Protein AF-A0AAD9G8T4-F1 (afdb_monomer)

Mean predicted aligned error: 12.1 Å

Sequence (407 aa):
MSTRDVRIGDIPWVPPTGPGIVNVSKMRSFRVLNLVAFITVTISLIVVFIPFEGLRVKRDIDRISINLNDGLIPYLVKLAPKKIDENHTALYLSTTFANQSIGDVTFGDKTVELPSYCKIRFVAVYIDTNAMKTPRFVNIYDFFVGAIKVAKYVRSDSNPEKYDNFDSSTYLIPLPVTSTIKLKAKVYELLYGDIEHVFRASFVGSNGKTLHEVFTSTNVEVEEIQIGQEKVVIPTSAKSIVLRAIESSAQNIIQIALFSSEGQEKLDGKDFYVHKDDWSKAYVNEAGLKDMLKEYNIAVKSENDLFTLNRIIISDGLTLPAQNIHEPSLLTSSHDEVVDGWTYKIFFGDLHHILGHLNINGASFNSSPAAVDRVVILYNKNDSKDPPQGFVCTKHDGNYLYEKIKP

Radius of gyration: 33.57 Å; Cα contacts (8 Å, |Δi|>4): 794; chains: 1; bounding box: 68×69×131 Å

Structure (mmCIF, N/CA/C/O backbone):
data_AF-A0AAD9G8T4-F1
#
_entry.id   AF-A0AAD9G8T4-F1
#
loop_
_atom_site.group_PDB
_atom_site.id
_atom_site.type_symbol
_atom_site.label_atom_id
_atom_site.label_alt_id
_atom_site.label_comp_id
_atom_site.label_asym_id
_atom_site.label_entity_id
_atom_site.label_seq_id
_atom_site.pdbx_PDB_ins_code
_atom_site.Cartn_x
_atom_site.Cartn_y
_atom_site.Cartn_z
_atom_site.occupancy
_atom_site.B_iso_or_equiv
_atom_site.auth_seq_id
_atom_site.auth_comp_id
_atom_site.auth_asym_id
_atom_site.auth_atom_id
_atom_site.pdbx_PDB_model_num
ATOM 1 N N . MET A 1 1 ? -40.623 45.054 -96.119 1.00 35.31 1 MET A N 1
ATOM 2 C CA . MET A 1 1 ? -40.526 43.945 -97.096 1.00 35.31 1 MET A CA 1
ATOM 3 C C . MET A 1 1 ? -39.053 43.609 -97.247 1.00 35.31 1 MET A C 1
ATOM 5 O O . MET A 1 1 ? -38.296 44.454 -97.686 1.00 35.31 1 MET A O 1
ATOM 9 N N . SER A 1 2 ? -38.589 42.604 -96.513 1.00 32.94 2 SER A N 1
ATOM 10 C CA . SER A 1 2 ? -38.452 41.207 -96.962 1.00 32.94 2 SER A CA 1
ATOM 11 C C . SER A 1 2 ? -37.230 41.001 -97.861 1.00 32.94 2 SER A C 1
ATOM 13 O O . SER A 1 2 ? -37.283 41.238 -99.060 1.00 32.94 2 SER A O 1
ATOM 15 N N . THR A 1 3 ? -36.165 40.541 -97.196 1.00 44.94 3 THR A N 1
ATOM 16 C CA . THR A 1 3 ? -35.275 39.422 -97.559 1.00 44.94 3 THR A CA 1
ATOM 17 C C . THR A 1 3 ? -34.710 39.336 -98.973 1.00 44.94 3 THR A C 1
ATOM 19 O O . THR A 1 3 ? -35.444 39.092 -99.929 1.00 44.94 3 THR A O 1
ATOM 22 N N . ARG A 1 4 ? -33.376 39.259 -99.049 1.00 39.03 4 ARG A N 1
ATOM 23 C CA . ARG A 1 4 ? -32.707 38.206 -99.822 1.00 39.03 4 ARG A CA 1
ATOM 24 C C . ARG A 1 4 ? -31.305 37.930 -99.284 1.00 39.03 4 ARG A C 1
ATOM 26 O O . ARG A 1 4 ? -30.466 38.822 -99.235 1.00 39.03 4 ARG A O 1
ATOM 33 N N . ASP A 1 5 ? -31.109 36.675 -98.900 1.00 43.72 5 ASP A N 1
ATOM 34 C CA . ASP A 1 5 ? -29.830 36.048 -98.602 1.00 43.72 5 ASP A CA 1
ATOM 35 C C . ASP A 1 5 ? -28.860 36.154 -99.786 1.00 43.72 5 ASP A C 1
ATOM 37 O O . ASP A 1 5 ? -29.204 35.814 -100.922 1.00 43.72 5 ASP A O 1
ATOM 41 N N . VAL A 1 6 ? -27.621 36.551 -99.493 1.00 42.03 6 VAL A N 1
ATOM 42 C CA . VAL A 1 6 ? -26.449 36.250 -100.320 1.00 42.03 6 VAL A CA 1
ATOM 43 C C . VAL A 1 6 ? -25.494 35.400 -99.489 1.00 42.03 6 VAL A C 1
ATOM 45 O O . VAL A 1 6 ? -25.289 35.614 -98.298 1.00 42.03 6 VAL A O 1
ATOM 48 N N . ARG A 1 7 ? -24.995 34.377 -100.177 1.00 40.28 7 ARG A N 1
ATOM 49 C CA . ARG A 1 7 ? -24.285 33.191 -99.714 1.00 40.28 7 ARG A CA 1
ATOM 50 C C . ARG A 1 7 ? -23.001 33.527 -98.957 1.00 40.28 7 ARG A C 1
ATOM 52 O O . ARG A 1 7 ? -22.214 34.361 -99.387 1.00 40.28 7 ARG A O 1
ATOM 59 N N . ILE A 1 8 ? -22.777 32.782 -97.877 1.00 49.56 8 ILE A N 1
ATOM 60 C CA . ILE A 1 8 ? -21.485 32.649 -97.204 1.00 49.56 8 ILE A CA 1
ATOM 61 C C . ILE A 1 8 ? -20.568 31.858 -98.143 1.00 49.56 8 ILE A C 1
ATOM 63 O O . ILE A 1 8 ? -20.765 30.661 -98.345 1.00 49.56 8 ILE A O 1
ATOM 67 N N . GLY A 1 9 ? -19.601 32.539 -98.742 1.00 47.22 9 GLY A N 1
ATOM 68 C CA . GLY A 1 9 ? -18.561 31.951 -99.578 1.00 47.22 9 GLY A CA 1
ATOM 69 C C . GLY A 1 9 ? -17.652 33.056 -100.100 1.00 47.22 9 GLY A C 1
ATOM 70 O O . GLY A 1 9 ? -18.148 34.031 -100.648 1.00 47.22 9 GLY A O 1
ATOM 71 N N . ASP A 1 10 ? -16.348 32.886 -99.900 1.00 50.62 10 ASP A N 1
ATOM 72 C CA . ASP A 1 10 ? -15.247 33.702 -100.435 1.00 50.62 10 ASP A CA 1
ATOM 73 C C . ASP A 1 10 ? -14.777 34.911 -99.610 1.00 50.62 10 ASP A C 1
ATOM 75 O O . ASP A 1 10 ? -14.375 35.942 -100.143 1.00 50.62 10 ASP A O 1
ATOM 79 N N . ILE A 1 11 ? -14.673 34.733 -98.288 1.00 55.56 11 ILE A N 1
ATOM 80 C CA . ILE A 1 11 ? -13.540 35.323 -97.557 1.00 55.56 11 ILE A CA 1
ATOM 81 C C . ILE A 1 11 ? -12.658 34.156 -97.101 1.00 55.56 11 ILE A C 1
ATOM 83 O O . ILE A 1 11 ? -13.130 33.335 -96.309 1.00 55.56 11 ILE A O 1
ATOM 87 N N . PRO A 1 12 ? -11.412 34.025 -97.590 1.00 48.38 12 PRO A N 1
ATOM 88 C CA . PRO A 1 12 ? -10.528 32.966 -97.132 1.00 48.38 12 PRO A CA 1
ATOM 89 C C . PRO A 1 12 ? -10.261 33.162 -95.638 1.00 48.38 12 PRO A C 1
ATOM 91 O O . PRO A 1 12 ? -9.711 34.179 -95.214 1.00 48.38 12 PRO A O 1
ATOM 94 N N . TRP A 1 13 ? -10.683 32.186 -94.831 1.00 51.38 13 TRP A N 1
ATOM 95 C CA . TRP A 1 13 ? -10.299 32.106 -93.429 1.00 51.38 13 TRP A CA 1
ATOM 96 C C . TRP A 1 13 ? -8.786 31.922 -93.374 1.00 51.38 13 TRP A C 1
ATOM 98 O O . TRP A 1 13 ? -8.262 30.878 -93.761 1.00 51.38 13 TRP A O 1
ATOM 108 N N . VAL A 1 14 ? -8.084 32.959 -92.927 1.00 51.12 14 VAL A N 1
ATOM 109 C CA . VAL A 1 14 ? -6.667 32.867 -92.592 1.00 51.12 14 VAL A CA 1
ATOM 110 C C . VAL A 1 14 ? -6.602 32.322 -91.160 1.00 51.12 14 VAL A C 1
ATOM 112 O O . VAL A 1 14 ? -7.076 33.003 -90.244 1.00 51.12 14 VAL A O 1
ATOM 115 N N . PRO A 1 15 ? -6.063 31.108 -90.931 1.00 51.47 15 PRO A N 1
ATOM 116 C CA . PRO A 1 15 ? -5.799 30.632 -89.581 1.00 51.47 15 PRO A CA 1
ATOM 117 C C . PRO A 1 15 ? -4.868 31.628 -88.882 1.00 51.47 15 PRO A C 1
ATOM 119 O O . PRO A 1 15 ? -3.958 32.140 -89.539 1.00 51.47 15 PRO A O 1
ATOM 122 N N . PRO A 1 16 ? -5.013 31.888 -87.572 1.00 58.69 16 PRO A N 1
ATOM 123 C CA . PRO A 1 16 ? -4.035 32.689 -86.850 1.00 58.69 16 PRO A CA 1
ATOM 124 C C . PRO A 1 16 ? -2.657 32.030 -87.001 1.00 58.69 16 PRO A C 1
ATOM 126 O O . PRO A 1 16 ? -2.408 30.948 -86.471 1.00 58.69 16 PRO A O 1
ATOM 129 N N . THR A 1 17 ? -1.764 32.653 -87.766 1.00 47.84 17 THR A N 1
ATOM 130 C CA . THR A 1 17 ? -0.381 32.205 -87.920 1.00 47.84 17 THR A CA 1
ATOM 131 C C . THR A 1 17 ? 0.391 32.586 -86.667 1.00 47.84 17 THR A C 1
ATOM 133 O O . THR A 1 17 ? 0.901 33.698 -86.543 1.00 47.84 17 THR A O 1
ATOM 136 N N . GLY A 1 18 ? 0.446 31.653 -85.723 1.00 52.66 18 GLY A N 1
ATOM 137 C CA . GLY A 1 18 ? 1.327 31.694 -84.564 1.00 52.66 18 GLY A CA 1
ATOM 138 C C . GLY A 1 18 ? 0.756 30.867 -83.413 1.00 52.66 18 GLY A C 1
ATOM 139 O O . GLY A 1 18 ? -0.462 30.854 -83.230 1.00 52.66 18 GLY A O 1
ATOM 140 N N . PRO A 1 19 ? 1.587 30.180 -82.609 1.00 46.03 19 PRO A N 1
ATOM 141 C CA . PRO A 1 19 ? 1.122 29.631 -81.347 1.00 46.03 19 PRO A CA 1
ATOM 142 C C . PRO A 1 19 ? 0.704 30.818 -80.478 1.00 46.03 19 PRO A C 1
ATOM 144 O O . PRO A 1 19 ? 1.542 31.517 -79.911 1.00 46.03 19 PRO A O 1
ATOM 147 N N . GLY A 1 20 ? -0.596 31.102 -80.420 1.00 51.62 20 GLY A N 1
ATOM 148 C CA . GLY A 1 20 ? -1.137 32.058 -79.471 1.00 51.62 20 GLY A CA 1
ATOM 149 C C . GLY A 1 20 ? -0.831 31.523 -78.082 1.00 51.62 20 GLY A C 1
ATOM 150 O O . GLY A 1 20 ? -1.515 30.621 -77.607 1.00 51.62 20 GLY A O 1
ATOM 151 N N . ILE A 1 21 ? 0.230 32.029 -77.453 1.00 51.75 21 ILE A N 1
ATOM 152 C CA . ILE A 1 21 ? 0.562 31.713 -76.068 1.00 51.75 21 ILE A CA 1
ATOM 153 C C . ILE A 1 21 ? -0.575 32.299 -75.232 1.00 51.75 21 ILE A C 1
ATOM 155 O O . ILE A 1 21 ? -0.568 33.478 -74.869 1.00 51.75 21 ILE A O 1
ATOM 159 N N . VAL A 1 22 ? -1.608 31.494 -74.977 1.00 56.81 22 VAL A N 1
ATOM 160 C CA . VAL A 1 22 ? -2.686 31.866 -74.068 1.00 56.81 22 VAL A CA 1
ATOM 161 C C . VAL A 1 22 ? -2.043 31.969 -72.698 1.00 56.81 22 VAL A C 1
ATOM 163 O O . VAL A 1 22 ? -1.662 30.969 -72.095 1.00 56.81 22 VAL A O 1
ATOM 166 N N . ASN A 1 23 ? -1.869 33.198 -72.216 1.00 52.06 23 ASN A N 1
ATOM 167 C CA . ASN A 1 23 ? -1.323 33.421 -70.891 1.00 52.06 23 ASN A CA 1
ATOM 168 C C . ASN A 1 23 ? -2.374 32.992 -69.859 1.00 52.06 23 ASN A C 1
ATOM 170 O O . ASN A 1 23 ? -3.241 33.773 -69.460 1.00 52.06 23 ASN A O 1
ATOM 174 N N . VAL A 1 24 ? -2.299 31.721 -69.462 1.00 58.72 24 VAL A N 1
ATOM 175 C CA . VAL A 1 24 ? -3.269 31.034 -68.600 1.00 58.72 24 VAL A CA 1
ATOM 176 C C . VAL A 1 24 ? -3.470 31.786 -67.276 1.00 58.72 24 VAL A C 1
ATOM 178 O O . VAL A 1 24 ? -4.574 31.819 -66.743 1.00 58.72 24 VAL A O 1
ATOM 181 N N . SER A 1 25 ? -2.455 32.529 -66.809 1.00 57.94 25 SER A N 1
ATOM 182 C CA . SER A 1 25 ? -2.513 33.384 -65.608 1.00 57.94 25 SER A CA 1
ATOM 183 C C . SER A 1 25 ? -3.525 34.546 -65.676 1.00 57.94 25 SER A C 1
ATOM 185 O O . SER A 1 25 ? -3.921 35.095 -64.640 1.00 57.94 25 SER A O 1
ATOM 187 N N . LYS A 1 26 ? -3.967 34.942 -66.879 1.00 58.31 26 LYS A N 1
ATOM 188 C CA . LYS A 1 26 ? -4.988 35.984 -67.095 1.00 58.31 26 LYS A CA 1
ATOM 189 C C . LYS A 1 26 ? -6.402 35.418 -67.242 1.00 58.31 26 LYS A C 1
ATOM 191 O O . LYS A 1 26 ? -7.360 36.187 -67.205 1.00 58.31 26 LYS A O 1
ATOM 196 N N . MET A 1 27 ? -6.558 34.098 -67.361 1.00 71.56 27 MET A N 1
ATOM 197 C CA . MET A 1 27 ? -7.873 33.464 -67.422 1.00 71.56 27 MET A CA 1
ATOM 198 C C . MET A 1 27 ? -8.495 33.409 -66.023 1.00 71.56 27 MET A C 1
ATOM 200 O O . MET A 1 27 ? -7.918 32.856 -65.086 1.00 71.56 27 MET A O 1
ATOM 204 N N . ARG A 1 28 ? -9.704 33.968 -65.876 1.00 71.62 28 ARG A N 1
ATOM 205 C CA . ARG A 1 28 ? -10.436 34.006 -64.597 1.00 71.62 28 ARG A CA 1
ATOM 206 C C . ARG A 1 28 ? -10.619 32.604 -64.007 1.00 71.62 28 ARG A C 1
ATOM 208 O O . ARG A 1 28 ? -10.410 32.426 -62.813 1.00 71.62 28 ARG A O 1
ATOM 215 N N . SER A 1 29 ? -10.904 31.611 -64.850 1.00 73.19 29 SER A N 1
ATOM 216 C CA . SER A 1 29 ? -11.055 30.210 -64.443 1.00 73.19 29 SER A CA 1
ATOM 217 C C . SER A 1 29 ? -9.771 29.625 -63.853 1.00 73.19 29 SER A C 1
ATOM 219 O O . SER A 1 29 ? -9.839 28.955 -62.833 1.00 73.19 29 SER A O 1
ATOM 221 N N . PHE A 1 30 ? -8.597 29.939 -64.414 1.00 74.12 30 PHE A N 1
ATOM 222 C CA . PHE A 1 30 ? -7.306 29.477 -63.889 1.00 74.12 30 PHE A CA 1
ATOM 223 C C . PHE A 1 30 ? -6.961 30.128 -62.542 1.00 74.12 30 PHE A C 1
ATOM 225 O O . PHE A 1 30 ? -6.415 29.477 -61.657 1.00 74.12 30 PHE A O 1
ATOM 232 N N . ARG A 1 31 ? -7.334 31.401 -62.341 1.00 72.81 31 ARG A N 1
ATOM 233 C CA . ARG A 1 31 ? -7.191 32.074 -61.036 1.00 72.81 31 ARG A CA 1
ATOM 234 C C . ARG A 1 31 ? -8.097 31.463 -59.971 1.00 72.81 31 ARG A C 1
ATOM 236 O O . ARG A 1 31 ? -7.643 31.262 -58.852 1.00 72.81 31 ARG A O 1
ATOM 243 N N . VAL A 1 32 ? -9.344 31.142 -60.321 1.00 80.94 32 VAL A N 1
ATOM 244 C CA . VAL A 1 32 ? -10.280 30.468 -59.407 1.00 80.94 32 VAL A CA 1
ATOM 245 C C . VAL A 1 32 ? -9.776 29.065 -59.064 1.00 80.94 32 VAL A C 1
ATOM 247 O O . VAL A 1 32 ? -9.757 28.708 -57.893 1.00 80.94 32 VAL A O 1
ATOM 250 N N . LEU A 1 33 ? -9.290 28.302 -60.047 1.00 81.19 33 LEU A N 1
ATOM 251 C CA . LEU A 1 33 ? -8.759 26.953 -59.826 1.00 81.19 33 LEU A CA 1
ATOM 252 C C . LEU A 1 33 ? -7.513 26.960 -58.932 1.00 81.19 33 LEU A C 1
ATOM 254 O O . LEU A 1 33 ? -7.436 26.169 -57.999 1.00 81.19 33 LEU A O 1
ATOM 258 N N . ASN A 1 34 ? -6.583 27.894 -59.154 1.00 81.12 34 ASN A N 1
ATOM 259 C CA . ASN A 1 34 ? -5.412 28.049 -58.288 1.00 81.12 34 ASN A CA 1
ATOM 260 C C . ASN A 1 34 ? -5.782 28.513 -56.879 1.00 81.12 34 ASN A C 1
ATOM 262 O O . ASN A 1 34 ? -5.180 28.047 -55.919 1.00 81.12 34 ASN A O 1
ATOM 266 N N . LEU A 1 35 ? -6.774 29.397 -56.734 1.00 83.75 35 LEU A N 1
ATOM 267 C CA . LEU A 1 35 ? -7.256 29.820 -55.420 1.00 83.75 35 LEU A CA 1
ATOM 268 C C . LEU A 1 35 ? -7.885 28.645 -54.661 1.00 83.75 35 LEU A C 1
ATOM 270 O O . LEU A 1 35 ? -7.574 28.442 -53.493 1.00 83.75 35 LEU A O 1
ATOM 274 N N . VAL A 1 36 ? -8.724 27.845 -55.326 1.00 86.25 36 VAL A N 1
ATOM 275 C CA . VAL A 1 36 ? -9.332 26.644 -54.732 1.00 86.25 36 VAL A CA 1
ATOM 276 C C . VAL A 1 36 ? -8.261 25.618 -54.372 1.00 86.25 36 VAL A C 1
ATOM 278 O O . VAL A 1 36 ? -8.287 25.082 -53.267 1.00 86.25 36 VAL A O 1
ATOM 281 N N . ALA A 1 37 ? -7.288 25.379 -55.254 1.00 86.06 37 ALA A N 1
ATOM 282 C CA . ALA A 1 37 ? -6.176 24.475 -54.983 1.00 86.06 37 ALA A CA 1
ATOM 283 C C . ALA A 1 37 ? -5.346 24.953 -53.784 1.00 86.06 37 ALA A C 1
ATOM 285 O O . ALA A 1 37 ? -5.074 24.167 -52.880 1.00 86.06 37 ALA A O 1
ATOM 286 N N . PHE A 1 38 ? -5.018 26.246 -53.728 1.00 88.44 38 PHE A N 1
ATOM 287 C CA . PHE A 1 38 ? -4.298 26.842 -52.608 1.00 88.44 38 PHE A CA 1
ATOM 288 C C . PHE A 1 38 ? -5.076 26.690 -51.300 1.00 88.44 38 PHE A C 1
ATOM 290 O O . PHE A 1 38 ? -4.535 26.150 -50.345 1.00 88.44 38 PHE A O 1
ATOM 297 N N . ILE A 1 39 ? -6.362 27.059 -51.271 1.00 88.69 39 ILE A N 1
ATOM 298 C CA . ILE A 1 39 ? -7.220 26.900 -50.086 1.00 88.69 39 ILE A CA 1
ATOM 299 C C . ILE A 1 39 ? -7.288 25.432 -49.653 1.00 88.69 39 ILE A C 1
ATOM 301 O O . ILE A 1 39 ? -7.170 25.143 -48.467 1.00 88.69 39 ILE A O 1
ATOM 305 N N . THR A 1 40 ? -7.425 24.494 -50.592 1.00 89.06 40 THR A N 1
ATOM 306 C CA . THR A 1 40 ? -7.502 23.056 -50.284 1.00 89.06 40 THR A CA 1
ATOM 307 C C . THR A 1 40 ? -6.197 22.547 -49.676 1.00 89.06 40 THR A C 1
ATOM 309 O O . THR A 1 40 ? -6.221 21.830 -48.676 1.00 89.06 40 THR A O 1
ATOM 312 N N . VAL A 1 41 ? -5.052 22.951 -50.233 1.00 87.69 41 VAL A N 1
ATOM 313 C CA . VAL A 1 41 ? -3.727 22.611 -49.698 1.00 87.69 41 VAL A CA 1
ATOM 314 C C . VAL A 1 41 ? -3.517 23.255 -48.330 1.00 87.69 41 VAL A C 1
ATOM 316 O O . VAL A 1 41 ? -3.063 22.578 -47.415 1.00 87.69 41 VAL A O 1
ATOM 319 N N . THR A 1 42 ? -3.899 24.521 -48.143 1.00 86.75 42 THR A N 1
ATOM 320 C CA . THR A 1 42 ? -3.798 25.214 -46.853 1.00 86.75 42 THR A CA 1
ATOM 321 C C . THR A 1 42 ? -4.689 24.573 -45.793 1.00 86.75 42 THR A C 1
ATOM 323 O O . THR A 1 42 ? -4.216 24.351 -44.687 1.00 86.75 42 THR A O 1
ATOM 326 N N . ILE A 1 43 ? -5.937 24.216 -46.112 1.00 84.25 43 ILE A N 1
ATOM 327 C CA . ILE A 1 43 ? -6.829 23.500 -45.187 1.00 84.25 43 ILE A CA 1
ATOM 328 C C . ILE A 1 43 ? -6.255 22.120 -44.860 1.00 84.25 43 ILE A C 1
ATOM 330 O O . ILE A 1 43 ? -6.230 21.740 -43.696 1.00 84.25 43 ILE A O 1
ATOM 334 N N . SER A 1 44 ? -5.742 21.390 -45.853 1.00 79.25 44 SER A N 1
ATOM 335 C CA . SER A 1 44 ? -5.124 20.076 -45.629 1.00 79.25 44 SER A CA 1
ATOM 336 C C . SER A 1 44 ? -3.887 20.185 -44.733 1.00 79.25 44 SER A C 1
ATOM 338 O O . SER A 1 44 ? -3.744 19.414 -43.791 1.00 79.25 44 SER A O 1
ATOM 340 N N . LEU A 1 45 ? -3.030 21.185 -44.965 1.00 81.00 45 LEU A N 1
ATOM 341 C CA . LEU A 1 45 ? -1.892 21.499 -44.099 1.00 81.00 45 LEU A CA 1
ATOM 342 C C . LEU A 1 45 ? -2.365 21.864 -42.691 1.00 81.00 45 LEU A C 1
ATOM 344 O O . LEU A 1 45 ? -1.843 21.330 -41.726 1.00 81.00 45 LEU A O 1
ATOM 348 N N . ILE A 1 46 ? -3.383 22.710 -42.554 1.00 78.25 46 ILE A N 1
ATOM 349 C CA . ILE A 1 46 ? -3.969 23.072 -41.262 1.00 78.25 46 ILE A CA 1
ATOM 350 C C . ILE A 1 46 ? -4.502 21.836 -40.528 1.00 78.25 46 ILE A C 1
ATOM 352 O O . ILE A 1 46 ? -4.240 21.691 -39.347 1.00 78.25 46 ILE A O 1
ATOM 356 N N . VAL A 1 47 ? -5.187 20.909 -41.197 1.00 72.62 47 VAL A N 1
ATOM 357 C CA . VAL A 1 47 ? -5.692 19.676 -40.566 1.00 72.62 47 VAL A CA 1
ATOM 358 C C . VAL A 1 47 ? -4.554 18.739 -40.145 1.00 72.62 47 VAL A C 1
ATOM 360 O O . VAL A 1 47 ? -4.671 18.056 -39.132 1.00 72.62 47 VAL A O 1
ATOM 363 N N . VAL A 1 48 ? -3.447 18.718 -40.891 1.00 70.44 48 VAL A N 1
ATOM 364 C CA . VAL A 1 48 ? -2.259 17.910 -40.564 1.00 70.44 48 VAL A CA 1
ATOM 365 C C . VAL A 1 48 ? -1.414 18.548 -39.454 1.00 70.44 48 VAL A C 1
ATOM 367 O O . VAL A 1 48 ? -0.849 17.833 -38.630 1.00 70.44 48 VAL A O 1
ATOM 370 N N . PHE A 1 49 ? -1.318 19.880 -39.418 1.00 66.12 49 PHE A N 1
ATOM 371 C CA . PHE A 1 49 ? -0.428 20.621 -38.519 1.00 66.12 49 PHE A CA 1
ATOM 372 C C . PHE A 1 49 ? -1.117 21.213 -37.287 1.00 66.12 49 PHE A C 1
ATOM 374 O O . PHE A 1 49 ? -0.430 21.477 -36.302 1.00 66.12 49 PHE A O 1
ATOM 381 N N . ILE A 1 50 ? -2.437 21.422 -37.301 1.00 62.25 50 ILE A N 1
ATOM 382 C CA . ILE A 1 50 ? -3.200 21.771 -36.102 1.00 62.25 50 ILE A CA 1
ATOM 383 C C . ILE A 1 50 ? -3.577 20.463 -35.407 1.00 62.25 50 ILE A C 1
ATOM 385 O O . ILE A 1 50 ? -4.413 19.714 -35.919 1.00 62.25 50 ILE A O 1
ATOM 389 N N . PRO A 1 51 ? -2.991 20.165 -34.237 1.00 50.47 51 PRO A N 1
ATOM 390 C CA . PRO A 1 51 ? -3.381 18.998 -33.472 1.00 50.47 51 PRO A CA 1
ATOM 391 C C . PRO A 1 51 ? -4.809 19.214 -32.961 1.00 50.47 51 PRO A C 1
ATOM 393 O O . PRO A 1 51 ? -5.028 19.916 -31.979 1.00 50.47 51 PRO A O 1
ATOM 396 N N . PHE A 1 52 ? -5.797 18.613 -33.623 1.00 55.34 52 PHE A N 1
ATOM 397 C CA . PHE A 1 52 ? -7.138 18.498 -33.061 1.00 55.34 52 PHE A CA 1
ATOM 398 C C . PHE A 1 52 ? -7.048 17.616 -31.815 1.00 55.34 52 PHE A C 1
ATOM 400 O O . PHE A 1 52 ? -6.880 16.400 -31.917 1.00 55.34 52 PHE A O 1
ATOM 407 N N . GLU A 1 53 ? -7.163 18.217 -30.631 1.00 49.47 53 GLU A N 1
ATOM 408 C CA . GLU A 1 53 ? -7.137 17.489 -29.355 1.00 49.47 53 GLU A CA 1
ATOM 409 C C . GLU A 1 53 ? -8.185 16.364 -29.307 1.00 49.47 53 GLU A C 1
ATOM 411 O O . GLU A 1 53 ? -7.921 15.319 -28.723 1.00 49.47 53 GLU A O 1
ATOM 416 N N . GLY A 1 54 ? -9.318 16.520 -30.005 1.00 45.88 54 GLY A N 1
ATOM 417 C CA . GLY A 1 54 ? -10.368 15.498 -30.113 1.00 45.88 54 GLY A CA 1
ATOM 418 C C . GLY A 1 54 ? -10.058 14.303 -31.030 1.00 45.88 54 GLY A C 1
ATOM 419 O O . GLY A 1 54 ? -10.752 13.296 -30.944 1.00 45.88 54 GLY A O 1
ATOM 420 N N . LEU A 1 55 ? -9.034 14.384 -31.894 1.00 45.72 55 LEU A N 1
ATOM 421 C CA . LEU A 1 55 ? -8.578 13.278 -32.759 1.00 45.72 55 LEU A CA 1
ATOM 422 C C . LEU A 1 55 ? -7.335 12.566 -32.211 1.00 45.72 55 LEU A C 1
ATOM 424 O O . LEU A 1 55 ? -6.937 11.529 -32.749 1.00 45.72 55 LEU A O 1
ATOM 428 N N . ARG A 1 56 ? -6.720 13.075 -31.131 1.00 49.66 56 ARG A N 1
ATOM 429 C CA . ARG A 1 56 ? -5.759 12.282 -30.363 1.00 49.66 56 ARG A CA 1
ATOM 430 C C . ARG A 1 56 ? -6.539 11.145 -29.724 1.00 49.66 56 ARG A C 1
ATOM 432 O O . ARG A 1 56 ? -7.189 11.330 -28.701 1.00 49.66 56 ARG A O 1
ATOM 439 N N . VAL A 1 57 ? -6.463 9.968 -30.337 1.00 41.59 57 VAL A N 1
ATOM 440 C CA . VAL A 1 57 ? -6.826 8.721 -29.674 1.00 41.59 57 VAL A CA 1
ATOM 441 C C . VAL A 1 57 ? -6.024 8.705 -28.374 1.00 41.59 57 VAL A C 1
ATOM 443 O O . VAL A 1 57 ? -4.804 8.525 -28.404 1.00 41.59 57 VAL A O 1
ATOM 446 N N . LYS A 1 58 ? -6.686 8.961 -27.239 1.00 44.09 58 LYS A N 1
ATOM 447 C CA . LYS A 1 58 ? -6.176 8.536 -25.939 1.00 44.09 58 LYS A CA 1
ATOM 448 C C . LYS A 1 58 ? -6.114 7.024 -26.057 1.00 44.09 58 LYS A C 1
ATOM 450 O O . LYS A 1 58 ? -7.130 6.350 -25.954 1.00 44.09 58 LYS A O 1
ATOM 455 N N . ARG A 1 59 ? -4.951 6.506 -26.450 1.00 51.09 59 ARG A N 1
ATOM 456 C CA . ARG A 1 59 ? -4.683 5.084 -26.312 1.00 51.09 59 ARG A CA 1
ATOM 457 C C . ARG A 1 59 ? -4.643 4.872 -24.815 1.00 51.09 59 ARG A C 1
ATOM 459 O O . ARG A 1 59 ? -3.690 5.306 -24.168 1.00 51.09 59 ARG A O 1
ATOM 466 N N . ASP A 1 60 ? -5.733 4.340 -24.286 1.00 65.12 60 ASP A N 1
ATOM 467 C CA . ASP A 1 60 ? -5.757 3.860 -22.919 1.00 65.12 60 ASP A CA 1
ATOM 468 C C . ASP A 1 60 ? -4.580 2.896 -22.735 1.00 65.12 60 ASP A C 1
ATOM 470 O O . ASP A 1 60 ? -4.121 2.255 -23.685 1.00 65.12 60 ASP A O 1
ATOM 474 N N . ILE A 1 61 ? -4.023 2.872 -21.527 1.00 76.25 61 ILE A N 1
ATOM 475 C CA . ILE A 1 61 ? -2.901 1.991 -21.213 1.00 76.25 61 ILE A CA 1
ATOM 476 C C . ILE A 1 61 ? -3.386 0.552 -21.381 1.00 76.25 61 ILE A C 1
ATOM 478 O O . ILE A 1 61 ? -4.307 0.127 -20.682 1.00 76.25 61 ILE A O 1
ATOM 482 N N . ASP A 1 62 ? -2.746 -0.196 -22.279 1.00 85.75 62 ASP A N 1
ATOM 483 C CA . ASP A 1 62 ? -3.061 -1.603 -22.504 1.00 85.75 62 ASP A CA 1
ATOM 484 C C . ASP A 1 62 ? -2.687 -2.395 -21.240 1.00 85.75 62 ASP A C 1
ATOM 486 O O . ASP A 1 62 ? -1.530 -2.392 -20.805 1.00 85.75 62 ASP A O 1
ATOM 490 N N . ARG A 1 63 ? -3.667 -3.064 -20.621 1.00 90.62 63 ARG A N 1
ATOM 491 C CA . ARG A 1 63 ? -3.465 -3.836 -19.385 1.00 90.62 63 ARG A CA 1
ATOM 492 C C . ARG A 1 63 ? -3.286 -5.314 -19.693 1.00 90.62 63 ARG A C 1
ATOM 494 O O . ARG A 1 63 ? -4.105 -5.915 -20.381 1.00 90.62 63 ARG A O 1
ATOM 501 N N . ILE A 1 64 ? -2.218 -5.899 -19.159 1.00 92.06 64 ILE A N 1
ATOM 502 C CA . ILE A 1 64 ? -1.869 -7.306 -19.361 1.00 92.06 64 ILE A CA 1
ATOM 503 C C . ILE A 1 64 ? -1.928 -8.005 -18.009 1.00 92.06 64 ILE A C 1
ATOM 505 O O . ILE A 1 64 ? -1.010 -7.866 -17.197 1.00 92.06 64 ILE A O 1
ATOM 509 N N . SER A 1 65 ? -3.010 -8.734 -17.750 1.00 93.50 65 SER A N 1
ATOM 510 C CA . SER A 1 65 ? -3.113 -9.550 -16.540 1.00 93.50 65 SER A CA 1
ATOM 511 C C . SER A 1 65 ? -2.153 -10.738 -16.621 1.00 93.50 65 SER A C 1
ATOM 513 O O . SER A 1 65 ? -1.958 -11.329 -17.686 1.00 93.50 65 SER A O 1
ATOM 515 N N . ILE A 1 66 ? -1.535 -11.073 -15.491 1.00 92.38 66 ILE A N 1
ATOM 516 C CA . ILE A 1 66 ? -0.565 -12.163 -15.381 1.00 92.38 66 ILE A CA 1
ATOM 517 C C . ILE A 1 66 ? -1.044 -13.196 -14.368 1.00 92.38 66 ILE A C 1
ATOM 519 O O . ILE A 1 66 ? -1.571 -12.855 -13.308 1.00 92.38 66 ILE A O 1
ATOM 523 N N . ASN A 1 67 ? -0.813 -14.467 -14.679 1.00 91.38 67 ASN A N 1
ATOM 524 C CA . ASN A 1 67 ? -1.049 -15.572 -13.765 1.00 91.38 67 ASN A CA 1
ATOM 525 C C . ASN A 1 67 ? 0.272 -16.290 -13.485 1.00 91.38 67 ASN A C 1
ATOM 527 O O . ASN A 1 67 ? 0.806 -17.000 -14.334 1.00 91.38 67 ASN A O 1
ATOM 531 N N . LEU A 1 68 ? 0.807 -16.092 -12.283 1.00 89.25 68 LEU A N 1
ATOM 532 C CA . LEU A 1 68 ? 2.068 -16.689 -11.854 1.00 89.25 68 LEU A CA 1
ATOM 533 C C . LEU A 1 68 ? 1.935 -18.195 -11.577 1.00 89.25 68 LEU A C 1
ATOM 535 O O . LEU A 1 68 ? 2.954 -18.880 -11.525 1.00 89.25 68 LEU A O 1
ATOM 539 N N . ASN A 1 69 ? 0.710 -18.723 -11.445 1.00 86.44 69 ASN A N 1
ATOM 540 C CA . ASN A 1 69 ? 0.466 -20.154 -11.225 1.00 86.44 69 ASN A CA 1
ATOM 541 C C . ASN A 1 69 ? 0.773 -21.009 -12.455 1.00 86.44 69 ASN A C 1
ATOM 543 O O . ASN A 1 69 ? 1.162 -22.168 -12.323 1.00 86.44 69 ASN A O 1
ATOM 547 N N . ASP A 1 70 ? 0.617 -20.441 -13.651 1.00 80.19 70 ASP A N 1
ATOM 548 C CA . ASP A 1 70 ? 0.752 -21.186 -14.905 1.00 80.19 70 ASP A CA 1
ATOM 549 C C . ASP A 1 70 ? 2.223 -21.452 -15.263 1.00 80.19 70 ASP A C 1
ATOM 551 O O . ASP A 1 70 ? 2.519 -22.190 -16.203 1.00 80.19 70 ASP A O 1
ATOM 555 N N . GLY A 1 71 ? 3.166 -20.833 -14.540 1.00 72.19 71 GLY A N 1
ATOM 556 C CA . GLY A 1 71 ? 4.599 -20.900 -14.837 1.00 72.19 71 GLY A CA 1
ATOM 557 C C . GLY A 1 71 ? 4.981 -20.253 -16.176 1.00 72.19 71 GLY A C 1
ATOM 558 O O . GLY A 1 71 ? 6.122 -20.386 -16.619 1.00 72.19 71 GLY A O 1
ATOM 559 N N . LEU A 1 72 ? 4.043 -19.556 -16.823 1.00 75.69 72 LEU A N 1
ATOM 560 C CA . LEU A 1 72 ? 4.213 -18.880 -18.102 1.00 75.69 72 LEU A CA 1
ATOM 561 C C . LEU A 1 72 ? 3.936 -17.389 -17.930 1.00 75.69 72 LEU A C 1
ATOM 563 O O . LEU A 1 72 ? 2.882 -16.983 -17.450 1.00 75.69 72 LEU A O 1
ATOM 567 N N . ILE A 1 73 ? 4.889 -16.569 -18.361 1.00 82.75 73 ILE A N 1
ATOM 568 C CA . ILE A 1 73 ? 4.768 -15.113 -18.353 1.00 82.75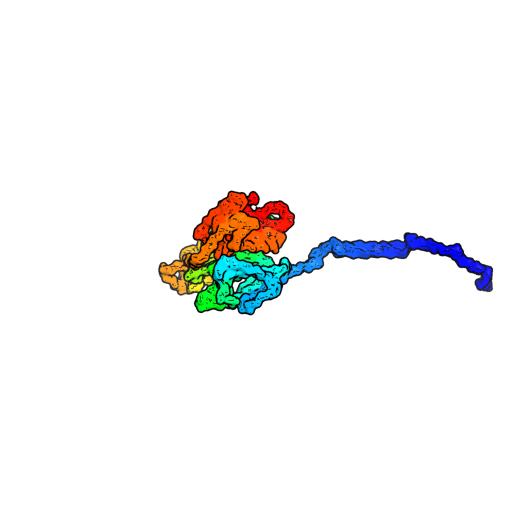 73 ILE A CA 1
ATOM 569 C C . ILE A 1 73 ? 4.481 -14.648 -19.788 1.00 82.75 73 ILE A C 1
ATOM 571 O O . ILE A 1 73 ? 5.199 -15.068 -20.703 1.00 82.75 73 ILE A O 1
ATOM 575 N N . PRO A 1 74 ? 3.451 -13.809 -20.027 1.00 84.69 74 PRO A N 1
ATOM 576 C CA . PRO A 1 74 ? 3.154 -13.299 -21.364 1.00 84.69 74 PRO A CA 1
ATOM 577 C C . PRO A 1 74 ? 4.364 -12.598 -21.991 1.00 84.69 74 PRO A C 1
ATOM 579 O O . PRO A 1 74 ? 5.080 -11.876 -21.307 1.00 84.69 74 PRO A O 1
ATOM 582 N N . TYR A 1 75 ? 4.554 -12.732 -23.308 1.00 85.19 75 TYR A N 1
ATOM 583 C CA . TYR A 1 75 ? 5.737 -12.189 -24.004 1.00 85.19 75 TYR A CA 1
ATOM 584 C C . TYR A 1 75 ? 5.905 -10.665 -23.870 1.00 85.19 75 TYR A C 1
ATOM 586 O O . TYR A 1 75 ? 7.005 -10.143 -24.025 1.00 85.19 75 TYR A O 1
ATOM 594 N N . LEU A 1 76 ? 4.805 -9.947 -23.625 1.00 87.44 76 LEU A N 1
ATOM 595 C CA . LEU A 1 76 ? 4.791 -8.496 -23.435 1.00 87.44 76 LEU A CA 1
ATOM 596 C C . LEU A 1 76 ? 5.326 -8.074 -22.064 1.00 87.44 76 LEU A C 1
ATOM 598 O O . LEU A 1 76 ? 5.690 -6.910 -21.878 1.00 87.44 76 LEU A O 1
ATOM 602 N N . VAL A 1 77 ? 5.403 -9.010 -21.119 1.00 89.06 77 VAL A N 1
ATOM 603 C CA . VAL A 1 77 ? 5.929 -8.789 -19.778 1.00 89.06 77 VAL A CA 1
ATOM 604 C C . VAL A 1 77 ? 7.425 -9.083 -19.794 1.00 89.06 77 VAL A C 1
ATOM 606 O O . VAL A 1 77 ? 7.876 -10.209 -20.000 1.00 89.06 77 VAL A O 1
ATOM 609 N N . LYS A 1 78 ? 8.207 -8.033 -19.574 1.00 89.50 78 LYS A N 1
ATOM 610 C CA . LYS A 1 78 ? 9.650 -8.094 -19.408 1.00 89.50 78 LYS A CA 1
ATOM 611 C C . LYS A 1 78 ? 9.974 -8.666 -18.033 1.00 89.50 78 LYS A C 1
ATOM 613 O O . LYS A 1 78 ? 9.509 -8.158 -17.014 1.00 89.50 78 LYS A O 1
ATOM 618 N N . LEU A 1 79 ? 10.840 -9.671 -18.022 1.00 86.94 79 LEU A N 1
ATOM 619 C CA . LEU A 1 79 ? 11.348 -10.319 -16.821 1.00 86.94 79 LEU A CA 1
ATOM 620 C C . LEU A 1 79 ? 12.830 -9.978 -16.641 1.00 86.94 79 LEU A C 1
ATOM 622 O O . LEU A 1 79 ? 13.641 -10.199 -17.540 1.00 86.94 79 LEU A O 1
ATOM 626 N N . ALA A 1 80 ? 13.183 -9.440 -15.477 1.00 88.00 80 ALA A N 1
ATOM 627 C CA . ALA A 1 80 ? 14.554 -9.130 -15.088 1.00 88.00 80 ALA A CA 1
ATOM 628 C C . ALA A 1 80 ? 14.926 -9.927 -13.824 1.00 88.00 80 ALA A C 1
ATOM 630 O O . ALA A 1 80 ? 14.451 -9.593 -12.736 1.00 88.00 80 ALA A O 1
ATOM 631 N N . PRO A 1 81 ? 15.742 -10.991 -13.939 1.00 86.56 81 PRO A N 1
ATOM 632 C CA . PRO A 1 81 ? 16.151 -11.785 -12.792 1.00 86.56 81 PRO A CA 1
ATOM 633 C C . PRO A 1 81 ? 17.322 -11.126 -12.053 1.00 86.56 81 PRO A C 1
ATOM 635 O O . PRO A 1 81 ? 18.226 -10.561 -12.669 1.00 86.56 81 PRO A O 1
ATOM 638 N N . LYS A 1 82 ? 17.341 -11.253 -10.727 1.00 85.06 82 LYS A N 1
ATOM 639 C CA . LYS A 1 82 ? 18.434 -10.811 -9.859 1.00 85.06 82 LYS A CA 1
ATOM 640 C C . LYS A 1 82 ? 18.665 -11.839 -8.756 1.00 85.06 82 LYS A C 1
ATOM 642 O O . LYS A 1 82 ? 17.755 -12.153 -7.992 1.00 85.06 82 LYS A O 1
ATOM 647 N N . LYS A 1 83 ? 19.889 -12.357 -8.662 1.00 82.06 83 LYS A N 1
ATOM 648 C CA . LYS A 1 83 ? 20.286 -13.253 -7.570 1.00 82.06 83 LYS A CA 1
ATOM 649 C C . LYS A 1 83 ? 20.402 -12.446 -6.272 1.00 82.06 83 LYS A C 1
ATOM 651 O O . LYS A 1 83 ? 21.081 -11.422 -6.276 1.00 82.06 83 LYS A O 1
ATOM 656 N N . ILE A 1 84 ? 19.739 -12.900 -5.207 1.00 77.06 84 ILE A N 1
ATOM 657 C CA . ILE A 1 84 ? 19.796 -12.267 -3.879 1.00 77.06 84 ILE A CA 1
ATOM 658 C C . ILE A 1 84 ? 20.896 -12.930 -3.055 1.00 77.06 84 ILE A C 1
ATOM 660 O O . ILE A 1 84 ? 21.841 -12.276 -2.627 1.00 77.06 84 ILE A O 1
ATOM 664 N N . ASP A 1 85 ? 20.812 -14.252 -2.914 1.00 77.25 85 ASP A N 1
ATOM 665 C CA . ASP A 1 85 ? 21.809 -15.078 -2.239 1.00 77.25 85 ASP A CA 1
ATOM 666 C C . ASP A 1 85 ? 21.933 -16.448 -2.934 1.00 77.25 85 ASP A C 1
ATOM 668 O O . ASP A 1 85 ? 21.511 -16.622 -4.081 1.00 77.25 85 ASP A O 1
ATOM 672 N N . GLU A 1 86 ? 22.588 -17.416 -2.293 1.00 77.25 86 GLU A N 1
ATOM 673 C CA . GLU A 1 86 ? 22.778 -18.760 -2.852 1.00 77.25 86 GLU A CA 1
ATOM 674 C C . GLU A 1 86 ? 21.469 -19.526 -3.074 1.00 77.25 86 GLU A C 1
ATOM 676 O O . GLU A 1 86 ? 21.405 -20.340 -3.994 1.00 77.25 86 GLU A O 1
ATOM 681 N N . ASN A 1 87 ? 20.432 -19.227 -2.291 1.00 78.31 87 ASN A N 1
ATOM 682 C CA . ASN A 1 87 ? 19.171 -19.956 -2.257 1.00 78.31 87 ASN A CA 1
ATOM 683 C C . ASN A 1 87 ? 17.997 -19.175 -2.861 1.00 78.31 87 ASN A C 1
ATOM 685 O O . ASN A 1 87 ? 17.013 -19.804 -3.252 1.00 78.31 87 ASN A O 1
ATOM 689 N N . HIS A 1 88 ? 18.095 -17.852 -3.001 1.00 79.25 88 HIS A N 1
ATOM 690 C CA . HIS A 1 88 ? 16.979 -16.991 -3.394 1.00 79.25 88 HIS A CA 1
ATOM 691 C C . HIS A 1 88 ? 17.273 -16.150 -4.645 1.00 79.25 88 HIS A C 1
ATOM 693 O O . HIS A 1 88 ? 18.355 -15.583 -4.831 1.00 79.25 88 HIS A O 1
ATOM 699 N N . THR A 1 89 ? 16.268 -16.030 -5.514 1.00 85.38 89 THR A N 1
ATOM 700 C CA . THR A 1 89 ? 16.297 -15.183 -6.717 1.00 85.38 89 THR A CA 1
ATOM 701 C C . THR A 1 89 ? 15.050 -14.304 -6.770 1.00 85.38 89 THR A C 1
ATOM 703 O O . THR A 1 89 ? 13.939 -14.789 -6.573 1.00 85.38 89 THR A O 1
ATOM 706 N N . ALA A 1 90 ? 15.225 -13.017 -7.067 1.00 87.19 90 ALA A N 1
ATOM 707 C CA . ALA A 1 90 ? 14.133 -12.116 -7.417 1.00 87.19 90 ALA A CA 1
ATOM 708 C C . ALA A 1 90 ? 13.914 -12.087 -8.932 1.00 87.19 90 ALA A C 1
ATOM 710 O O . ALA A 1 90 ? 14.868 -12.060 -9.709 1.00 87.19 90 ALA A O 1
ATOM 711 N N . LEU A 1 91 ? 12.655 -12.039 -9.346 1.00 89.19 91 LEU A N 1
ATOM 712 C CA . LEU A 1 91 ? 12.207 -11.802 -10.709 1.00 89.19 91 LEU A CA 1
ATOM 713 C C . LEU A 1 91 ? 11.384 -10.516 -10.713 1.00 89.19 91 LEU A C 1
ATOM 715 O O . LEU A 1 91 ? 10.322 -10.441 -10.095 1.00 89.19 91 LEU A O 1
ATOM 719 N N . TYR A 1 92 ? 11.878 -9.506 -11.413 1.00 90.69 92 TYR A N 1
ATOM 720 C CA . TYR A 1 92 ? 11.200 -8.227 -11.568 1.00 90.69 92 TYR A CA 1
ATOM 721 C C . TYR A 1 92 ? 10.425 -8.218 -12.881 1.00 90.69 92 TYR A C 1
ATOM 723 O O . TYR A 1 92 ? 11.005 -8.388 -13.956 1.00 90.69 92 TYR A O 1
ATOM 731 N N . LEU A 1 93 ? 9.112 -8.051 -12.781 1.00 91.75 93 LEU A N 1
ATOM 732 C CA . LEU A 1 93 ? 8.169 -8.089 -13.886 1.00 91.75 93 LEU A CA 1
ATOM 733 C C . LEU A 1 93 ? 7.684 -6.670 -14.180 1.00 91.75 93 LEU A C 1
ATOM 735 O O . LEU A 1 93 ? 7.127 -5.984 -13.322 1.00 91.75 93 LEU A O 1
ATOM 739 N N . SER A 1 94 ? 7.894 -6.251 -15.420 1.00 90.50 94 SER A N 1
ATOM 740 C CA . SER A 1 94 ? 7.480 -4.958 -15.974 1.00 90.50 94 SER A CA 1
ATOM 741 C C . SER A 1 94 ? 6.943 -5.171 -17.389 1.00 90.50 94 SER A C 1
ATOM 743 O O . SER A 1 94 ? 6.968 -6.289 -17.896 1.00 90.50 94 SER A O 1
ATOM 745 N N . THR A 1 95 ? 6.441 -4.138 -18.054 1.00 89.25 95 THR A N 1
ATOM 746 C CA . THR A 1 95 ? 6.018 -4.240 -19.457 1.00 89.25 95 THR A CA 1
ATOM 747 C C . THR A 1 95 ? 7.140 -3.847 -20.412 1.00 89.25 95 THR A C 1
ATOM 749 O O . THR A 1 95 ? 8.073 -3.124 -20.070 1.00 89.25 95 THR A O 1
ATOM 752 N N . THR A 1 96 ? 7.076 -4.370 -21.636 1.00 84.12 96 THR A N 1
ATOM 753 C CA . THR A 1 96 ? 8.079 -4.086 -22.675 1.00 84.12 96 THR A CA 1
ATOM 754 C C . THR A 1 96 ? 7.903 -2.688 -23.270 1.00 84.12 96 THR A C 1
ATOM 756 O O . THR A 1 96 ? 8.880 -2.059 -23.676 1.00 84.12 96 THR A O 1
ATOM 759 N N . PHE A 1 97 ? 6.663 -2.196 -23.321 1.00 82.38 97 PHE A N 1
ATOM 760 C CA . PHE A 1 97 ? 6.312 -0.921 -23.936 1.00 82.38 97 PHE A CA 1
ATOM 761 C C . PHE A 1 97 ? 5.725 0.052 -22.912 1.00 82.38 97 PHE A C 1
ATOM 763 O O . PHE A 1 97 ? 4.927 -0.333 -22.064 1.00 82.38 97 PHE A O 1
ATOM 770 N N . ALA A 1 98 ? 6.064 1.335 -23.049 1.00 77.81 98 ALA A N 1
ATOM 771 C CA . ALA A 1 98 ? 5.645 2.393 -22.124 1.00 77.81 98 ALA A CA 1
ATOM 772 C C . ALA A 1 98 ? 4.126 2.665 -22.108 1.00 77.81 98 ALA A C 1
ATOM 774 O O . ALA A 1 98 ? 3.623 3.296 -21.187 1.00 77.81 98 ALA A O 1
ATOM 775 N N . ASN A 1 99 ? 3.380 2.215 -23.123 1.00 82.00 99 ASN A N 1
ATOM 776 C CA . ASN A 1 99 ? 1.918 2.328 -23.173 1.00 82.00 99 ASN A CA 1
ATOM 777 C C . ASN A 1 99 ? 1.197 1.096 -22.601 1.00 82.00 99 ASN A C 1
ATOM 779 O O . ASN A 1 99 ? -0.011 0.963 -22.786 1.00 82.00 99 ASN A O 1
ATOM 783 N N . GLN A 1 100 ? 1.932 0.182 -21.970 1.00 88.44 100 GLN A N 1
ATOM 784 C CA . GLN A 1 100 ? 1.402 -1.039 -21.383 1.00 88.44 100 GLN A CA 1
ATOM 785 C C . GLN A 1 100 ? 1.636 -1.047 -19.884 1.00 88.44 100 GLN A C 1
ATOM 787 O O . GLN A 1 100 ? 2.626 -0.511 -19.391 1.00 88.44 100 GLN A O 1
ATOM 792 N N . SER A 1 101 ? 0.775 -1.750 -19.164 1.00 90.88 101 SER A N 1
ATOM 793 C CA . SER A 1 101 ? 0.972 -1.995 -17.746 1.00 90.88 101 SER A CA 1
ATOM 794 C C . SER A 1 101 ? 0.488 -3.382 -17.347 1.00 90.88 101 SER A C 1
ATOM 796 O O . SER A 1 101 ? -0.378 -3.964 -18.002 1.00 90.88 101 SER A O 1
ATOM 798 N N . ILE A 1 102 ? 1.044 -3.914 -16.262 1.00 94.62 102 ILE A N 1
ATOM 799 C CA . ILE A 1 102 ? 0.543 -5.149 -15.667 1.00 94.62 102 ILE A CA 1
ATOM 800 C C . ILE A 1 102 ? -0.868 -4.879 -15.121 1.00 94.62 102 ILE A C 1
ATOM 802 O O . ILE A 1 102 ? -1.109 -3.880 -14.446 1.00 94.62 102 ILE A O 1
ATOM 806 N N . GLY A 1 103 ? -1.811 -5.743 -15.483 1.00 94.50 103 GLY A N 1
ATOM 807 C CA . GLY A 1 103 ? -3.192 -5.718 -15.011 1.00 94.50 103 GLY A CA 1
ATOM 808 C C . GLY A 1 103 ? -3.337 -6.476 -13.697 1.00 94.50 103 GLY A C 1
ATOM 809 O O . GLY A 1 103 ? -2.549 -6.300 -12.763 1.00 94.50 103 GLY A O 1
ATOM 810 N N . ASP A 1 104 ? -4.331 -7.352 -13.639 1.00 95.75 104 ASP A N 1
ATOM 811 C CA . ASP A 1 104 ? -4.551 -8.213 -12.481 1.00 95.75 104 ASP A CA 1
ATOM 812 C C . ASP A 1 104 ? -3.426 -9.242 -12.354 1.00 95.75 104 ASP A C 1
ATOM 814 O O . ASP A 1 104 ? -2.885 -9.733 -13.348 1.00 95.75 104 ASP A O 1
ATOM 818 N N . VAL A 1 105 ? -3.065 -9.568 -11.117 1.00 95.06 105 VAL A N 1
ATOM 819 C CA . VAL A 1 105 ? -1.958 -10.481 -10.818 1.00 95.06 105 VAL A CA 1
ATOM 820 C C . VAL A 1 105 ? -2.497 -11.647 -10.006 1.00 95.06 105 VAL A C 1
ATOM 822 O O . VAL A 1 105 ? -2.974 -11.452 -8.890 1.00 95.06 105 VAL A O 1
ATOM 825 N N . THR A 1 106 ? -2.415 -12.855 -10.559 1.00 94.00 106 THR A N 1
ATOM 826 C CA . THR A 1 106 ? -2.882 -14.087 -9.904 1.00 94.00 106 THR A CA 1
ATOM 827 C C . THR A 1 106 ? -1.700 -14.928 -9.426 1.00 94.00 106 THR A C 1
ATOM 829 O O . THR A 1 106 ? -0.736 -15.108 -10.170 1.00 94.00 106 THR A O 1
ATOM 832 N N . PHE A 1 107 ? -1.750 -15.420 -8.187 1.00 92.19 107 PHE A N 1
ATOM 833 C CA . PHE A 1 107 ? -0.758 -16.319 -7.582 1.00 92.19 107 PHE A CA 1
ATOM 834 C C . PHE A 1 107 ? -1.373 -17.073 -6.395 1.00 92.19 107 PHE A C 1
ATOM 836 O O . PHE A 1 107 ? -2.060 -16.485 -5.563 1.00 92.19 107 PHE A O 1
ATOM 843 N N . GLY A 1 108 ? -1.130 -18.380 -6.316 1.00 90.69 108 GLY A N 1
ATOM 844 C CA . GLY A 1 108 ? -1.823 -19.280 -5.401 1.00 90.69 108 GLY A CA 1
ATOM 845 C C . GLY A 1 108 ? -3.341 -19.117 -5.491 1.00 90.69 108 GLY A C 1
ATOM 846 O O . GLY A 1 108 ? -3.913 -19.184 -6.579 1.00 90.69 108 GLY A O 1
ATOM 847 N N . ASP A 1 109 ? -3.961 -18.848 -4.345 1.00 92.38 109 ASP A N 1
ATOM 848 C CA . ASP A 1 109 ? -5.382 -18.565 -4.146 1.00 92.38 109 ASP A CA 1
ATOM 849 C C . ASP A 1 109 ? -5.760 -17.077 -4.284 1.00 92.38 109 ASP A C 1
ATOM 851 O O . ASP A 1 109 ? -6.926 -16.717 -4.097 1.00 92.38 109 ASP A O 1
ATOM 855 N N . LYS A 1 110 ? -4.802 -16.193 -4.588 1.00 92.88 110 LYS A N 1
ATOM 856 C CA . LYS A 1 110 ? -5.023 -14.744 -4.666 1.00 92.88 110 LYS A CA 1
ATOM 857 C C . LYS A 1 110 ? -5.079 -14.247 -6.099 1.00 92.88 110 LYS A C 1
ATOM 859 O O . LYS A 1 110 ? -4.256 -14.596 -6.937 1.00 92.88 110 LYS A O 1
ATOM 864 N N . THR A 1 111 ? -6.025 -13.343 -6.334 1.00 94.88 111 THR A N 1
ATOM 865 C CA . THR A 1 111 ? -6.035 -12.430 -7.478 1.00 94.88 111 THR A CA 1
ATOM 866 C C . THR A 1 111 ? -6.005 -11.014 -6.928 1.00 94.88 111 THR A C 1
ATOM 868 O O . THR A 1 111 ? -6.874 -10.632 -6.147 1.00 94.88 111 THR A O 1
ATOM 871 N N . VAL A 1 112 ? -4.974 -10.255 -7.285 1.00 94.69 112 VAL A N 1
ATOM 872 C CA . VAL A 1 112 ? -4.834 -8.852 -6.896 1.00 94.69 112 VAL A CA 1
ATOM 873 C C . VAL A 1 112 ? -5.274 -7.996 -8.068 1.00 94.69 112 VAL A C 1
ATOM 875 O O . VAL A 1 112 ? -4.534 -7.814 -9.039 1.00 94.69 112 VAL A O 1
ATOM 878 N N . GLU A 1 113 ? -6.491 -7.480 -7.960 1.00 94.19 113 GLU A N 1
ATOM 879 C CA . GLU A 1 113 ? -7.092 -6.608 -8.963 1.00 94.19 113 GLU A CA 1
ATOM 880 C C . GLU A 1 113 ? -6.303 -5.298 -9.103 1.00 94.19 113 GLU A C 1
ATOM 882 O O . GLU A 1 113 ? -5.657 -4.823 -8.158 1.00 94.19 113 GLU A O 1
ATOM 887 N N . LEU A 1 114 ? -6.292 -4.731 -10.307 1.00 91.94 114 LEU A N 1
ATOM 888 C CA . LEU A 1 114 ? -5.713 -3.415 -10.563 1.00 91.94 114 LEU A CA 1
ATOM 889 C C . LEU A 1 114 ? -6.676 -2.302 -10.104 1.00 91.94 114 LEU A C 1
ATOM 891 O O . LEU A 1 114 ? -7.776 -2.211 -10.645 1.00 91.94 114 LEU A O 1
ATOM 895 N N . PRO A 1 115 ? -6.278 -1.413 -9.169 1.00 90.62 115 PRO A N 1
ATOM 896 C CA . PRO A 1 115 ? -7.095 -0.257 -8.804 1.00 90.62 115 PRO A CA 1
ATOM 897 C C . PRO A 1 115 ? -7.373 0.641 -10.013 1.00 90.62 115 PRO A C 1
ATOM 899 O O . PRO A 1 115 ? -6.476 0.875 -10.828 1.00 90.62 115 PRO A O 1
ATOM 902 N N . SER A 1 116 ? -8.571 1.221 -10.094 1.00 88.94 116 SER A N 1
ATOM 903 C CA . SER A 1 116 ? -9.029 1.984 -11.269 1.00 88.94 116 SER A CA 1
ATOM 904 C C . SER A 1 116 ? -8.134 3.188 -11.569 1.00 88.94 116 SER A C 1
ATOM 906 O O . SER A 1 116 ? -7.908 3.546 -12.724 1.00 88.94 116 SER A O 1
ATOM 908 N N . TYR A 1 117 ? -7.596 3.805 -10.516 1.00 88.62 117 TYR A N 1
ATOM 909 C CA . TYR A 1 117 ? -6.740 4.989 -10.603 1.00 88.62 117 TYR A CA 1
ATOM 910 C C . TYR A 1 117 ? -5.246 4.659 -10.722 1.00 88.62 117 TYR A C 1
ATOM 912 O O . TYR A 1 117 ? -4.420 5.572 -10.822 1.00 88.62 117 TYR A O 1
ATOM 920 N N . CYS A 1 118 ? -4.876 3.374 -10.712 1.00 90.81 118 CYS A N 1
ATOM 921 C CA . CYS A 1 118 ? -3.490 2.961 -10.875 1.00 90.81 118 CYS A CA 1
ATOM 922 C C . CYS A 1 118 ? -3.015 3.274 -12.296 1.00 90.81 118 CYS A C 1
ATOM 924 O O . CYS A 1 118 ? -3.617 2.879 -13.300 1.00 90.81 118 CYS A O 1
ATOM 926 N N . LYS A 1 119 ? -1.896 3.987 -12.399 1.00 90.12 119 LYS A N 1
ATOM 927 C CA . LYS A 1 119 ? -1.319 4.367 -13.687 1.00 90.12 119 LYS A CA 1
ATOM 928 C C . LYS A 1 119 ? -0.456 3.242 -14.208 1.00 90.12 119 LYS A C 1
ATOM 930 O O . LYS A 1 119 ? -0.686 2.777 -15.322 1.00 90.12 119 LYS A O 1
ATOM 935 N N . ILE A 1 120 ? 0.461 2.746 -13.385 1.00 91.81 120 ILE A N 1
ATOM 936 C CA . ILE A 1 120 ? 1.360 1.657 -13.755 1.00 91.81 120 ILE A CA 1
ATOM 937 C C . ILE A 1 120 ? 1.534 0.694 -12.584 1.00 91.81 120 ILE A C 1
ATOM 939 O O . ILE A 1 120 ? 1.670 1.122 -11.444 1.00 91.81 120 ILE A O 1
ATOM 943 N N . ARG A 1 121 ? 1.558 -0.606 -12.879 1.00 94.12 121 ARG A N 1
ATOM 944 C CA . ARG A 1 121 ? 1.902 -1.670 -11.944 1.00 94.12 121 ARG A CA 1
ATOM 945 C C . ARG A 1 121 ? 3.222 -2.339 -12.308 1.00 94.12 121 ARG A C 1
ATOM 947 O O . ARG A 1 121 ? 3.448 -2.704 -13.463 1.00 94.12 121 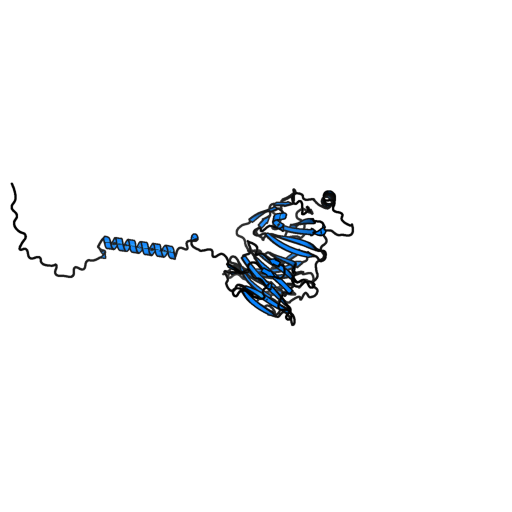ARG A O 1
ATOM 954 N N . PHE A 1 122 ? 4.034 -2.561 -11.284 1.00 92.75 122 PHE A N 1
ATOM 955 C CA . PHE A 1 122 ? 5.264 -3.345 -11.300 1.00 92.75 122 PHE A CA 1
ATOM 956 C C . PHE A 1 122 ? 5.144 -4.489 -10.288 1.00 92.75 122 PHE A C 1
ATOM 958 O O . PHE A 1 122 ? 4.531 -4.323 -9.233 1.00 92.75 122 PHE A O 1
ATOM 965 N N . VAL A 1 123 ? 5.707 -5.660 -10.592 1.00 93.88 123 VAL A N 1
ATOM 966 C CA . VAL A 1 123 ? 5.622 -6.835 -9.710 1.00 93.88 123 VAL A CA 1
ATOM 967 C C . VAL A 1 123 ? 7.016 -7.393 -9.462 1.00 93.88 123 VAL A C 1
ATOM 969 O O . VAL A 1 123 ? 7.744 -7.691 -10.403 1.00 93.88 123 VAL A O 1
ATOM 972 N N . ALA A 1 124 ? 7.383 -7.576 -8.197 1.00 92.12 124 ALA A N 1
ATOM 973 C CA . ALA A 1 124 ? 8.593 -8.282 -7.798 1.00 92.12 124 ALA A CA 1
ATOM 974 C C . ALA A 1 124 ? 8.220 -9.628 -7.175 1.00 92.12 124 ALA A C 1
ATOM 976 O O . ALA A 1 124 ? 7.406 -9.706 -6.257 1.00 92.12 124 ALA A O 1
ATOM 977 N N . VAL A 1 125 ? 8.821 -10.693 -7.682 1.00 91.12 125 VAL A N 1
ATOM 978 C CA . VAL A 1 125 ? 8.538 -12.070 -7.287 1.00 91.12 125 VAL A CA 1
ATOM 979 C C . VAL A 1 125 ? 9.813 -12.678 -6.725 1.00 91.12 125 VAL A C 1
ATOM 981 O O . VAL A 1 125 ? 10.856 -12.595 -7.360 1.00 91.12 125 VAL A O 1
ATOM 984 N N . TYR A 1 126 ? 9.747 -13.311 -5.561 1.00 89.00 126 TYR A N 1
ATOM 985 C CA . TYR A 1 126 ? 10.905 -13.924 -4.913 1.00 89.00 126 TYR A CA 1
ATOM 986 C C . TYR A 1 126 ? 10.716 -15.433 -4.896 1.00 89.00 126 TYR A C 1
ATOM 988 O O . TYR A 1 126 ? 9.717 -15.923 -4.368 1.00 89.00 126 TYR A O 1
ATOM 996 N N . ILE A 1 127 ? 11.650 -16.165 -5.495 1.00 86.94 127 ILE A N 1
ATOM 997 C CA . ILE A 1 127 ? 11.597 -17.621 -5.631 1.00 86.94 127 ILE A CA 1
ATOM 998 C C . ILE A 1 127 ? 12.761 -18.283 -4.902 1.00 86.94 127 ILE A C 1
ATOM 1000 O O . ILE A 1 127 ? 13.895 -17.791 -4.916 1.00 86.94 127 ILE A O 1
ATOM 1004 N N . ASP A 1 128 ? 12.468 -19.445 -4.331 1.00 80.81 128 ASP A N 1
ATOM 1005 C CA . ASP A 1 128 ? 13.483 -20.367 -3.846 1.00 80.81 128 ASP A CA 1
ATOM 1006 C C . ASP A 1 128 ? 14.079 -21.078 -5.069 1.00 80.81 128 ASP A C 1
ATOM 1008 O O . ASP A 1 128 ? 13.355 -21.658 -5.884 1.00 80.81 128 ASP A O 1
ATOM 1012 N N . THR A 1 129 ? 15.402 -21.057 -5.208 1.00 65.06 129 THR A N 1
ATOM 1013 C CA . THR A 1 129 ? 16.138 -21.666 -6.337 1.00 65.06 129 THR A CA 1
ATOM 1014 C C . THR A 1 129 ? 15.838 -23.160 -6.535 1.00 65.06 129 THR A C 1
ATOM 1016 O O . THR A 1 129 ? 16.010 -23.676 -7.638 1.00 65.06 129 THR A O 1
ATOM 1019 N N . ASN A 1 130 ? 15.308 -23.834 -5.506 1.00 56.28 130 ASN A N 1
ATOM 1020 C CA . ASN A 1 130 ? 14.967 -25.257 -5.509 1.00 56.28 130 ASN A CA 1
ATOM 1021 C C . ASN A 1 130 ? 13.475 -25.576 -5.778 1.00 56.28 130 ASN A C 1
ATOM 1023 O O . ASN A 1 130 ? 13.129 -26.753 -5.866 1.00 56.28 130 ASN A O 1
ATOM 1027 N N . ALA A 1 131 ? 12.579 -24.586 -5.932 1.00 54.69 131 ALA A N 1
ATOM 1028 C CA . ALA A 1 131 ? 11.136 -24.824 -6.111 1.00 54.69 131 ALA A CA 1
ATOM 1029 C C . ALA A 1 131 ? 10.495 -23.878 -7.150 1.00 54.69 131 ALA A C 1
ATOM 1031 O O . ALA A 1 131 ? 9.907 -22.854 -6.817 1.00 54.69 131 ALA A O 1
ATOM 1032 N N . MET A 1 132 ? 10.553 -24.248 -8.434 1.00 52.28 132 MET A N 1
ATOM 1033 C CA . MET A 1 132 ? 10.123 -23.406 -9.569 1.00 52.28 132 MET A CA 1
ATOM 1034 C C . MET A 1 132 ? 8.603 -23.180 -9.747 1.00 52.28 132 MET A C 1
ATOM 1036 O O . MET A 1 132 ? 8.207 -22.656 -10.782 1.00 52.28 132 MET A O 1
ATOM 1040 N N . LYS A 1 133 ? 7.722 -23.576 -8.818 1.00 62.88 133 LYS A N 1
ATOM 1041 C CA . LYS A 1 133 ? 6.266 -23.547 -9.096 1.00 62.88 133 LYS A CA 1
ATOM 1042 C C . LYS A 1 133 ? 5.469 -22.461 -8.388 1.00 62.88 133 LYS A C 1
ATOM 1044 O O . LYS A 1 133 ? 4.470 -22.026 -8.944 1.00 62.88 133 LYS A O 1
ATOM 1049 N N . THR A 1 134 ? 5.882 -22.004 -7.209 1.00 76.56 134 THR A N 1
ATOM 1050 C CA . THR A 1 134 ? 5.156 -20.946 -6.494 1.00 76.56 134 THR A CA 1
ATOM 1051 C C . THR A 1 134 ? 6.132 -19.970 -5.844 1.00 76.56 134 THR A C 1
ATOM 1053 O O . THR A 1 134 ? 7.045 -20.406 -5.139 1.00 76.56 134 THR A O 1
ATOM 1056 N N . PRO A 1 135 ? 5.974 -18.654 -6.062 1.00 87.75 135 PRO A N 1
ATOM 1057 C CA . PRO A 1 135 ? 6.797 -17.650 -5.399 1.00 87.75 135 PRO A CA 1
ATOM 1058 C C . PRO A 1 135 ? 6.739 -17.750 -3.882 1.00 87.75 135 PRO A C 1
ATOM 1060 O O . PRO A 1 135 ? 5.668 -17.924 -3.311 1.00 87.75 135 PRO A O 1
ATOM 1063 N N . ARG A 1 136 ? 7.862 -17.572 -3.196 1.00 86.81 136 ARG A N 1
ATOM 1064 C CA . ARG A 1 136 ? 7.853 -17.446 -1.740 1.00 86.81 136 ARG A CA 1
ATOM 1065 C C . ARG A 1 136 ? 7.237 -16.114 -1.305 1.00 86.81 136 ARG A C 1
ATOM 1067 O O . ARG A 1 136 ? 6.396 -16.100 -0.407 1.00 86.81 136 ARG A O 1
ATOM 1074 N N . PHE A 1 137 ? 7.613 -15.029 -1.983 1.00 88.94 137 PHE A N 1
ATOM 1075 C CA . PHE A 1 137 ? 7.048 -13.696 -1.776 1.00 88.94 137 PHE A CA 1
ATOM 1076 C C . PHE A 1 137 ? 6.633 -13.058 -3.100 1.00 88.94 137 PHE A C 1
ATOM 1078 O O . PHE A 1 137 ? 7.268 -13.280 -4.134 1.00 88.94 137 PHE A O 1
ATOM 1085 N N . VAL A 1 138 ? 5.592 -12.232 -3.050 1.00 92.06 138 VAL A N 1
ATOM 1086 C CA . VAL A 1 138 ? 5.139 -11.405 -4.173 1.00 92.06 138 VAL A CA 1
ATOM 1087 C C . VAL A 1 138 ? 4.903 -9.991 -3.659 1.00 92.06 138 VAL A C 1
ATOM 1089 O O . VAL A 1 138 ? 4.080 -9.785 -2.773 1.00 92.06 138 VAL A O 1
ATOM 1092 N N . ASN A 1 139 ? 5.606 -9.016 -4.229 1.00 93.12 139 ASN A N 1
ATOM 1093 C CA . ASN A 1 139 ? 5.417 -7.597 -3.956 1.00 93.12 139 ASN A CA 1
ATOM 1094 C C . ASN A 1 139 ? 4.815 -6.934 -5.197 1.00 93.12 139 ASN A C 1
ATOM 1096 O O . ASN A 1 139 ? 5.371 -7.026 -6.290 1.00 93.12 139 ASN A O 1
ATOM 1100 N N . ILE A 1 140 ? 3.682 -6.260 -5.030 1.00 94.56 140 ILE A N 1
ATOM 1101 C CA . ILE A 1 140 ? 2.986 -5.538 -6.099 1.00 94.56 140 ILE A CA 1
ATOM 1102 C C . ILE A 1 140 ? 3.091 -4.050 -5.813 1.00 94.56 140 ILE A C 1
ATOM 1104 O O . ILE A 1 140 ? 2.688 -3.603 -4.740 1.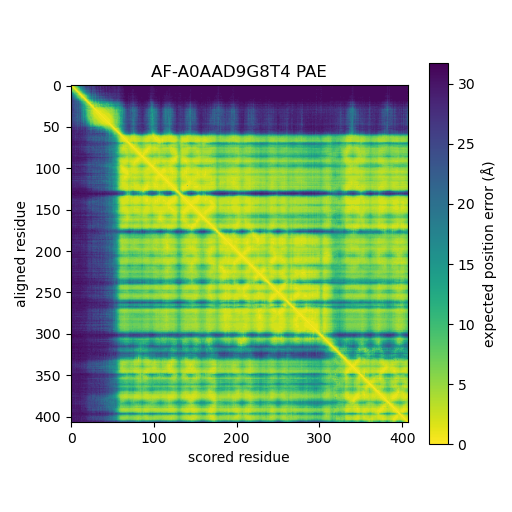00 94.56 140 ILE A O 1
ATOM 1108 N N . TYR A 1 141 ? 3.623 -3.305 -6.774 1.00 94.50 141 TYR A N 1
ATOM 1109 C CA . TYR A 1 141 ? 3.842 -1.870 -6.702 1.00 94.50 141 TYR A CA 1
ATOM 1110 C C . TYR A 1 141 ? 2.876 -1.193 -7.658 1.00 94.50 141 TYR A C 1
ATOM 1112 O O . TYR A 1 141 ? 3.015 -1.311 -8.874 1.00 94.50 141 TYR A O 1
ATOM 1120 N N . ASP A 1 142 ? 1.923 -0.469 -7.094 1.00 94.38 142 ASP A N 1
ATOM 1121 C CA . ASP A 1 142 ? 0.964 0.333 -7.832 1.00 94.38 142 ASP A CA 1
ATOM 1122 C C . ASP A 1 142 ? 1.412 1.794 -7.778 1.00 94.38 142 ASP A C 1
ATOM 1124 O O . ASP A 1 142 ? 1.477 2.413 -6.711 1.00 94.38 142 ASP A O 1
ATOM 1128 N N . PHE A 1 143 ? 1.733 2.344 -8.945 1.00 92.56 143 PHE A N 1
ATOM 1129 C CA . PHE A 1 143 ? 2.124 3.732 -9.123 1.00 92.56 143 PHE A CA 1
ATOM 1130 C C . PHE A 1 143 ? 0.889 4.574 -9.431 1.00 92.56 143 PHE A C 1
ATOM 1132 O O . PHE A 1 143 ? 0.148 4.325 -10.389 1.00 92.56 143 PHE A O 1
ATOM 1139 N N . PHE A 1 144 ? 0.697 5.601 -8.615 1.00 90.12 144 PHE A N 1
ATOM 1140 C CA . PHE A 1 144 ? -0.343 6.606 -8.752 1.00 90.12 144 PHE A CA 1
ATOM 1141 C C . PHE A 1 144 ? 0.299 7.976 -8.943 1.00 90.12 144 PHE A C 1
ATOM 1143 O O . PHE A 1 144 ? 1.490 8.183 -8.702 1.00 90.12 144 PHE A O 1
ATOM 1150 N N . VAL A 1 145 ? -0.518 8.956 -9.315 1.00 83.81 145 VAL A N 1
ATOM 1151 C CA . VAL A 1 145 ? -0.090 10.354 -9.279 1.00 83.81 145 VAL A CA 1
ATOM 1152 C C . VAL A 1 145 ? 0.151 10.751 -7.827 1.00 83.81 145 VAL A C 1
ATOM 1154 O O . VAL A 1 145 ? -0.791 10.873 -7.046 1.00 83.81 145 VAL A O 1
ATOM 1157 N N . GLY A 1 146 ? 1.419 10.941 -7.467 1.00 84.19 146 GLY A N 1
ATOM 1158 C CA . GLY A 1 146 ? 1.809 11.407 -6.136 1.00 84.19 146 GLY A CA 1
ATOM 1159 C C . GLY A 1 146 ? 1.868 10.325 -5.060 1.00 84.19 146 GLY A C 1
ATOM 1160 O O . GLY A 1 146 ? 2.011 10.662 -3.889 1.00 84.19 146 GLY A O 1
ATOM 1161 N N . ALA A 1 147 ? 1.793 9.040 -5.413 1.00 90.44 147 ALA A N 1
ATOM 1162 C CA . ALA A 1 147 ? 1.995 7.966 -4.445 1.00 90.44 147 ALA A CA 1
ATOM 1163 C C . ALA A 1 147 ? 2.477 6.667 -5.095 1.00 90.44 147 ALA A C 1
ATOM 1165 O O . ALA A 1 147 ? 2.174 6.378 -6.252 1.00 90.44 147 ALA A O 1
ATOM 1166 N N . ILE A 1 148 ? 3.182 5.857 -4.309 1.00 92.75 148 ILE A N 1
ATOM 1167 C CA . ILE A 1 148 ? 3.509 4.469 -4.640 1.00 92.75 148 ILE A CA 1
ATOM 1168 C C . ILE A 1 148 ? 2.934 3.595 -3.530 1.00 92.75 148 ILE A C 1
ATOM 1170 O O . ILE A 1 148 ? 3.294 3.757 -2.362 1.00 92.75 148 ILE A O 1
ATOM 1174 N N . LYS A 1 149 ? 2.042 2.672 -3.885 1.00 93.31 149 LYS A N 1
ATOM 1175 C CA . LYS A 1 149 ? 1.503 1.671 -2.961 1.00 93.31 149 LYS A CA 1
ATOM 1176 C C . LYS A 1 149 ? 2.207 0.348 -3.201 1.00 93.31 149 LYS A C 1
ATOM 1178 O O . LYS A 1 149 ? 2.357 -0.071 -4.341 1.00 93.31 149 LYS A O 1
ATOM 1183 N N . VAL A 1 150 ? 2.587 -0.325 -2.126 1.00 93.50 150 VAL A N 1
ATOM 1184 C CA . VAL A 1 150 ? 3.227 -1.635 -2.176 1.00 93.50 150 VAL A CA 1
ATOM 1185 C C . VAL A 1 150 ? 2.423 -2.611 -1.344 1.00 93.50 150 VAL A C 1
ATOM 1187 O O . VAL A 1 150 ? 2.264 -2.399 -0.147 1.00 93.50 150 VAL A O 1
ATOM 1190 N N . ALA A 1 151 ? 1.925 -3.677 -1.959 1.00 92.62 151 ALA A N 1
ATOM 1191 C CA . ALA A 1 151 ? 1.302 -4.797 -1.261 1.00 92.62 151 ALA A CA 1
ATOM 1192 C C . ALA A 1 151 ? 2.252 -5.995 -1.263 1.00 92.62 151 ALA A C 1
ATOM 1194 O O . ALA A 1 151 ? 2.745 -6.372 -2.327 1.00 92.62 151 ALA A O 1
ATOM 1195 N N . LYS A 1 152 ? 2.516 -6.574 -0.088 1.00 90.62 152 LYS A N 1
ATOM 1196 C CA . LYS A 1 152 ? 3.462 -7.676 0.095 1.00 90.62 152 LYS A CA 1
ATOM 1197 C C . LYS A 1 152 ? 2.713 -8.927 0.530 1.00 90.62 152 LYS A C 1
ATOM 1199 O O . LYS A 1 152 ? 1.973 -8.932 1.515 1.00 90.62 152 LYS A O 1
ATOM 1204 N N . TYR A 1 153 ? 2.937 -10.000 -0.208 1.00 90.62 153 TYR A N 1
ATOM 1205 C CA . TYR A 1 153 ? 2.299 -11.286 0.003 1.00 90.62 153 TYR A CA 1
ATOM 1206 C C . TYR A 1 153 ? 3.352 -12.342 0.298 1.00 90.62 153 TYR A C 1
ATOM 1208 O O . TYR A 1 153 ? 4.420 -12.355 -0.318 1.00 90.62 153 TYR A O 1
ATOM 1216 N N . VAL A 1 154 ? 3.036 -13.238 1.226 1.00 88.06 154 VAL A N 1
ATOM 1217 C CA . VAL A 1 154 ? 3.889 -14.368 1.598 1.00 88.06 154 VAL A CA 1
ATOM 1218 C C . VAL A 1 154 ? 3.120 -15.667 1.430 1.00 88.06 154 VAL A C 1
ATOM 1220 O O . VAL A 1 154 ? 1.943 -15.755 1.779 1.00 88.06 154 VAL A O 1
ATOM 1223 N N . ARG A 1 155 ? 3.796 -16.674 0.881 1.00 88.50 155 ARG A N 1
ATOM 1224 C CA . ARG A 1 155 ? 3.271 -18.033 0.756 1.00 88.50 155 ARG A CA 1
ATOM 1225 C C . ARG A 1 155 ? 3.245 -18.718 2.120 1.00 88.50 155 ARG A C 1
ATOM 1227 O O . ARG A 1 155 ? 4.270 -18.729 2.805 1.00 88.50 155 ARG A O 1
ATOM 1234 N N . SER A 1 156 ? 2.139 -19.367 2.468 1.00 84.38 156 SER A N 1
ATOM 1235 C CA . SER A 1 156 ? 2.039 -20.188 3.678 1.00 84.38 156 SER A CA 1
ATOM 1236 C C . SER A 1 156 ? 2.986 -21.391 3.630 1.00 84.38 156 SER A C 1
ATOM 1238 O O . SER A 1 156 ? 3.081 -22.093 2.622 1.00 84.38 156 SER A O 1
ATOM 1240 N N . ASP A 1 157 ? 3.666 -21.659 4.748 1.00 82.38 157 ASP A N 1
ATOM 1241 C CA . ASP A 1 157 ? 4.548 -22.826 4.901 1.00 82.38 157 ASP A CA 1
ATOM 1242 C C . ASP A 1 157 ? 3.782 -24.149 4.934 1.00 82.38 157 ASP A C 1
ATOM 1244 O O . ASP A 1 157 ? 4.274 -25.174 4.469 1.00 82.38 157 ASP A O 1
ATOM 1248 N N . SER A 1 158 ? 2.564 -24.129 5.479 1.00 85.50 158 SER A N 1
ATOM 1249 C CA . SER A 1 158 ? 1.726 -25.327 5.613 1.00 85.50 158 SER A CA 1
ATOM 1250 C C . SER A 1 158 ? 0.899 -25.621 4.364 1.00 85.50 158 SER A C 1
ATOM 1252 O O . SER A 1 158 ? 0.486 -26.761 4.158 1.00 85.50 158 SER A O 1
ATOM 1254 N N . ASN A 1 159 ? 0.651 -24.609 3.528 1.00 87.12 159 ASN A N 1
ATOM 1255 C CA . ASN A 1 159 ? -0.064 -24.761 2.269 1.00 87.12 159 ASN A CA 1
ATOM 1256 C C . ASN A 1 159 ? 0.520 -23.819 1.195 1.00 87.12 159 ASN A C 1
ATOM 1258 O O . ASN A 1 159 ? 0.135 -22.651 1.149 1.00 87.12 159 ASN A O 1
ATOM 1262 N N . PRO A 1 160 ? 1.398 -24.323 0.305 1.00 83.44 160 PRO A N 1
ATOM 1263 C CA . PRO A 1 160 ? 2.067 -23.528 -0.727 1.00 83.44 160 PRO A CA 1
ATOM 1264 C C . PRO A 1 160 ? 1.157 -22.845 -1.760 1.00 83.44 160 PRO A C 1
ATOM 1266 O O . PRO A 1 160 ? 1.651 -22.038 -2.545 1.00 83.44 160 PRO A O 1
ATOM 1269 N N . GLU A 1 161 ? -0.136 -23.169 -1.796 1.00 86.94 161 GLU A N 1
ATOM 1270 C CA . GLU A 1 161 ? -1.118 -22.510 -2.665 1.00 86.94 161 GLU A CA 1
ATOM 1271 C C . GLU A 1 161 ? -1.784 -21.308 -1.986 1.00 86.94 161 GLU A C 1
ATOM 1273 O O . GLU A 1 161 ? -2.435 -20.520 -2.660 1.00 86.94 161 GLU A O 1
ATOM 1278 N N . LYS A 1 162 ? -1.630 -21.142 -0.667 1.00 89.56 162 LYS A N 1
ATOM 1279 C CA . LYS A 1 162 ? -2.245 -20.042 0.081 1.00 89.56 162 LYS A CA 1
ATOM 1280 C C . LYS A 1 162 ? -1.275 -18.898 0.310 1.00 89.56 162 LYS A C 1
ATOM 1282 O O . LYS A 1 162 ? -0.162 -19.117 0.795 1.00 89.56 162 LYS A O 1
ATOM 1287 N N . TYR A 1 163 ? -1.733 -17.683 0.027 1.00 90.06 163 TYR A N 1
ATOM 1288 C CA . TYR A 1 163 ? -0.983 -16.457 0.282 1.00 90.06 163 TYR A CA 1
ATOM 1289 C C . TYR A 1 163 ? -1.725 -15.530 1.228 1.00 90.06 163 TYR A C 1
ATOM 1291 O O . TYR A 1 163 ? -2.917 -15.278 1.074 1.00 90.06 163 TYR A O 1
ATOM 1299 N N . ASP A 1 164 ? -0.977 -14.924 2.140 1.00 86.38 164 ASP A N 1
ATOM 1300 C CA . ASP A 1 164 ? -1.490 -13.888 3.026 1.00 86.38 164 ASP A CA 1
ATOM 1301 C C . ASP A 1 164 ? -0.838 -12.546 2.685 1.00 86.38 164 ASP A C 1
ATOM 1303 O O . ASP A 1 164 ? 0.369 -12.468 2.436 1.00 86.38 164 ASP A O 1
ATOM 1307 N N . ASN A 1 165 ? -1.640 -11.476 2.664 1.00 86.31 165 ASN A N 1
ATOM 1308 C CA . ASN A 1 165 ? -1.111 -10.113 2.668 1.00 86.31 165 ASN A CA 1
ATOM 1309 C C . ASN A 1 165 ? -0.604 -9.831 4.084 1.00 86.31 165 ASN A C 1
ATOM 1311 O O . ASN A 1 165 ? -1.400 -9.618 4.999 1.00 86.31 165 ASN A O 1
ATOM 1315 N N . PHE A 1 166 ? 0.711 -9.888 4.268 1.00 81.62 166 PHE A N 1
ATOM 1316 C CA . PHE A 1 166 ? 1.311 -9.741 5.590 1.00 81.62 166 PHE A CA 1
ATOM 1317 C C . PHE A 1 166 ? 1.660 -8.287 5.909 1.00 81.62 166 PHE A C 1
ATOM 1319 O O . PHE A 1 166 ? 1.708 -7.923 7.081 1.00 81.62 166 PHE A O 1
ATOM 1326 N N . ASP A 1 167 ? 1.895 -7.455 4.894 1.00 86.69 167 ASP A N 1
ATOM 1327 C CA . ASP A 1 167 ? 2.203 -6.037 5.045 1.00 86.69 167 ASP A CA 1
ATOM 1328 C C . ASP A 1 167 ? 1.951 -5.300 3.730 1.00 86.69 167 ASP A C 1
ATOM 1330 O O . ASP A 1 167 ? 2.187 -5.800 2.631 1.00 86.69 167 ASP A O 1
ATOM 1334 N N . SER A 1 168 ? 1.529 -4.054 3.836 1.00 89.75 168 SER A N 1
ATOM 1335 C CA . SER A 1 168 ? 1.492 -3.133 2.714 1.00 89.75 168 SER A CA 1
ATOM 1336 C C . SER A 1 168 ? 1.855 -1.738 3.178 1.00 89.75 168 SER A C 1
ATOM 1338 O O . SER A 1 168 ? 1.662 -1.380 4.339 1.00 89.75 168 SER A O 1
ATOM 1340 N N . SER A 1 169 ? 2.434 -0.961 2.276 1.00 90.75 169 SER A N 1
ATOM 1341 C CA . SER A 1 169 ? 2.980 0.363 2.542 1.00 90.75 169 SER A CA 1
ATOM 1342 C C . SER A 1 169 ? 2.467 1.337 1.492 1.00 90.75 169 SER A C 1
ATOM 1344 O O . SER A 1 169 ? 2.261 0.969 0.338 1.00 90.75 169 SER A O 1
ATOM 1346 N N . THR A 1 170 ? 2.253 2.586 1.886 1.00 91.88 170 THR A N 1
ATOM 1347 C CA . THR A 1 170 ? 1.957 3.678 0.955 1.00 91.88 170 THR A CA 1
ATOM 1348 C C . THR A 1 170 ? 2.989 4.769 1.162 1.00 91.88 170 THR A C 1
ATOM 1350 O O . THR A 1 170 ? 3.108 5.305 2.259 1.00 91.88 170 THR A O 1
ATOM 1353 N N . TYR A 1 171 ? 3.716 5.116 0.107 1.00 90.50 171 TYR A N 1
ATOM 1354 C CA . TYR A 1 171 ? 4.674 6.211 0.128 1.00 90.50 171 TYR A CA 1
ATOM 1355 C C . TYR A 1 171 ? 4.078 7.404 -0.614 1.00 90.50 171 TYR A C 1
ATOM 1357 O O . TYR A 1 171 ? 3.904 7.359 -1.834 1.00 90.50 171 TYR A O 1
ATOM 1365 N N . LEU A 1 172 ? 3.749 8.462 0.128 1.00 89.38 172 LEU A N 1
ATOM 1366 C CA . LEU A 1 172 ? 3.244 9.707 -0.446 1.00 89.38 172 LEU A CA 1
ATOM 1367 C C . LEU A 1 172 ? 4.398 10.528 -1.024 1.00 89.38 172 LEU A C 1
ATOM 1369 O O . LEU A 1 172 ? 5.444 10.680 -0.395 1.00 89.38 172 LEU A O 1
ATOM 1373 N N . ILE A 1 173 ? 4.192 11.082 -2.214 1.00 87.06 173 ILE A N 1
ATOM 1374 C CA . ILE A 1 173 ? 5.164 11.906 -2.928 1.00 87.06 173 ILE A CA 1
ATOM 1375 C C . ILE A 1 173 ? 4.613 13.333 -2.996 1.00 87.06 173 ILE A C 1
ATOM 1377 O O . ILE A 1 173 ? 3.558 13.543 -3.598 1.00 87.06 173 ILE A O 1
ATOM 1381 N N . PRO A 1 174 ? 5.310 14.328 -2.418 1.00 78.50 174 PRO A N 1
ATOM 1382 C CA . PRO A 1 174 ? 4.833 15.704 -2.379 1.00 78.50 174 PRO A CA 1
ATOM 1383 C C . PRO A 1 174 ? 5.035 16.374 -3.744 1.00 78.50 174 PRO A C 1
ATOM 1385 O O . PRO A 1 174 ? 6.009 17.093 -3.971 1.00 78.50 174 PRO A O 1
ATOM 1388 N N . LEU A 1 175 ? 4.124 16.110 -4.679 1.00 74.56 175 LEU A N 1
ATOM 1389 C CA . LEU A 1 175 ? 4.144 16.740 -5.995 1.00 74.56 175 LEU A CA 1
ATOM 1390 C C . LEU A 1 175 ? 3.668 18.201 -5.902 1.00 74.56 175 LEU A C 1
ATOM 1392 O O . LEU A 1 175 ? 2.708 18.489 -5.185 1.00 74.56 175 LEU A O 1
ATOM 1396 N N . PRO A 1 176 ? 4.296 19.138 -6.636 1.00 62.22 176 PRO A N 1
ATOM 1397 C CA . PRO A 1 176 ? 3.808 20.506 -6.738 1.00 62.22 176 PRO A CA 1
ATOM 1398 C C . PRO A 1 176 ? 2.476 20.510 -7.490 1.00 62.22 176 PRO A C 1
ATOM 1400 O O . PRO A 1 176 ? 2.388 20.051 -8.629 1.00 62.22 176 PRO A O 1
ATOM 1403 N N . VAL A 1 177 ? 1.436 21.022 -6.844 1.00 55.06 177 VAL A N 1
ATOM 1404 C CA . VAL A 1 177 ? 0.059 20.951 -7.339 1.00 55.06 177 VAL A CA 1
ATOM 1405 C C . VAL A 1 177 ? -0.419 22.311 -7.815 1.00 55.06 177 VAL A C 1
ATOM 1407 O O . VAL A 1 177 ? -0.155 23.332 -7.185 1.00 55.06 177 VAL A O 1
ATOM 1410 N N . THR A 1 178 ? -1.187 22.301 -8.898 1.00 60.12 178 THR A N 1
ATOM 1411 C CA . THR A 1 178 ? -1.899 23.459 -9.450 1.00 60.12 178 THR A CA 1
ATOM 1412 C C . THR A 1 178 ? -3.296 23.666 -8.849 1.00 60.12 178 THR A C 1
ATOM 1414 O O . THR A 1 178 ? -3.825 24.769 -8.964 1.00 60.12 178 THR A O 1
ATOM 1417 N N . SER A 1 179 ? -3.899 22.658 -8.198 1.00 63.88 179 SER A N 1
ATOM 1418 C CA . SER A 1 179 ? -5.235 22.760 -7.583 1.00 63.88 179 SER A CA 1
ATOM 1419 C C . SER A 1 179 ? -5.439 21.797 -6.406 1.00 63.88 179 SER A C 1
ATOM 1421 O O . SER A 1 179 ? -5.088 20.619 -6.496 1.00 63.88 179 SER A O 1
ATOM 1423 N N . THR A 1 180 ? -6.061 22.290 -5.334 1.00 74.88 180 THR A N 1
ATOM 1424 C CA . THR A 1 180 ? -6.464 21.509 -4.152 1.00 74.88 180 THR A CA 1
ATOM 1425 C C . THR A 1 180 ? -7.772 20.763 -4.413 1.00 74.88 180 THR A C 1
ATOM 1427 O O . THR A 1 180 ? -8.728 21.353 -4.919 1.00 74.88 180 THR A O 1
ATOM 1430 N N . ILE A 1 181 ? -7.829 19.481 -4.049 1.00 82.19 181 ILE A N 1
ATOM 1431 C CA . ILE A 1 181 ? -9.043 18.655 -4.113 1.00 82.19 181 ILE A CA 1
ATOM 1432 C C . ILE A 1 181 ? -9.686 18.649 -2.729 1.00 82.19 181 ILE A C 1
ATOM 1434 O O . ILE A 1 181 ? -9.004 18.379 -1.750 1.00 82.19 181 ILE A O 1
ATOM 1438 N N . LYS A 1 182 ? -10.989 18.917 -2.643 1.00 85.69 182 LYS A N 1
ATOM 1439 C CA . LYS A 1 182 ? -11.742 18.865 -1.382 1.00 85.69 182 LYS A CA 1
ATOM 1440 C C . LYS A 1 182 ? -12.462 17.529 -1.262 1.00 85.69 182 LYS A C 1
ATOM 1442 O O . LYS A 1 182 ? -13.246 17.185 -2.145 1.00 85.69 182 LYS A O 1
ATOM 1447 N N . LEU A 1 183 ? -12.209 16.790 -0.184 1.00 87.62 183 LEU A N 1
ATOM 1448 C CA . LEU A 1 183 ? -12.781 15.464 0.047 1.00 87.62 183 LEU A CA 1
ATOM 1449 C C . LEU A 1 183 ? -13.762 15.475 1.225 1.00 87.62 183 LEU A C 1
ATOM 1451 O O . LEU A 1 183 ? -13.415 15.871 2.337 1.00 87.62 183 LEU A O 1
ATOM 1455 N N . LYS A 1 184 ? -14.972 14.965 0.977 1.00 91.12 184 LYS A N 1
ATOM 1456 C CA . LYS A 1 184 ? -15.944 14.568 2.003 1.00 91.12 184 LYS A CA 1
ATOM 1457 C C . LYS A 1 184 ? -16.262 13.099 1.795 1.00 91.12 184 LYS A C 1
ATOM 1459 O O . LYS A 1 184 ? -16.719 12.739 0.712 1.00 91.12 184 LYS A O 1
ATOM 1464 N N . ALA A 1 185 ? -16.003 12.265 2.793 1.00 90.94 185 ALA A N 1
ATOM 1465 C CA . ALA A 1 185 ? -16.109 10.818 2.631 1.00 90.94 185 ALA A CA 1
ATOM 1466 C C . ALA A 1 185 ? -16.612 10.125 3.898 1.00 90.94 185 ALA A C 1
ATOM 1468 O O . ALA A 1 185 ? -16.458 10.619 5.018 1.00 90.94 185 ALA A O 1
ATOM 1469 N N . LYS A 1 186 ? -17.196 8.941 3.717 1.00 93.44 186 LYS A N 1
ATOM 1470 C CA . LYS A 1 186 ? -17.517 8.035 4.826 1.00 93.44 186 LYS A CA 1
ATOM 1471 C C . LYS A 1 186 ? -16.325 7.135 5.125 1.00 93.44 186 LYS A C 1
ATOM 1473 O O . LYS A 1 186 ? -15.627 6.713 4.207 1.00 93.44 186 LYS A O 1
ATOM 1478 N N . VAL A 1 187 ? -16.135 6.750 6.388 1.00 93.44 187 VAL A N 1
ATOM 1479 C CA . VAL A 1 187 ? -15.031 5.843 6.762 1.00 93.44 187 VAL A CA 1
ATOM 1480 C C . VAL A 1 187 ? -15.097 4.509 6.026 1.00 93.44 187 VAL A C 1
ATOM 1482 O O . VAL A 1 187 ? -14.062 4.012 5.596 1.00 93.44 187 VAL A O 1
ATOM 1485 N N . TYR A 1 188 ? -16.291 3.954 5.816 1.00 93.56 188 TYR A N 1
ATOM 1486 C CA . TYR A 1 188 ? -16.445 2.727 5.032 1.00 93.56 188 TYR A CA 1
ATOM 1487 C C . TYR A 1 188 ? -15.855 2.868 3.618 1.00 93.56 188 TYR A C 1
ATOM 1489 O O . TYR A 1 188 ? -15.092 2.019 3.168 1.00 93.56 188 TYR A O 1
ATOM 1497 N N . GLU A 1 189 ? -16.150 3.975 2.935 1.00 92.75 189 GLU A N 1
ATOM 1498 C CA . GLU A 1 189 ? -15.635 4.257 1.590 1.00 92.75 189 GLU A CA 1
ATOM 1499 C C . GLU A 1 189 ? -14.117 4.494 1.626 1.00 92.75 189 GLU A C 1
ATOM 1501 O O . GLU A 1 189 ? -13.389 4.000 0.764 1.00 92.75 189 GLU A O 1
ATOM 1506 N N . LEU A 1 190 ? -13.618 5.178 2.661 1.00 92.38 190 LEU A N 1
ATOM 1507 C CA . LEU A 1 190 ? -12.185 5.376 2.876 1.00 92.38 190 LEU A CA 1
ATOM 1508 C C . LEU A 1 190 ? -11.435 4.063 3.120 1.00 92.38 190 LEU A C 1
ATOM 1510 O O . LEU A 1 190 ? -10.294 3.968 2.681 1.00 92.38 190 LEU A O 1
ATOM 1514 N N . LEU A 1 191 ? -12.043 3.067 3.772 1.00 92.56 191 LEU A N 1
ATOM 1515 C CA . LEU A 1 191 ? -11.427 1.764 4.061 1.00 92.56 191 LEU A CA 1
ATOM 1516 C C . LEU A 1 191 ? -11.568 0.758 2.909 1.00 92.56 191 LEU A C 1
ATOM 1518 O O . LEU A 1 191 ? -10.640 -0.011 2.662 1.00 92.56 191 LEU A O 1
ATOM 1522 N N . TYR A 1 192 ? -12.689 0.771 2.183 1.00 90.19 192 TYR A N 1
ATOM 1523 C CA . TYR A 1 192 ? -13.033 -0.310 1.249 1.00 90.19 192 TYR A CA 1
ATOM 1524 C C . TYR A 1 192 ? -13.389 0.134 -0.180 1.00 90.19 192 TYR A C 1
ATOM 1526 O O . TYR A 1 192 ? -13.373 -0.706 -1.072 1.00 90.19 192 TYR A O 1
ATOM 1534 N N . GLY A 1 193 ? -13.681 1.415 -0.440 1.00 87.94 193 GLY A N 1
ATOM 1535 C CA . GLY A 1 193 ? -14.059 1.909 -1.782 1.00 87.94 193 GLY A CA 1
ATOM 1536 C C . GLY A 1 193 ? -12.901 1.946 -2.792 1.00 87.94 193 GLY A C 1
ATOM 1537 O O . GLY A 1 193 ? -11.809 1.499 -2.497 1.00 87.94 193 GLY A O 1
ATOM 1538 N N . ASP A 1 194 ? -13.043 2.549 -3.960 1.00 87.19 194 ASP A N 1
ATOM 1539 C CA . ASP A 1 194 ? -11.887 2.946 -4.784 1.00 87.19 194 ASP A CA 1
ATOM 1540 C C . ASP A 1 194 ? -12.053 4.440 -5.045 1.00 87.19 194 ASP A C 1
ATOM 1542 O O . ASP A 1 194 ? -13.006 4.844 -5.707 1.00 87.19 194 ASP A O 1
ATOM 1546 N N . ILE A 1 195 ? -11.227 5.269 -4.401 1.00 88.88 195 ILE A N 1
ATOM 1547 C CA . ILE A 1 195 ? -11.380 6.729 -4.405 1.00 88.88 195 ILE A CA 1
ATOM 1548 C C . ILE A 1 195 ? -10.079 7.337 -4.908 1.00 88.88 195 ILE A C 1
ATOM 1550 O O . ILE A 1 195 ? -8.997 7.033 -4.402 1.00 88.88 195 ILE A O 1
ATOM 1554 N N . GLU A 1 196 ? -10.192 8.230 -5.886 1.00 86.81 196 GLU A N 1
ATOM 1555 C CA . GLU A 1 196 ? -9.050 8.944 -6.440 1.00 86.81 196 GLU A CA 1
ATOM 1556 C C . GLU A 1 196 ? -8.275 9.683 -5.335 1.00 86.81 196 GLU A C 1
ATOM 1558 O O . GLU A 1 196 ? -8.862 10.338 -4.473 1.00 86.81 196 GLU A O 1
ATOM 1563 N N . HIS A 1 197 ? -6.945 9.571 -5.357 1.00 86.75 197 HIS A N 1
ATOM 1564 C CA . HIS A 1 197 ? -6.034 10.175 -4.374 1.00 86.75 197 HIS A CA 1
ATOM 1565 C C . HIS A 1 197 ? -6.205 9.719 -2.912 1.00 86.75 197 HIS A C 1
ATOM 1567 O O . HIS A 1 197 ? -5.618 10.333 -2.014 1.00 86.75 197 HIS A O 1
ATOM 1573 N N . VAL A 1 198 ? -6.953 8.640 -2.665 1.00 89.75 198 VAL A N 1
ATOM 1574 C CA . VAL A 1 198 ? -7.026 7.962 -1.368 1.00 89.75 198 VAL A CA 1
ATOM 1575 C C . VAL A 1 198 ? -6.293 6.632 -1.475 1.00 89.75 198 VAL A C 1
ATOM 1577 O O . VAL A 1 198 ? -6.600 5.787 -2.312 1.00 89.75 198 VAL A O 1
ATOM 1580 N N . PHE A 1 199 ? -5.315 6.429 -0.606 1.00 90.88 199 PHE A N 1
ATOM 1581 C CA . PHE A 1 199 ? -4.409 5.292 -0.651 1.00 90.88 199 PHE A CA 1
ATOM 1582 C C . PHE A 1 199 ? -4.482 4.512 0.649 1.00 90.88 199 PHE A C 1
ATOM 1584 O O . PHE A 1 199 ? -4.670 5.086 1.719 1.00 90.88 199 PHE A O 1
ATOM 1591 N N . ARG A 1 200 ? -4.321 3.192 0.565 1.00 91.38 200 ARG A N 1
ATOM 1592 C CA . ARG A 1 200 ? -4.473 2.305 1.718 1.00 91.38 200 ARG A CA 1
ATOM 1593 C C . ARG A 1 200 ? -3.261 1.434 1.913 1.00 91.38 200 ARG A C 1
ATOM 1595 O O . ARG A 1 200 ? -2.747 0.859 0.952 1.00 91.38 200 ARG A O 1
ATOM 1602 N N . ALA A 1 201 ? -2.892 1.285 3.168 1.00 90.12 201 ALA A N 1
ATOM 1603 C CA . ALA A 1 201 ? -1.979 0.274 3.649 1.00 90.12 201 ALA A CA 1
ATOM 1604 C C . ALA A 1 201 ? -2.680 -0.556 4.725 1.00 90.12 201 ALA A C 1
ATOM 1606 O O . ALA A 1 201 ? -3.641 -0.124 5.352 1.00 90.12 201 ALA A O 1
ATOM 1607 N N . SER A 1 202 ? -2.199 -1.763 4.931 1.00 89.94 202 SER A N 1
ATOM 1608 C CA . SER A 1 202 ? -2.697 -2.693 5.925 1.00 89.94 202 SER A CA 1
ATOM 1609 C C . SER A 1 202 ? -1.636 -3.725 6.268 1.00 89.94 202 SER A C 1
ATOM 1611 O O . SER A 1 202 ? -0.802 -4.064 5.427 1.00 89.94 202 SER A O 1
ATOM 1613 N N . PHE A 1 203 ? -1.692 -4.270 7.476 1.00 86.88 203 PHE A N 1
ATOM 1614 C CA . PHE A 1 203 ? -0.936 -5.467 7.830 1.00 86.88 203 PHE A CA 1
ATOM 1615 C C . PHE A 1 203 ? -1.745 -6.341 8.782 1.00 86.88 203 PHE A C 1
ATOM 1617 O O . PHE A 1 203 ? -2.539 -5.837 9.582 1.00 86.88 203 PHE A O 1
ATOM 1624 N N . V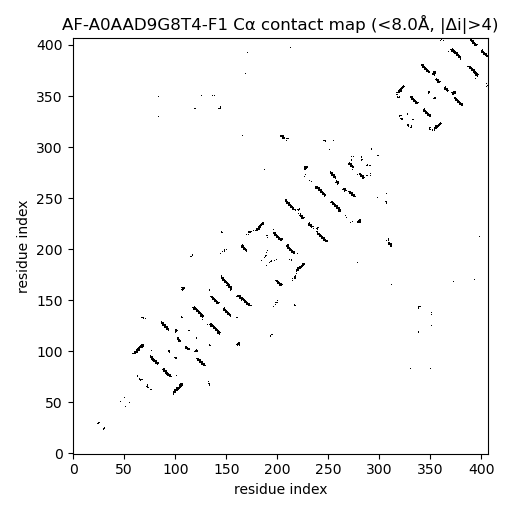AL A 1 204 ? -1.523 -7.651 8.703 1.00 85.19 204 VAL A N 1
ATOM 1625 C CA . VAL A 1 204 ? -2.145 -8.627 9.602 1.00 85.19 204 VAL A CA 1
ATOM 1626 C C . VAL A 1 204 ? -1.166 -8.945 10.730 1.00 85.19 204 VAL A C 1
ATOM 1628 O O . VAL A 1 204 ? -0.020 -9.327 10.497 1.00 85.19 204 VAL A O 1
ATOM 1631 N N . GLY A 1 205 ? -1.604 -8.748 11.970 1.00 81.69 205 GLY A N 1
ATOM 1632 C CA . GLY A 1 205 ? -0.848 -9.116 13.160 1.00 81.69 205 GLY A CA 1
ATOM 1633 C C . GLY A 1 205 ? -0.868 -10.626 13.417 1.00 81.69 205 GLY A C 1
ATOM 1634 O O . GLY A 1 205 ? -1.781 -11.337 13.006 1.00 81.69 205 GLY A O 1
ATOM 1635 N N . SER A 1 206 ? 0.101 -11.122 14.186 1.00 80.88 206 SER A N 1
ATOM 1636 C CA . SER A 1 206 ? 0.206 -12.520 14.627 1.00 80.88 206 SER A CA 1
ATOM 1637 C C . SER A 1 206 ? -0.972 -12.986 15.489 1.00 80.88 206 SER A C 1
ATOM 1639 O O . SER A 1 206 ? -1.193 -14.183 15.639 1.00 80.88 206 SER A O 1
ATOM 1641 N N . ASN A 1 207 ? -1.760 -12.053 16.028 1.00 82.44 207 ASN A N 1
ATOM 1642 C CA . ASN A 1 207 ? -3.007 -12.324 16.740 1.00 82.44 207 ASN A CA 1
ATOM 1643 C C . ASN A 1 207 ? -4.258 -12.290 15.837 1.00 82.44 207 ASN A C 1
ATOM 1645 O O . ASN A 1 207 ? -5.375 -12.301 16.351 1.00 82.44 207 ASN A O 1
ATOM 1649 N N . GLY A 1 208 ? -4.089 -12.224 14.511 1.00 81.06 208 GLY A N 1
ATOM 1650 C CA . GLY A 1 208 ? -5.173 -12.251 13.523 1.00 81.06 208 GLY A CA 1
ATOM 1651 C C . GLY A 1 208 ? -5.939 -10.934 13.357 1.00 81.06 208 GLY A C 1
ATOM 1652 O O . GLY A 1 208 ? -6.895 -10.880 12.584 1.00 81.06 208 GLY A O 1
ATOM 1653 N N . LYS A 1 209 ? -5.544 -9.868 14.062 1.00 87.94 209 LYS A N 1
ATOM 1654 C CA . LYS A 1 209 ? -6.110 -8.525 13.874 1.00 87.94 209 LYS A CA 1
ATOM 1655 C C . LYS A 1 209 ? -5.456 -7.836 12.690 1.00 87.94 209 LYS A C 1
ATOM 1657 O O . LYS A 1 209 ? -4.283 -8.067 12.410 1.00 87.94 209 LYS A O 1
ATOM 1662 N N . THR A 1 210 ? -6.195 -6.951 12.036 1.00 89.31 210 THR A N 1
ATOM 1663 C CA . THR A 1 210 ? -5.685 -6.208 10.877 1.00 89.31 210 THR A CA 1
ATOM 1664 C C . THR A 1 210 ? -5.599 -4.728 11.213 1.00 89.31 210 THR A C 1
ATOM 1666 O O . THR A 1 210 ? -6.584 -4.147 11.666 1.00 89.31 210 THR A O 1
ATOM 1669 N N . LEU A 1 211 ? -4.434 -4.113 11.002 1.00 90.94 211 LEU A N 1
ATOM 1670 C CA . LEU A 1 211 ? -4.342 -2.658 10.914 1.00 90.94 211 LEU A CA 1
ATOM 1671 C C . LEU A 1 211 ? -4.693 -2.252 9.491 1.00 90.94 211 LEU A C 1
ATOM 1673 O O . LEU A 1 211 ? -4.127 -2.805 8.554 1.00 90.94 211 LEU A O 1
ATOM 1677 N N . HIS A 1 212 ? -5.541 -1.246 9.348 1.00 92.31 212 HIS A N 1
ATOM 1678 C CA . HIS A 1 212 ? -5.745 -0.495 8.121 1.00 92.31 212 HIS A CA 1
ATOM 1679 C C . HIS A 1 212 ? -5.297 0.938 8.340 1.00 92.31 212 HIS A C 1
ATOM 1681 O O . HIS A 1 212 ? -5.562 1.541 9.380 1.00 92.31 212 HIS A O 1
ATOM 1687 N N . GLU A 1 213 ? -4.644 1.493 7.339 1.00 91.12 213 GLU A N 1
ATOM 1688 C CA . GLU A 1 213 ? -4.188 2.868 7.311 1.00 91.12 213 GLU A CA 1
ATOM 1689 C C . GLU A 1 213 ? -4.645 3.495 6.006 1.00 91.12 213 GLU A C 1
ATOM 1691 O O . GLU A 1 213 ? -4.438 2.928 4.931 1.00 91.12 213 GLU A O 1
ATOM 1696 N N . VAL A 1 214 ? -5.257 4.668 6.098 1.00 92.06 214 VAL A N 1
ATOM 1697 C CA . VAL A 1 214 ? -5.696 5.429 4.934 1.00 92.06 214 VAL A CA 1
ATOM 1698 C C . VAL A 1 214 ? -4.940 6.742 4.895 1.00 92.06 214 VAL A C 1
ATOM 1700 O O . VAL A 1 214 ? -4.917 7.500 5.866 1.00 92.06 214 VAL A O 1
ATOM 1703 N N . PHE A 1 215 ? -4.353 6.993 3.735 1.00 88.75 215 PHE A N 1
ATOM 1704 C CA . PHE A 1 215 ? -3.602 8.182 3.392 1.00 88.75 215 PHE A CA 1
ATOM 1705 C C . PHE A 1 215 ? -4.326 8.924 2.285 1.00 88.75 215 PHE A C 1
ATOM 1707 O O . PHE A 1 215 ? -4.971 8.329 1.423 1.00 88.75 215 PHE A O 1
ATOM 1714 N N . THR A 1 216 ? -4.173 10.235 2.279 1.00 87.00 216 THR A N 1
ATOM 1715 C CA . THR A 1 216 ? -4.621 11.083 1.179 1.00 87.00 216 THR A CA 1
ATOM 1716 C C . THR A 1 216 ? -3.401 11.709 0.523 1.00 87.00 216 THR A C 1
ATOM 1718 O O . THR A 1 216 ? -2.386 11.938 1.184 1.00 87.00 216 THR A O 1
ATOM 1721 N N . SER A 1 217 ? -3.457 11.928 -0.792 1.00 83.31 217 SER A N 1
ATOM 1722 C CA . SER A 1 217 ? -2.402 12.664 -1.496 1.00 83.31 217 SER A CA 1
ATOM 1723 C C . SER A 1 217 ? -2.198 14.046 -0.864 1.00 83.31 217 SER A C 1
ATOM 1725 O O . SER A 1 217 ? -3.141 14.639 -0.343 1.00 83.31 217 SER A O 1
ATOM 1727 N N . THR A 1 218 ? -0.992 14.611 -0.967 1.00 76.94 218 THR A N 1
ATOM 1728 C CA . THR A 1 218 ? -0.622 15.894 -0.331 1.00 76.94 218 THR A CA 1
ATOM 1729 C C . THR A 1 218 ? -1.447 17.100 -0.794 1.00 76.94 218 THR A C 1
ATOM 1731 O O . THR A 1 218 ? -1.320 18.187 -0.239 1.00 76.94 218 THR A O 1
ATOM 1734 N N . ASN A 1 219 ? -2.251 16.938 -1.844 1.00 75.94 219 ASN A N 1
ATOM 1735 C CA . ASN A 1 219 ? -3.104 17.962 -2.438 1.00 75.94 219 ASN A CA 1
ATOM 1736 C C . ASN A 1 219 ? -4.597 17.795 -2.135 1.00 75.94 219 ASN A C 1
ATOM 1738 O O . ASN A 1 219 ? -5.411 18.560 -2.657 1.00 75.94 219 ASN A O 1
ATOM 1742 N N . VAL A 1 220 ? -4.952 16.779 -1.354 1.00 81.94 220 VAL A N 1
ATOM 1743 C CA . VAL A 1 220 ? -6.324 16.518 -0.937 1.00 81.94 220 VAL A CA 1
ATOM 1744 C C . VAL A 1 220 ? -6.539 17.147 0.435 1.00 81.94 220 VAL A C 1
ATOM 1746 O O . VAL A 1 220 ? -5.968 16.715 1.430 1.00 81.94 220 VAL A O 1
ATOM 1749 N N . GLU A 1 221 ? -7.390 18.163 0.481 1.00 84.31 221 GLU A N 1
ATOM 1750 C CA . GLU A 1 221 ? -7.925 18.738 1.708 1.00 84.31 221 GLU A CA 1
ATOM 1751 C C . GLU A 1 221 ? -9.159 17.926 2.110 1.00 84.31 221 GLU A C 1
ATOM 1753 O O . GLU A 1 221 ? -10.203 17.982 1.455 1.00 84.31 221 GLU A O 1
ATOM 1758 N N . VAL A 1 222 ? -9.047 17.132 3.173 1.00 84.50 222 VAL A N 1
ATOM 1759 C CA . VAL A 1 222 ? -10.216 16.437 3.720 1.00 84.50 222 VAL A CA 1
ATOM 1760 C C . VAL A 1 222 ? -10.993 17.421 4.575 1.00 84.50 222 VAL A C 1
ATOM 1762 O O . VAL A 1 222 ? -10.449 1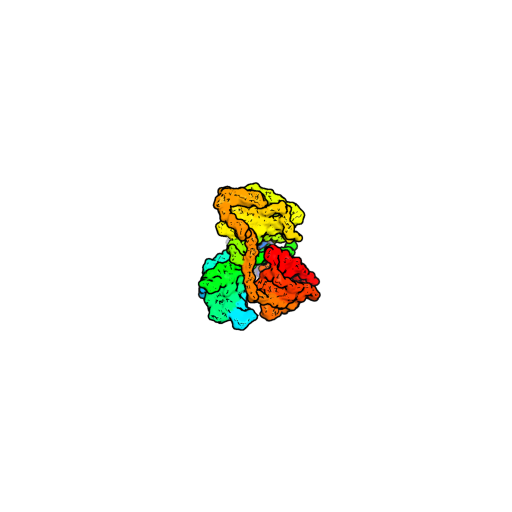7.941 5.537 1.00 84.50 222 VAL A O 1
ATOM 1765 N N . GLU A 1 223 ? -12.249 17.684 4.226 1.00 88.25 223 GLU A N 1
ATOM 1766 C CA . GLU A 1 223 ? -13.091 18.652 4.938 1.00 88.25 223 GLU A CA 1
ATOM 1767 C C . GLU A 1 223 ? -13.909 17.980 6.048 1.00 88.25 223 GLU A C 1
ATOM 1769 O O . GLU A 1 223 ? -14.053 18.511 7.149 1.00 88.25 223 GLU A O 1
ATOM 1774 N N . GLU A 1 224 ? -14.467 16.805 5.755 1.00 90.38 224 GLU A N 1
ATOM 1775 C CA . GLU A 1 224 ? -15.385 16.094 6.646 1.00 90.38 224 GLU A CA 1
ATOM 1776 C C . GLU A 1 224 ? -15.226 14.582 6.482 1.00 90.38 224 GLU A C 1
ATOM 1778 O O . GLU A 1 224 ? -15.196 14.061 5.361 1.00 90.38 224 GLU A O 1
ATOM 1783 N N . ILE A 1 225 ? -15.175 13.881 7.614 1.00 92.44 225 ILE A N 1
ATOM 1784 C CA . ILE A 1 225 ? -15.234 12.422 7.676 1.00 92.44 225 ILE A CA 1
ATOM 1785 C C . ILE A 1 225 ? -16.471 12.013 8.468 1.00 92.44 225 ILE A C 1
ATOM 1787 O O . ILE A 1 225 ? -16.639 12.389 9.629 1.00 92.44 225 ILE A O 1
ATOM 1791 N N . GLN A 1 226 ? -17.321 11.202 7.843 1.00 94.56 226 GLN A N 1
ATOM 1792 C CA . GLN A 1 226 ? -18.487 10.605 8.489 1.00 94.56 226 GLN A CA 1
ATOM 1793 C C . GLN A 1 226 ? -18.135 9.216 9.043 1.00 94.56 226 GLN A C 1
ATOM 1795 O O . GLN A 1 226 ? -17.717 8.330 8.289 1.00 94.56 226 GLN A O 1
ATOM 1800 N N . ILE A 1 227 ? -18.362 9.010 10.343 1.00 94.50 227 ILE A N 1
ATOM 1801 C CA . ILE A 1 227 ? -18.172 7.737 11.055 1.00 94.50 227 ILE A CA 1
ATOM 1802 C C . ILE A 1 227 ? -19.503 7.341 11.695 1.00 94.50 227 ILE A C 1
ATOM 1804 O O . ILE A 1 227 ? -19.895 7.915 12.706 1.00 94.50 227 ILE A O 1
ATOM 1808 N N . GLY A 1 228 ? -20.238 6.394 11.106 1.00 91.94 228 GLY A N 1
ATOM 1809 C CA . GLY A 1 228 ? -21.612 6.125 11.542 1.00 91.94 228 GLY A CA 1
ATOM 1810 C C . GLY A 1 228 ? -22.463 7.391 11.473 1.00 91.94 228 GLY A C 1
ATOM 1811 O O . GLY A 1 228 ? -22.491 8.055 10.438 1.00 91.94 228 GLY A O 1
ATOM 1812 N N . GLN A 1 229 ? -23.091 7.768 12.583 1.00 93.38 229 GLN A N 1
ATOM 1813 C CA . GLN A 1 229 ? -23.823 9.024 12.744 1.00 93.38 229 GLN A CA 1
ATOM 1814 C C . GLN A 1 229 ? -22.927 10.226 13.087 1.00 93.38 229 GLN A C 1
ATOM 1816 O O . GLN A 1 229 ? -23.361 11.369 12.950 1.00 93.38 229 GLN A O 1
ATOM 1821 N N . GLU A 1 230 ? -21.680 9.993 13.501 1.00 93.94 230 GLU A N 1
ATOM 1822 C CA . GLU A 1 230 ? -20.753 11.041 13.929 1.00 93.94 230 GLU A CA 1
ATOM 1823 C C . GLU A 1 230 ? -20.098 11.739 12.735 1.00 93.94 230 GLU A C 1
ATOM 1825 O O . GLU A 1 230 ? -19.625 11.104 11.790 1.00 93.94 230 GLU A O 1
ATOM 1830 N N . LYS A 1 231 ? -20.033 13.070 12.805 1.00 92.62 231 LYS A N 1
ATOM 1831 C CA . LYS A 1 231 ? -19.356 13.913 11.818 1.00 92.62 231 LYS A CA 1
ATOM 1832 C C . LYS A 1 231 ? -18.120 14.536 12.432 1.00 92.62 231 LYS A C 1
ATOM 1834 O O . LYS A 1 231 ? -18.229 15.286 13.401 1.00 92.62 231 LYS A O 1
ATOM 1839 N N . VAL A 1 232 ? -16.965 14.264 11.837 1.00 90.56 232 VAL A N 1
ATOM 1840 C CA . VAL A 1 232 ? -15.699 14.883 12.229 1.00 90.56 232 VAL A CA 1
ATOM 1841 C C . VAL A 1 232 ? -15.312 15.898 11.164 1.00 90.56 232 VAL A C 1
ATOM 1843 O O . VAL A 1 232 ? -14.994 15.533 10.032 1.00 90.56 232 VAL A O 1
ATOM 1846 N N . VAL A 1 233 ? -15.369 17.178 11.528 1.00 89.00 233 VAL A N 1
ATOM 1847 C CA . VAL A 1 233 ? -14.907 18.276 10.674 1.00 89.00 233 VAL A CA 1
ATOM 1848 C C . VAL A 1 233 ? -13.409 18.426 10.880 1.00 89.00 233 VAL A C 1
ATOM 1850 O O . VAL A 1 233 ? -12.953 18.623 12.006 1.00 89.00 233 VAL A O 1
ATOM 1853 N N . ILE A 1 234 ? -12.645 18.319 9.800 1.00 84.94 234 ILE A N 1
ATOM 1854 C CA . ILE A 1 234 ? -11.190 18.371 9.873 1.00 84.94 234 ILE A CA 1
ATOM 1855 C C . ILE A 1 234 ? -10.753 19.843 9.893 1.00 84.94 234 ILE A C 1
ATOM 1857 O O . ILE A 1 234 ? -11.167 20.619 9.027 1.00 84.94 234 ILE A O 1
ATOM 1861 N N . PRO A 1 235 ? -9.935 20.268 10.872 1.00 78.06 235 PRO A N 1
ATOM 1862 C CA . PRO A 1 235 ? -9.437 21.635 10.917 1.00 78.06 235 PRO A CA 1
ATOM 1863 C C . PRO A 1 235 ? -8.617 21.959 9.669 1.00 78.06 235 PRO A C 1
ATOM 1865 O O . PRO A 1 235 ? -7.784 21.162 9.251 1.00 78.06 235 PRO A O 1
ATOM 1868 N N . THR A 1 236 ? -8.750 23.174 9.140 1.00 71.62 236 THR A N 1
ATOM 1869 C CA . THR A 1 236 ? -7.997 23.637 7.957 1.00 71.62 236 THR A CA 1
ATOM 1870 C C . THR A 1 236 ? -6.475 23.635 8.174 1.00 71.62 236 THR A C 1
ATOM 1872 O O . THR A 1 236 ? -5.702 23.679 7.222 1.00 71.62 236 THR A O 1
ATOM 1875 N N . SER A 1 237 ? -6.025 23.591 9.434 1.00 67.75 237 SER A N 1
ATOM 1876 C CA . SER A 1 237 ? -4.616 23.440 9.809 1.00 67.75 237 SER A CA 1
ATOM 1877 C C . SER A 1 237 ? -4.075 22.020 9.604 1.00 67.75 237 SER A C 1
ATOM 1879 O O . SER A 1 237 ? -2.864 21.853 9.477 1.00 67.75 237 SER A O 1
ATOM 1881 N N . ALA A 1 238 ? -4.934 21.000 9.561 1.00 65.88 238 ALA A N 1
ATOM 1882 C CA . ALA A 1 238 ? -4.548 19.624 9.282 1.00 65.88 238 ALA A CA 1
ATOM 1883 C C . ALA A 1 238 ? -4.476 19.419 7.760 1.00 65.88 238 ALA A C 1
ATOM 1885 O O . ALA A 1 238 ? -5.450 19.034 7.123 1.00 65.88 238 ALA A O 1
ATOM 1886 N N . LYS A 1 239 ? -3.312 19.712 7.165 1.00 64.06 239 LYS A N 1
ATOM 1887 C CA . LYS A 1 239 ? -3.110 19.648 5.702 1.00 64.06 239 LYS A CA 1
ATOM 1888 C C . LYS A 1 239 ? -3.368 18.269 5.096 1.00 64.06 239 LYS A C 1
ATOM 1890 O O . LYS A 1 239 ? -3.753 18.185 3.937 1.00 64.06 239 LYS A O 1
ATOM 1895 N N . SER A 1 240 ? -3.139 17.207 5.862 1.00 70.38 240 SER A N 1
ATOM 1896 C CA . SER A 1 240 ? -3.533 15.850 5.497 1.00 70.38 240 SER A CA 1
ATOM 1897 C C . SER A 1 240 ? -3.878 15.039 6.738 1.00 70.38 240 SER A C 1
ATOM 1899 O O . SER A 1 240 ? -3.436 15.330 7.854 1.00 70.38 240 SER A O 1
ATOM 1901 N N . ILE A 1 241 ? -4.692 14.014 6.523 1.00 80.19 241 ILE A N 1
ATOM 1902 C CA . ILE A 1 241 ? -5.149 13.099 7.562 1.00 80.19 241 ILE A CA 1
ATOM 1903 C C . ILE A 1 241 ? -4.472 11.741 7.407 1.00 80.19 241 ILE A C 1
ATOM 1905 O O . ILE A 1 241 ? -4.157 11.310 6.295 1.00 80.19 241 ILE A O 1
ATOM 1909 N N . VAL A 1 242 ? -4.332 11.041 8.526 1.00 86.38 242 VAL A N 1
ATOM 1910 C CA . VAL A 1 242 ? -4.091 9.601 8.553 1.00 86.38 242 VAL A CA 1
ATOM 1911 C C . VAL A 1 242 ? -5.220 8.971 9.353 1.00 86.38 242 VAL A C 1
ATOM 1913 O O . VAL A 1 242 ? -5.375 9.242 10.544 1.00 86.38 242 VAL A O 1
ATOM 1916 N N . LEU A 1 243 ? -6.030 8.142 8.701 1.00 91.75 243 LEU A N 1
ATOM 1917 C CA . LEU A 1 243 ? -7.005 7.308 9.399 1.00 91.75 243 LEU A CA 1
ATOM 1918 C C . LEU A 1 243 ? -6.332 5.980 9.713 1.00 91.75 243 LEU A C 1
ATOM 1920 O O . LEU A 1 243 ? -5.819 5.328 8.807 1.00 91.75 243 LEU A O 1
ATOM 1924 N N . ARG A 1 244 ? -6.363 5.564 10.979 1.00 91.50 244 ARG A N 1
ATOM 1925 C CA . ARG A 1 244 ? -5.976 4.211 11.383 1.00 91.50 244 ARG A CA 1
ATOM 1926 C C . ARG A 1 244 ? -7.192 3.471 11.892 1.00 91.50 244 ARG A C 1
ATOM 1928 O O . ARG A 1 244 ? -7.937 4.004 12.712 1.00 91.50 244 ARG A O 1
ATOM 1935 N N . ALA A 1 245 ? -7.368 2.246 11.425 1.00 93.69 245 ALA A N 1
ATOM 1936 C CA . ALA A 1 245 ? -8.415 1.366 11.893 1.00 93.69 245 ALA A CA 1
ATOM 1937 C C . ALA A 1 245 ? -7.840 0.008 12.295 1.00 93.69 245 ALA A C 1
ATOM 1939 O O . ALA A 1 245 ? -7.092 -0.596 11.535 1.00 93.69 245 ALA A O 1
ATOM 1940 N N . ILE A 1 246 ? -8.184 -0.474 13.486 1.00 93.62 246 ILE A N 1
ATOM 1941 C CA . ILE A 1 246 ? -7.807 -1.804 13.961 1.00 93.62 246 ILE A CA 1
ATOM 1942 C C . ILE A 1 246 ? -9.047 -2.682 13.927 1.00 93.62 246 ILE A C 1
ATOM 1944 O O . ILE A 1 246 ? -10.013 -2.463 14.657 1.00 93.62 246 ILE A O 1
ATOM 1948 N N . GLU A 1 247 ? -9.005 -3.680 13.060 1.00 93.19 247 GLU A N 1
ATOM 1949 C CA . GLU A 1 247 ? -10.085 -4.620 12.825 1.00 93.19 247 GLU A CA 1
ATOM 1950 C C . GLU A 1 247 ? -9.867 -5.895 13.646 1.00 93.19 247 GLU A C 1
ATOM 1952 O O . GLU A 1 247 ? -8.901 -6.634 13.430 1.00 93.19 247 GLU A O 1
ATOM 1957 N N . SER A 1 248 ? -10.797 -6.173 14.566 1.00 91.38 248 SER A N 1
ATOM 1958 C CA . SER A 1 248 ? -10.862 -7.439 15.295 1.00 91.38 248 SER A CA 1
ATOM 1959 C C . SER A 1 248 ? -11.943 -8.334 14.699 1.00 91.38 248 SER A C 1
ATOM 1961 O O . SER A 1 248 ? -13.116 -8.286 15.082 1.00 91.38 248 SER A O 1
ATOM 1963 N N . SER A 1 249 ? -11.554 -9.165 13.732 1.00 84.62 249 SER A N 1
ATOM 1964 C CA . SER A 1 249 ? -12.485 -10.024 12.991 1.00 84.62 249 SER A CA 1
ATOM 1965 C C . SER A 1 249 ? -13.197 -11.058 13.859 1.00 84.62 249 SER A C 1
ATOM 1967 O O . SER A 1 249 ? -14.345 -11.373 13.584 1.00 84.62 249 SER A O 1
ATOM 1969 N N . ALA A 1 250 ? -12.576 -11.528 14.943 1.00 86.25 250 ALA A N 1
ATOM 1970 C CA . ALA A 1 250 ? -13.215 -12.474 15.859 1.00 86.25 250 ALA A CA 1
ATOM 1971 C C . ALA A 1 250 ? -14.418 -11.877 16.613 1.00 86.25 250 ALA A C 1
ATOM 1973 O O . ALA A 1 250 ? -15.294 -12.620 17.046 1.00 86.25 250 ALA A O 1
ATOM 1974 N N . GLN A 1 251 ? -14.458 -10.553 16.785 1.00 88.94 251 GLN A N 1
ATOM 1975 C CA . GLN A 1 251 ? -15.549 -9.851 17.464 1.00 88.94 251 GLN A CA 1
ATOM 1976 C C . GLN A 1 251 ? -16.384 -8.987 16.511 1.00 88.94 251 GLN A C 1
ATOM 1978 O O . GLN A 1 251 ? -17.318 -8.351 16.973 1.00 88.94 251 GLN A O 1
ATOM 1983 N N . ASN A 1 252 ? -16.063 -8.943 15.212 1.00 92.31 252 ASN A N 1
ATOM 1984 C CA . ASN A 1 252 ? -16.706 -8.056 14.232 1.00 92.31 252 ASN A CA 1
ATOM 1985 C C . ASN A 1 252 ? -16.708 -6.570 14.630 1.00 92.31 252 ASN A C 1
ATOM 1987 O O . ASN A 1 252 ? -17.622 -5.822 14.289 1.00 92.31 252 ASN A O 1
ATOM 1991 N N . ILE A 1 253 ? -15.646 -6.123 15.302 1.00 93.94 253 ILE A N 1
ATOM 1992 C CA . ILE A 1 253 ? -15.483 -4.733 15.741 1.00 93.94 253 ILE A CA 1
ATOM 1993 C C . ILE A 1 253 ? -14.299 -4.091 15.022 1.00 93.94 253 ILE A C 1
ATOM 1995 O O . ILE A 1 253 ? -13.268 -4.734 14.807 1.00 93.94 253 ILE A O 1
ATOM 1999 N N . ILE A 1 254 ? -14.430 -2.804 14.708 1.00 95.69 254 ILE A N 1
ATOM 2000 C CA . ILE A 1 254 ? -13.349 -1.962 14.204 1.00 95.69 254 ILE A CA 1
ATOM 2001 C C . ILE A 1 254 ? -13.191 -0.757 15.133 1.00 95.69 254 ILE A C 1
ATOM 2003 O O . ILE A 1 254 ? -14.155 -0.031 15.369 1.00 95.69 254 ILE A O 1
ATOM 2007 N N . GLN A 1 255 ? -11.981 -0.535 15.647 1.00 95.50 255 GLN A N 1
ATOM 2008 C CA . GLN A 1 255 ? -11.593 0.727 16.282 1.00 95.50 255 GLN A CA 1
ATOM 2009 C C . GLN A 1 255 ? -11.025 1.658 15.215 1.00 95.50 255 GLN A C 1
ATOM 2011 O O . GLN A 1 255 ? -10.184 1.228 14.438 1.00 95.50 255 GLN A O 1
ATOM 2016 N N . ILE A 1 256 ? -11.438 2.919 15.186 1.00 95.38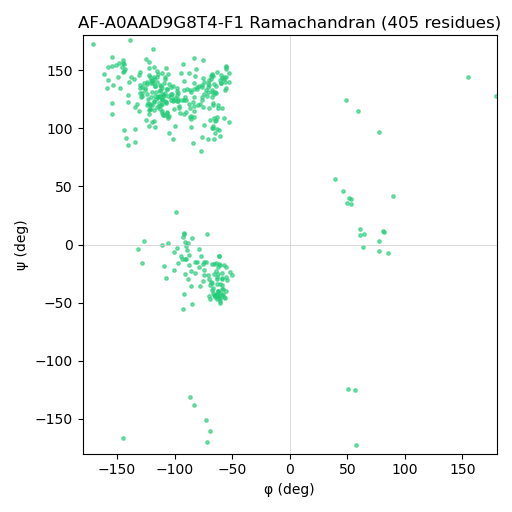 256 ILE A N 1
ATOM 2017 C CA . ILE A 1 256 ? -11.030 3.939 14.219 1.00 95.38 256 ILE A CA 1
ATOM 2018 C C . ILE A 1 256 ? -10.497 5.150 14.981 1.00 95.38 256 ILE A C 1
ATOM 2020 O O . ILE A 1 256 ? -11.142 5.656 15.900 1.00 95.38 256 ILE A O 1
ATOM 2024 N N . ALA A 1 257 ? -9.344 5.651 14.556 1.00 92.12 257 ALA A N 1
ATOM 2025 C CA . ALA A 1 257 ? -8.745 6.875 15.059 1.00 92.12 257 ALA A CA 1
ATOM 2026 C C . ALA A 1 257 ? -8.238 7.737 13.897 1.00 92.12 257 ALA A C 1
ATOM 2028 O O . ALA A 1 257 ? -7.725 7.233 12.894 1.00 92.12 257 ALA A O 1
ATOM 2029 N N . LEU A 1 258 ? -8.391 9.052 14.045 1.00 90.31 258 LEU A N 1
ATOM 2030 C CA . LEU A 1 258 ? -7.976 10.049 13.062 1.00 90.31 258 LEU A CA 1
ATOM 2031 C C . LEU A 1 258 ? -6.792 10.838 13.603 1.00 90.31 258 LEU A C 1
ATOM 2033 O O . LEU A 1 258 ? -6.862 11.387 14.703 1.00 90.31 258 LEU A O 1
ATOM 2037 N N . PHE A 1 259 ? -5.733 10.928 12.812 1.00 85.50 259 PHE A N 1
ATOM 2038 C CA . PHE A 1 259 ? -4.491 11.612 13.151 1.00 85.50 259 PHE A CA 1
ATOM 2039 C C . PHE A 1 259 ? -4.187 12.695 12.123 1.00 85.50 259 PHE A C 1
ATOM 2041 O O . PHE A 1 259 ? -4.566 12.587 10.953 1.00 85.50 259 PHE A O 1
ATOM 2048 N N . SER A 1 260 ? -3.475 13.733 12.560 1.00 76.50 260 SER A N 1
ATOM 2049 C CA . SER A 1 260 ? -2.813 14.640 11.624 1.00 76.50 260 SER A CA 1
ATOM 2050 C C . SER A 1 260 ? -1.692 13.881 10.914 1.00 76.50 260 SER A C 1
ATOM 2052 O O . SER A 1 260 ? -1.041 13.029 11.504 1.00 76.50 260 SER A O 1
ATOM 2054 N N . SER A 1 261 ? -1.418 14.186 9.653 1.00 66.06 261 SER A N 1
ATOM 2055 C CA . SER A 1 261 ? -0.234 13.648 8.973 1.00 66.06 261 SER A CA 1
ATOM 2056 C C . SER A 1 261 ? 1.082 14.244 9.483 1.00 66.06 261 SER A C 1
ATOM 2058 O O . SER A 1 261 ? 2.133 13.632 9.328 1.00 66.06 261 SER A O 1
ATOM 2060 N N . GLU A 1 262 ? 1.042 15.472 10.017 1.00 62.25 262 GLU A N 1
ATOM 2061 C CA . GLU A 1 262 ? 2.228 16.223 10.462 1.00 62.25 262 GLU A CA 1
ATOM 2062 C C . GLU A 1 262 ? 2.582 15.940 11.939 1.00 62.25 262 GLU A C 1
ATOM 2064 O O . GLU A 1 262 ? 3.611 16.404 12.424 1.00 62.25 262 GLU A O 1
ATOM 2069 N N . GLY A 1 263 ? 1.765 15.166 12.662 1.00 59.47 263 GLY A N 1
ATOM 2070 C CA . GLY A 1 263 ? 1.983 14.850 14.075 1.00 59.47 263 GLY A CA 1
ATOM 2071 C C . GLY A 1 263 ? 1.329 13.535 14.494 1.00 59.47 263 GLY A C 1
ATOM 2072 O O . GLY A 1 263 ? 0.434 13.036 13.831 1.00 59.47 263 GLY A O 1
ATOM 2073 N N . GLN A 1 264 ? 1.760 12.961 15.617 1.00 62.41 264 GLN A N 1
ATOM 2074 C CA . GLN A 1 264 ? 1.177 11.711 16.139 1.00 62.41 264 GLN A CA 1
ATOM 2075 C C . GLN A 1 264 ? -0.082 11.932 16.991 1.00 62.41 264 GLN A C 1
ATOM 2077 O O . GLN A 1 264 ? -0.613 10.994 17.585 1.00 62.41 264 GLN A O 1
ATOM 2082 N N . GLU A 1 265 ? -0.563 13.170 17.070 1.00 71.19 265 GLU A N 1
ATOM 2083 C CA . GLU A 1 265 ? -1.725 13.523 17.874 1.00 71.19 265 GLU A CA 1
ATOM 2084 C C . GLU A 1 265 ? -3.025 13.240 17.117 1.00 71.19 265 GLU A C 1
ATOM 2086 O O . GLU A 1 265 ? -3.155 13.490 15.913 1.00 71.19 265 GLU A O 1
ATOM 2091 N N . LYS A 1 266 ? -4.006 12.701 17.848 1.00 82.00 266 LYS A N 1
ATOM 2092 C CA . LYS A 1 266 ? -5.353 12.476 17.323 1.00 82.00 266 LYS A CA 1
ATOM 2093 C C . LYS A 1 266 ? -6.017 13.828 17.077 1.00 82.00 266 LYS A C 1
ATOM 2095 O O . LYS A 1 266 ? -6.049 14.650 17.988 1.00 82.00 266 LYS A O 1
ATOM 2100 N N . LEU A 1 267 ? -6.611 14.023 15.899 1.00 75.06 267 LEU A N 1
ATOM 2101 C CA . LEU A 1 267 ? -7.226 15.302 15.503 1.00 75.06 267 LEU A CA 1
ATOM 2102 C C . LEU A 1 267 ? -8.348 15.752 16.448 1.00 75.06 267 LEU A C 1
ATOM 2104 O O . LEU A 1 267 ? -8.546 16.945 16.633 1.00 75.06 267 LEU A O 1
ATOM 2108 N N . ASP A 1 268 ? -9.028 14.792 17.075 1.00 72.94 268 ASP A N 1
ATOM 2109 C CA . ASP A 1 268 ? -10.195 15.028 17.930 1.00 72.94 268 ASP A CA 1
ATOM 2110 C C . ASP A 1 268 ? -10.052 14.402 19.329 1.00 72.94 268 ASP A C 1
ATOM 2112 O O . ASP A 1 268 ? -10.998 14.404 20.115 1.00 72.94 268 ASP A O 1
ATOM 2116 N N . GLY A 1 269 ? -8.904 13.781 19.631 1.00 80.75 269 GLY A N 1
ATOM 2117 C CA . GLY A 1 269 ? -8.682 13.020 20.870 1.00 80.75 269 GLY A CA 1
ATOM 2118 C C . GLY A 1 269 ? -9.573 11.778 21.062 1.00 80.75 269 GLY A C 1
ATOM 2119 O O . GLY A 1 269 ? -9.415 11.077 22.058 1.00 80.75 269 GLY A O 1
ATOM 2120 N N . LYS A 1 270 ? -10.496 11.496 20.136 1.00 87.56 270 LYS A N 1
ATOM 2121 C CA . LYS A 1 270 ? -11.500 10.428 20.235 1.00 87.56 270 LYS A CA 1
ATOM 2122 C C . LYS A 1 270 ? -11.041 9.140 19.565 1.00 87.56 270 LYS A C 1
ATOM 2124 O O . LYS A 1 270 ? -10.387 9.172 18.522 1.00 87.56 270 LYS A O 1
ATOM 2129 N N . ASP A 1 271 ? -11.481 8.026 20.137 1.00 92.81 271 ASP A N 1
ATOM 2130 C CA . ASP A 1 271 ? -11.553 6.738 19.452 1.00 92.81 271 ASP A CA 1
ATOM 2131 C C . ASP A 1 271 ? -13.002 6.455 19.072 1.00 92.81 271 ASP A C 1
ATOM 2133 O O . ASP A 1 271 ? -13.912 6.648 19.878 1.00 92.81 271 ASP A O 1
ATOM 2137 N N . PHE A 1 272 ? -13.214 5.990 17.849 1.00 95.31 272 PHE A N 1
ATOM 2138 C CA . PHE A 1 272 ? -14.519 5.565 17.366 1.00 95.31 272 PHE A CA 1
ATOM 2139 C C . PHE A 1 272 ? -14.530 4.049 17.235 1.00 95.31 272 PHE A C 1
ATOM 2141 O O . PHE A 1 272 ? -13.536 3.446 16.844 1.00 95.31 272 PHE A O 1
ATOM 2148 N N . TYR A 1 273 ? -15.658 3.426 17.531 1.00 96.12 273 TYR A N 1
ATOM 2149 C CA . TYR A 1 273 ? -15.854 1.993 17.386 1.00 96.12 273 TYR A CA 1
ATOM 2150 C C . TYR A 1 273 ? -17.083 1.747 16.527 1.00 96.12 273 TYR A C 1
ATOM 2152 O O . TYR A 1 273 ? -18.116 2.385 16.723 1.00 96.12 273 TYR A O 1
ATOM 2160 N N . VAL A 1 274 ? -16.962 0.837 15.569 1.00 96.56 274 VAL A N 1
ATOM 2161 C CA . VAL A 1 274 ? -18.043 0.458 14.657 1.00 96.56 274 VAL A CA 1
ATOM 2162 C C . VAL A 1 274 ? -18.159 -1.060 14.652 1.00 96.56 274 VAL A C 1
ATOM 2164 O O . VAL A 1 274 ? -17.146 -1.768 14.620 1.00 96.56 274 VAL A O 1
ATOM 2167 N N . HIS A 1 275 ? -19.393 -1.557 14.685 1.00 96.00 275 HIS A N 1
ATOM 2168 C CA . HIS A 1 275 ? -19.677 -2.969 14.472 1.00 96.00 275 HIS A CA 1
ATOM 2169 C C . HIS A 1 275 ? -19.824 -3.225 12.970 1.00 96.00 275 HIS A C 1
ATOM 2171 O O . HIS A 1 275 ? -20.522 -2.485 12.282 1.00 96.00 275 HIS A O 1
ATOM 2177 N N . LYS A 1 276 ? -19.183 -4.266 12.433 1.00 93.00 276 LYS A N 1
ATOM 2178 C CA . LYS A 1 276 ? -19.140 -4.493 10.974 1.00 93.00 276 LYS A CA 1
ATOM 2179 C C . LYS A 1 276 ? -20.510 -4.726 10.338 1.00 93.00 276 LYS A C 1
ATOM 2181 O O . LYS A 1 276 ? -20.666 -4.445 9.152 1.00 93.00 276 LYS A O 1
ATOM 2186 N N . ASP A 1 277 ? -21.471 -5.211 11.118 1.00 92.81 277 ASP A N 1
ATOM 2187 C CA . ASP A 1 277 ? -22.840 -5.451 10.650 1.00 92.81 277 ASP A CA 1
ATOM 2188 C C . ASP A 1 277 ? -23.695 -4.171 10.622 1.00 92.81 277 ASP A C 1
ATOM 2190 O O . ASP A 1 277 ? -24.741 -4.151 9.978 1.00 92.81 277 ASP A O 1
ATOM 2194 N N . ASP A 1 278 ? -23.255 -3.091 11.279 1.00 94.50 278 ASP A N 1
ATOM 2195 C CA . ASP A 1 278 ? -23.952 -1.805 11.290 1.00 94.50 278 ASP A CA 1
ATOM 2196 C C . ASP A 1 278 ? -22.969 -0.627 11.239 1.00 94.50 278 ASP A C 1
ATOM 2198 O O . ASP A 1 278 ? -22.518 -0.086 12.249 1.00 94.50 278 ASP A O 1
ATOM 2202 N N . TRP A 1 279 ? -22.689 -0.183 10.016 1.00 94.12 279 TRP A N 1
ATOM 2203 C CA . TRP A 1 279 ? -21.867 0.997 9.747 1.00 94.12 279 TRP A CA 1
ATOM 2204 C C . TRP A 1 279 ? -22.603 2.322 9.935 1.00 94.12 279 TRP A C 1
ATOM 2206 O O . TRP A 1 279 ? -21.987 3.374 9.763 1.00 94.12 279 TRP A O 1
ATOM 2216 N N . SER A 1 280 ? -23.906 2.304 10.236 1.00 94.00 280 SER A N 1
ATOM 2217 C CA . SER A 1 280 ? -24.677 3.528 10.467 1.00 94.00 280 SER A CA 1
ATOM 2218 C C . SER A 1 280 ? -24.437 4.106 11.857 1.00 94.00 280 SER A C 1
ATOM 2220 O O . SER A 1 280 ? -24.652 5.302 12.055 1.00 94.00 280 SER A O 1
ATOM 2222 N N . LYS A 1 281 ? -23.935 3.283 12.789 1.00 95.38 281 LYS A N 1
ATOM 2223 C CA . LYS A 1 281 ? -23.702 3.655 14.178 1.00 95.38 281 LYS A CA 1
ATOM 2224 C C . LYS A 1 281 ? -22.221 3.610 14.552 1.00 95.38 281 LYS A C 1
ATOM 2226 O O . LYS A 1 281 ? -21.527 2.628 14.309 1.00 95.38 281 LYS A O 1
ATOM 2231 N N . ALA A 1 282 ? -21.741 4.677 15.177 1.00 96.00 282 ALA A N 1
ATOM 2232 C CA . ALA A 1 282 ? -20.416 4.779 15.762 1.00 96.00 282 ALA A CA 1
ATOM 2233 C C . ALA A 1 282 ? -20.527 5.030 17.262 1.00 96.00 282 ALA A C 1
ATOM 2235 O O . ALA A 1 282 ? -21.352 5.815 17.732 1.00 96.00 282 ALA A O 1
ATOM 2236 N N . TYR A 1 283 ? -19.663 4.368 18.011 1.00 96.12 283 TYR A N 1
ATOM 2237 C CA . TYR A 1 283 ? -19.575 4.474 19.453 1.00 96.12 283 TYR A CA 1
ATOM 2238 C C . TYR A 1 283 ? -18.283 5.183 19.820 1.00 96.12 283 TYR A C 1
ATOM 2240 O O . TYR A 1 283 ? -17.232 4.885 19.261 1.00 96.12 283 TYR A O 1
ATOM 2248 N N . VAL A 1 284 ? -18.348 6.135 20.745 1.00 94.81 284 VAL A N 1
ATOM 2249 C CA . VAL A 1 284 ? -17.231 7.047 21.003 1.00 94.81 284 VAL A CA 1
ATOM 2250 C C . VAL A 1 284 ? -16.579 6.728 22.344 1.00 94.81 284 VAL A C 1
ATOM 2252 O O . VAL A 1 284 ? -17.250 6.657 23.376 1.00 94.81 284 VAL A O 1
ATOM 2255 N N . ASN A 1 285 ? -15.253 6.595 22.326 1.00 93.62 285 ASN A N 1
ATOM 2256 C CA . ASN A 1 285 ? -14.391 6.313 23.471 1.00 93.62 285 ASN A CA 1
ATOM 2257 C C . ASN A 1 285 ? -14.760 5.013 24.216 1.00 93.62 285 ASN A C 1
ATOM 2259 O O . ASN A 1 285 ? -15.593 4.218 23.781 1.00 93.62 285 ASN A O 1
ATOM 2263 N N . GLU A 1 286 ? -14.116 4.778 25.361 1.00 91.12 286 GLU A N 1
ATOM 2264 C CA . GLU A 1 286 ? -14.292 3.552 26.147 1.00 91.12 286 GLU A CA 1
ATOM 2265 C C . GLU A 1 286 ? -15.748 3.329 26.599 1.00 91.12 286 GLU A C 1
ATOM 2267 O O . GLU A 1 286 ? -16.222 2.194 26.642 1.00 91.12 286 GLU A O 1
ATOM 2272 N N . ALA A 1 287 ? -16.480 4.405 26.912 1.00 92.31 287 ALA A N 1
ATOM 2273 C CA . ALA A 1 287 ? -17.895 4.321 27.271 1.00 92.31 287 ALA A CA 1
ATOM 2274 C C . ALA A 1 287 ? -18.736 3.784 26.102 1.00 92.31 287 ALA A C 1
ATOM 2276 O O . ALA A 1 287 ? -19.485 2.826 26.279 1.00 92.31 287 ALA A O 1
ATOM 2277 N N . GLY A 1 288 ? -18.531 4.322 24.896 1.00 93.50 288 GLY A N 1
ATOM 2278 C CA . GLY A 1 288 ? -19.201 3.834 23.700 1.00 93.50 288 GLY A CA 1
ATOM 2279 C C . GLY A 1 288 ? -18.837 2.384 23.373 1.00 93.50 288 GLY A C 1
ATOM 2280 O O . GLY A 1 288 ? -19.715 1.603 23.015 1.00 93.50 288 GLY A O 1
ATOM 2281 N N . LEU A 1 289 ? -17.570 1.989 23.537 1.00 93.75 289 LEU A N 1
ATOM 2282 C CA . LEU A 1 289 ? -17.169 0.592 23.357 1.00 93.75 289 LEU A CA 1
ATOM 2283 C C . LEU A 1 289 ? -17.972 -0.340 24.279 1.00 93.75 289 LEU A C 1
ATOM 2285 O O . LEU A 1 289 ? -18.479 -1.359 23.818 1.00 93.75 289 LEU A O 1
ATOM 2289 N N . LYS A 1 290 ? -18.137 0.013 25.560 1.00 93.00 290 LYS A N 1
ATOM 2290 C CA . LYS A 1 290 ? -18.946 -0.778 26.509 1.00 93.00 290 LYS A CA 1
ATOM 2291 C C . LYS A 1 290 ? -20.406 -0.884 26.067 1.00 93.00 290 LYS A C 1
ATOM 2293 O O . LYS A 1 290 ? -20.979 -1.971 26.150 1.00 93.00 290 LYS A O 1
ATOM 2298 N N . ASP A 1 291 ? -20.980 0.208 25.569 1.00 95.00 291 ASP A N 1
ATOM 2299 C CA . ASP A 1 291 ? -22.355 0.225 25.064 1.00 95.00 291 ASP A CA 1
ATOM 2300 C C . ASP A 1 291 ? -22.520 -0.679 23.839 1.00 95.00 291 ASP A C 1
ATOM 2302 O O . ASP A 1 291 ? -23.445 -1.488 23.800 1.00 95.00 291 ASP A O 1
ATOM 2306 N N . MET A 1 292 ? -21.584 -0.622 22.888 1.00 95.12 292 MET A N 1
ATOM 2307 C CA . MET A 1 292 ? -21.574 -1.501 21.717 1.00 95.12 292 MET A CA 1
ATOM 2308 C C . MET A 1 292 ? -21.471 -2.974 22.118 1.00 95.12 292 MET A C 1
ATOM 2310 O O . MET A 1 292 ? -22.255 -3.798 21.654 1.00 95.12 292 MET A O 1
ATOM 2314 N N . LEU A 1 293 ? -20.530 -3.321 23.003 1.00 93.81 293 LEU A N 1
ATOM 2315 C CA . LEU A 1 293 ? -20.355 -4.703 23.457 1.00 93.81 293 LEU A CA 1
ATOM 2316 C C . LEU A 1 293 ? -21.638 -5.250 24.096 1.00 93.81 293 LEU A C 1
ATOM 2318 O O . LEU A 1 293 ? -21.996 -6.405 23.871 1.00 93.81 293 LEU A O 1
ATOM 2322 N N . LYS A 1 294 ? -22.357 -4.415 24.854 1.00 93.88 294 LYS A N 1
ATOM 2323 C CA . LYS A 1 294 ? -23.647 -4.775 25.446 1.00 93.88 294 LYS A CA 1
ATOM 2324 C C . LYS A 1 294 ? -24.746 -4.917 24.392 1.00 93.88 294 LYS A C 1
ATOM 2326 O O . LYS A 1 294 ? -25.494 -5.887 24.436 1.00 93.88 294 LYS A O 1
ATOM 2331 N N . GLU A 1 295 ? -24.854 -3.967 23.469 1.00 95.44 295 GLU A N 1
ATOM 2332 C CA . GLU A 1 295 ? -25.891 -3.940 22.430 1.00 95.44 295 GLU A CA 1
ATOM 2333 C C . GLU A 1 295 ? -25.809 -5.150 21.494 1.00 95.44 295 GLU A C 1
ATOM 2335 O O . GLU A 1 295 ? -26.831 -5.764 21.192 1.00 95.44 295 GLU A O 1
ATOM 2340 N N . TYR A 1 296 ? -24.593 -5.551 21.122 1.00 94.06 296 TYR A N 1
ATOM 2341 C CA . TYR A 1 296 ? -24.339 -6.700 20.248 1.00 94.06 296 TYR A CA 1
ATOM 2342 C C . TYR A 1 296 ? -24.098 -8.017 21.008 1.00 94.06 296 TYR A C 1
ATOM 2344 O O . TYR A 1 296 ? -23.769 -9.029 20.395 1.00 94.06 296 TYR A O 1
ATOM 2352 N N . ASN A 1 297 ? -24.275 -8.037 22.337 1.00 92.19 297 ASN A N 1
ATOM 2353 C CA . ASN A 1 297 ? -24.036 -9.203 23.202 1.00 92.19 297 ASN A CA 1
ATOM 2354 C C . ASN A 1 297 ? -22.644 -9.848 23.017 1.00 92.19 297 ASN A C 1
ATOM 2356 O O . ASN A 1 297 ? -22.492 -11.072 23.041 1.00 92.19 297 ASN A O 1
ATOM 2360 N N . ILE A 1 298 ? -21.610 -9.026 22.844 1.00 89.69 298 ILE A N 1
ATOM 2361 C CA . ILE A 1 298 ? -20.236 -9.478 22.619 1.00 89.69 298 ILE A CA 1
ATOM 2362 C C . ILE A 1 298 ? -19.557 -9.702 23.970 1.00 89.69 298 ILE A C 1
ATOM 2364 O O . ILE A 1 298 ? -19.229 -8.764 24.698 1.00 89.69 298 ILE A O 1
ATOM 2368 N N . ALA A 1 299 ? -19.307 -10.967 24.302 1.00 83.25 299 ALA A N 1
ATOM 2369 C CA . ALA A 1 299 ? -18.584 -11.339 25.512 1.00 83.25 299 ALA A CA 1
ATOM 2370 C C . ALA A 1 299 ? -17.065 -11.251 25.290 1.00 83.25 299 ALA A C 1
ATOM 2372 O O . ALA A 1 299 ? -16.471 -12.081 24.599 1.00 83.25 299 ALA A O 1
ATOM 2373 N N . VAL A 1 300 ? -16.420 -10.263 25.914 1.00 79.06 300 VAL A N 1
ATOM 2374 C CA . VAL A 1 300 ? -14.961 -10.094 25.884 1.00 79.06 300 VAL A CA 1
ATOM 2375 C C . VAL A 1 300 ? -14.372 -10.611 27.192 1.00 79.06 300 VAL A C 1
ATOM 2377 O O . VAL A 1 300 ? -14.753 -10.164 28.272 1.00 79.06 300 VAL A O 1
ATOM 2380 N N . LYS A 1 301 ? -13.441 -11.568 27.115 1.00 71.44 301 LYS A N 1
ATOM 2381 C CA . LYS A 1 301 ? -12.670 -12.003 28.290 1.00 71.44 301 LYS A CA 1
ATOM 2382 C C . LYS A 1 301 ? -11.701 -10.887 28.683 1.00 71.44 301 LYS A C 1
ATOM 2384 O O . LYS A 1 301 ? -11.031 -10.350 27.810 1.00 71.44 301 LYS A O 1
ATOM 2389 N N . SER A 1 302 ? -11.594 -10.579 29.976 1.00 52.47 302 SER A N 1
ATOM 2390 C CA . SER A 1 302 ? -10.783 -9.470 30.517 1.00 52.47 302 SER A CA 1
ATOM 2391 C C . SER A 1 302 ? -9.294 -9.506 30.147 1.00 52.47 302 SER A C 1
ATOM 2393 O O . SER A 1 302 ? -8.619 -8.494 30.272 1.00 52.47 302 SER A O 1
ATOM 2395 N N . GLU A 1 303 ? -8.781 -10.656 29.707 1.00 54.09 303 GLU A N 1
ATOM 2396 C CA . GLU A 1 303 ? -7.383 -10.852 29.299 1.00 54.09 303 GLU A CA 1
ATOM 2397 C C . GLU A 1 303 ? -7.142 -10.604 27.801 1.00 54.09 303 GLU A C 1
ATOM 2399 O O . GLU A 1 303 ? -5.996 -10.492 27.369 1.00 54.09 303 GLU A O 1
ATOM 2404 N N . ASN A 1 304 ? -8.201 -10.495 26.992 1.00 62.59 304 ASN A N 1
ATOM 2405 C CA . ASN A 1 304 ? -8.064 -10.193 25.574 1.00 62.59 304 ASN A CA 1
ATOM 2406 C C . ASN A 1 304 ? -7.995 -8.682 25.389 1.00 62.59 304 ASN A C 1
ATOM 2408 O O . ASN A 1 304 ? -9.021 -8.003 25.357 1.00 62.59 304 ASN A O 1
ATOM 2412 N N . ASP A 1 305 ? -6.788 -8.164 25.189 1.00 74.06 305 ASP A N 1
ATOM 2413 C CA . ASP A 1 305 ? -6.654 -6.857 24.567 1.00 74.06 305 ASP A CA 1
ATOM 2414 C C . ASP A 1 305 ? -7.327 -6.924 23.188 1.00 74.06 305 ASP A C 1
ATOM 2416 O O . ASP A 1 305 ? -6.934 -7.734 22.346 1.00 74.06 305 ASP A O 1
ATOM 2420 N N . LEU A 1 306 ? -8.378 -6.132 22.968 1.00 80.94 306 LEU A N 1
ATOM 2421 C CA . LEU A 1 306 ? -9.185 -6.164 21.745 1.00 80.94 306 LEU A CA 1
ATOM 2422 C C . LEU A 1 306 ? -8.471 -5.529 20.556 1.00 80.94 306 LEU A C 1
ATOM 2424 O O . LEU A 1 306 ? -8.698 -5.944 19.423 1.00 80.94 306 LEU A O 1
ATOM 2428 N N . PHE A 1 307 ? -7.548 -4.595 20.794 1.00 85.25 307 PHE A N 1
ATOM 2429 C CA . PHE A 1 307 ? -7.003 -3.744 19.733 1.00 85.25 307 PHE A CA 1
ATOM 2430 C C . PHE A 1 307 ? -5.473 -3.653 19.725 1.00 85.25 307 PHE A C 1
ATOM 2432 O O . PHE A 1 307 ? -4.911 -3.137 18.768 1.00 85.25 307 PHE A O 1
ATOM 2439 N N . THR A 1 308 ? -4.764 -4.254 20.684 1.00 83.44 308 THR A N 1
ATOM 2440 C CA . THR A 1 308 ? -3.305 -4.409 20.566 1.00 83.44 308 THR A CA 1
ATOM 2441 C C . THR A 1 308 ? -2.944 -5.303 19.389 1.00 83.44 308 THR A C 1
ATOM 2443 O O . THR A 1 308 ? -3.480 -6.405 19.236 1.00 83.44 308 THR A O 1
ATOM 2446 N N . LEU A 1 309 ? -2.022 -4.827 18.558 1.00 78.75 309 LEU A N 1
ATOM 2447 C CA . LEU A 1 309 ? -1.485 -5.520 17.395 1.00 78.75 309 LEU A CA 1
ATOM 2448 C C . LEU A 1 309 ? -0.110 -6.086 17.729 1.00 78.75 309 LEU A C 1
ATOM 2450 O O . LEU A 1 309 ? 0.771 -5.359 18.174 1.00 78.75 309 LEU A O 1
ATOM 2454 N N . ASN A 1 310 ? 0.088 -7.369 17.439 1.00 76.69 310 ASN A N 1
ATOM 2455 C CA . ASN A 1 310 ? 1.401 -7.994 17.518 1.00 76.69 310 ASN A CA 1
ATOM 2456 C C . ASN A 1 310 ? 1.889 -8.201 16.091 1.00 76.69 310 ASN A C 1
ATOM 2458 O O . ASN A 1 310 ? 1.324 -9.019 15.373 1.00 76.69 310 ASN A O 1
ATOM 2462 N N . ARG A 1 311 ? 2.892 -7.452 15.636 1.00 71.94 311 ARG A N 1
ATOM 2463 C CA . ARG A 1 311 ? 3.407 -7.630 14.274 1.00 71.94 311 ARG A CA 1
ATOM 2464 C C . ARG A 1 311 ? 4.071 -9.003 14.138 1.00 71.94 311 ARG A C 1
ATOM 2466 O O . ARG A 1 311 ? 4.716 -9.485 15.067 1.00 71.94 311 ARG A O 1
ATOM 2473 N N . ILE A 1 312 ? 3.938 -9.621 12.969 1.00 65.44 312 ILE A N 1
ATOM 2474 C CA . ILE A 1 312 ? 4.783 -10.759 12.603 1.00 65.44 312 ILE A CA 1
ATOM 2475 C C . ILE A 1 312 ? 6.199 -10.218 12.366 1.00 65.44 312 ILE A C 1
ATOM 2477 O O . ILE A 1 312 ? 6.409 -9.384 11.486 1.00 65.44 312 ILE A O 1
ATOM 2481 N N . ILE A 1 313 ? 7.161 -10.668 13.172 1.00 62.69 313 ILE A N 1
ATOM 2482 C CA . ILE A 1 313 ? 8.582 -10.366 12.977 1.00 62.69 313 ILE A CA 1
ATOM 2483 C C . ILE A 1 313 ? 9.139 -11.429 12.035 1.00 62.69 313 ILE A C 1
ATOM 2485 O O . ILE A 1 313 ? 9.070 -12.617 12.344 1.00 62.69 313 ILE A O 1
ATOM 2489 N N . ILE A 1 314 ? 9.681 -11.009 10.892 1.00 55.72 314 ILE A N 1
ATOM 2490 C CA . ILE A 1 314 ? 10.380 -11.914 9.980 1.00 55.72 314 ILE A CA 1
ATOM 2491 C C . ILE A 1 314 ? 11.860 -11.892 10.363 1.00 55.72 314 ILE A C 1
ATOM 2493 O O . ILE A 1 314 ? 12.525 -10.864 10.245 1.00 55.72 314 ILE A O 1
ATOM 2497 N N . SER A 1 315 ? 12.351 -13.018 10.878 1.00 45.66 315 SER A N 1
ATOM 2498 C CA . SER A 1 315 ? 13.677 -13.157 11.495 1.00 45.66 315 SER A CA 1
ATOM 2499 C C . SER A 1 315 ? 14.849 -12.931 10.530 1.00 45.66 315 SER A C 1
ATOM 2501 O O . SER A 1 315 ? 15.932 -12.560 10.973 1.00 45.66 315 SER A O 1
ATOM 2503 N N . ASP A 1 316 ? 14.627 -13.102 9.223 1.00 48.38 316 ASP A N 1
ATOM 2504 C CA . ASP A 1 316 ? 15.665 -13.090 8.177 1.00 48.38 316 ASP A CA 1
ATOM 2505 C C . ASP A 1 316 ? 15.773 -11.734 7.444 1.00 48.38 316 ASP A C 1
ATOM 2507 O O . ASP A 1 316 ? 16.137 -11.649 6.268 1.00 48.38 316 ASP A O 1
ATOM 2511 N N . GLY A 1 317 ? 15.421 -10.641 8.126 1.00 53.28 317 GLY A N 1
ATOM 2512 C CA . GLY A 1 317 ? 15.477 -9.280 7.593 1.00 53.28 317 GLY A CA 1
ATOM 2513 C C . GLY A 1 317 ? 16.898 -8.810 7.273 1.00 53.28 317 GLY A C 1
ATOM 2514 O O . GLY A 1 317 ? 17.589 -8.288 8.147 1.00 53.28 317 GLY A O 1
ATOM 2515 N N . LEU A 1 318 ? 17.338 -8.926 6.015 1.00 53.06 318 LEU A N 1
ATOM 2516 C CA . LEU A 1 318 ? 18.621 -8.358 5.597 1.00 53.06 318 LEU A CA 1
ATOM 2517 C C . LEU A 1 318 ? 18.517 -6.833 5.445 1.00 53.06 318 LEU A C 1
ATOM 2519 O O . LEU A 1 318 ? 17.770 -6.317 4.613 1.00 53.06 318 LEU A O 1
ATOM 2523 N N . THR A 1 319 ? 19.304 -6.110 6.241 1.00 55.91 319 THR A N 1
ATOM 2524 C CA . THR A 1 319 ? 19.476 -4.661 6.103 1.00 55.91 319 THR A CA 1
ATOM 2525 C C . THR A 1 319 ? 20.580 -4.375 5.091 1.00 55.91 319 THR A C 1
ATOM 2527 O O . THR A 1 319 ? 21.738 -4.727 5.324 1.00 55.91 319 THR A O 1
ATOM 2530 N N . LEU A 1 320 ? 20.246 -3.715 3.980 1.00 54.19 320 LEU A N 1
ATOM 2531 C CA . LEU A 1 320 ? 21.202 -3.483 2.895 1.00 54.19 320 LEU A CA 1
ATOM 2532 C C . LEU A 1 320 ? 21.750 -2.055 2.882 1.00 54.19 320 LEU A C 1
ATOM 2534 O O . LEU A 1 320 ? 20.962 -1.113 2.782 1.00 54.19 320 LEU A O 1
ATOM 2538 N N . PRO A 1 321 ? 23.077 -1.848 2.923 1.00 55.78 321 PRO A N 1
ATOM 2539 C CA . PRO A 1 321 ? 23.633 -0.519 2.726 1.00 55.78 321 PRO A CA 1
ATOM 2540 C C . PRO A 1 321 ? 23.372 -0.049 1.288 1.00 55.78 321 PRO A C 1
ATOM 2542 O O . PRO A 1 321 ? 23.560 -0.802 0.327 1.00 55.78 321 PRO A O 1
ATOM 2545 N N . ALA A 1 322 ? 22.995 1.221 1.142 1.00 54.38 322 ALA A N 1
ATOM 2546 C CA . ALA A 1 322 ? 22.984 1.901 -0.149 1.00 54.38 322 ALA A CA 1
ATOM 2547 C C . ALA A 1 322 ? 24.007 3.041 -0.109 1.00 54.38 322 ALA A C 1
ATOM 2549 O O . ALA A 1 322 ? 23.902 3.962 0.703 1.00 54.38 322 ALA A O 1
ATOM 2550 N N . GLN A 1 323 ? 25.017 2.963 -0.971 1.00 56.22 323 GLN A N 1
ATOM 2551 C CA . GLN A 1 323 ? 26.028 4.002 -1.141 1.00 56.22 323 GLN A CA 1
ATOM 2552 C C . GLN A 1 323 ? 25.858 4.587 -2.535 1.00 56.22 323 GLN A C 1
ATOM 2554 O O . GLN A 1 323 ? 25.857 3.821 -3.484 1.00 56.22 323 GLN A O 1
ATOM 2559 N N . ASN A 1 324 ? 25.743 5.914 -2.645 1.00 53.50 324 ASN A N 1
ATOM 2560 C CA . ASN A 1 324 ? 25.633 6.658 -3.906 1.00 53.50 324 ASN A CA 1
ATOM 2561 C C . ASN A 1 324 ? 24.417 6.276 -4.773 1.00 53.50 324 ASN A C 1
ATOM 2563 O O . ASN A 1 324 ? 24.330 5.200 -5.351 1.00 53.50 324 ASN A O 1
ATOM 2567 N N . ILE A 1 325 ? 23.487 7.215 -4.966 1.00 53.75 325 ILE A N 1
ATOM 2568 C CA . ILE A 1 325 ? 22.231 6.948 -5.692 1.00 53.75 325 ILE A CA 1
ATOM 2569 C C . ILE A 1 325 ? 22.441 6.578 -7.180 1.00 53.75 325 ILE A C 1
ATOM 2571 O O . ILE A 1 325 ? 21.543 6.055 -7.842 1.00 53.75 325 ILE A O 1
ATOM 2575 N N . HIS A 1 326 ? 23.628 6.852 -7.724 1.00 54.16 326 HIS A N 1
ATOM 2576 C CA . HIS A 1 326 ? 23.966 6.560 -9.116 1.00 54.16 326 HIS A CA 1
ATOM 2577 C C . HIS A 1 326 ? 24.398 5.108 -9.352 1.00 54.16 326 HIS A C 1
ATOM 2579 O O . HIS A 1 326 ? 24.219 4.615 -10.463 1.00 54.16 326 HIS A O 1
ATOM 2585 N N . GLU A 1 327 ? 24.898 4.417 -8.327 1.00 53.53 327 GLU A N 1
ATOM 2586 C CA . GLU A 1 327 ? 25.361 3.032 -8.426 1.00 53.53 327 GLU A CA 1
ATOM 2587 C C . GLU A 1 327 ? 24.812 2.237 -7.237 1.00 53.53 327 GLU A C 1
ATOM 2589 O O . GLU A 1 327 ? 25.459 2.176 -6.191 1.00 53.53 327 GLU A O 1
ATOM 2594 N N . PRO A 1 328 ? 23.601 1.652 -7.350 1.00 56.97 328 PRO A N 1
ATOM 2595 C CA . PRO A 1 328 ? 23.104 0.761 -6.312 1.00 56.97 328 PRO A CA 1
ATOM 2596 C C . PRO A 1 328 ? 24.151 -0.322 -6.028 1.00 56.97 328 PRO A C 1
ATOM 2598 O O . PRO A 1 328 ? 24.771 -0.862 -6.948 1.00 56.97 328 PRO A O 1
ATOM 2601 N N . SER A 1 329 ? 24.340 -0.666 -4.751 1.00 62.44 329 SER A N 1
ATOM 2602 C CA . SER A 1 329 ? 25.112 -1.859 -4.413 1.00 62.44 329 SER A CA 1
ATOM 2603 C C . SER A 1 329 ? 24.487 -3.063 -5.124 1.00 62.44 329 SER A C 1
ATOM 2605 O O . SER A 1 329 ? 23.274 -3.080 -5.356 1.00 62.44 329 SER A O 1
ATOM 2607 N N . LEU A 1 330 ? 25.287 -4.087 -5.447 1.00 58.44 330 LEU A N 1
ATOM 2608 C CA . LEU A 1 330 ? 24.811 -5.303 -6.131 1.00 58.44 330 LEU A CA 1
ATOM 2609 C C . LEU A 1 330 ? 23.564 -5.921 -5.469 1.00 58.44 330 LEU A C 1
ATOM 2611 O O . LEU A 1 330 ? 22.768 -6.573 -6.139 1.00 58.44 330 LEU A O 1
ATOM 2615 N N . LEU A 1 331 ? 23.384 -5.687 -4.168 1.00 59.94 331 LEU A N 1
ATOM 2616 C CA . LEU A 1 331 ? 22.276 -6.197 -3.371 1.00 59.94 331 LEU A CA 1
ATOM 2617 C C . LEU A 1 331 ? 21.051 -5.267 -3.385 1.00 59.94 331 LEU A C 1
ATOM 2619 O O . LEU A 1 331 ? 19.928 -5.750 -3.376 1.00 59.94 331 LEU A O 1
ATOM 2623 N N . THR A 1 332 ? 21.203 -3.947 -3.524 1.00 73.69 332 THR A N 1
ATOM 2624 C CA . THR A 1 332 ? 20.057 -3.012 -3.591 1.00 73.69 332 THR A CA 1
ATOM 2625 C C . THR A 1 332 ? 19.339 -3.035 -4.937 1.00 73.69 332 THR A C 1
ATOM 2627 O O . THR A 1 332 ? 19.964 -3.211 -5.985 1.00 73.69 332 THR A O 1
ATOM 2630 N N . SER A 1 333 ? 18.016 -2.888 -4.924 1.00 80.50 333 SER A N 1
ATOM 2631 C CA . SER A 1 333 ? 17.169 -2.945 -6.119 1.00 80.50 333 SER A CA 1
ATOM 2632 C C . SER A 1 333 ? 16.597 -1.570 -6.436 1.00 80.50 333 SER A C 1
ATOM 2634 O O . SER A 1 333 ? 16.353 -0.769 -5.532 1.00 80.50 333 SER A O 1
ATOM 2636 N N . SER A 1 334 ? 16.396 -1.289 -7.722 1.00 85.75 334 SER A N 1
ATOM 2637 C CA . SER A 1 334 ? 15.7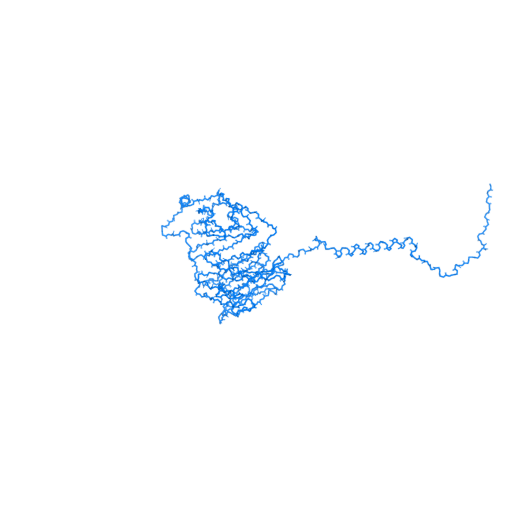66 -0.051 -8.171 1.00 85.75 334 SER A CA 1
ATOM 2638 C C . SER A 1 334 ? 14.786 -0.307 -9.302 1.00 85.75 334 SER A C 1
ATOM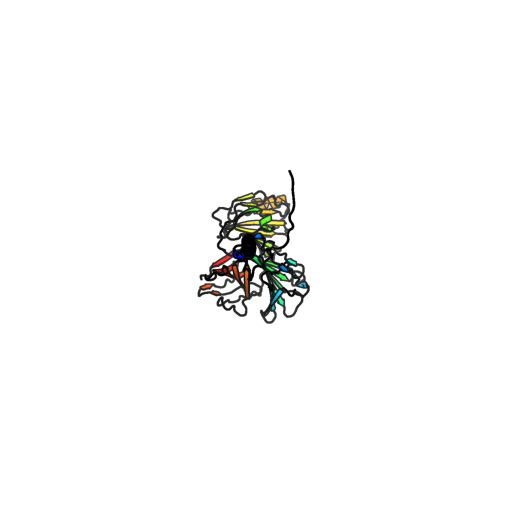 2640 O O . SER A 1 334 ? 15.058 -1.137 -10.170 1.00 85.75 334 SER A O 1
ATOM 2642 N N . HIS A 1 335 ? 13.693 0.447 -9.313 1.00 86.75 335 HIS A N 1
ATOM 2643 C CA . HIS A 1 335 ? 12.757 0.501 -10.432 1.00 86.75 335 HIS A CA 1
ATOM 2644 C C . HIS A 1 335 ? 12.515 1.953 -10.827 1.00 86.75 335 HIS A C 1
ATOM 2646 O O . HIS A 1 335 ? 12.306 2.809 -9.961 1.00 86.75 335 HIS A O 1
ATOM 2652 N N . ASP A 1 336 ? 12.537 2.197 -12.132 1.00 88.12 336 ASP A N 1
ATOM 2653 C CA . ASP A 1 336 ? 12.340 3.509 -12.734 1.00 88.12 336 ASP A CA 1
ATOM 2654 C C . ASP A 1 336 ? 11.016 3.460 -13.494 1.00 88.12 336 ASP A C 1
ATOM 2656 O O . ASP A 1 336 ? 10.775 2.523 -14.255 1.00 88.12 336 ASP A O 1
ATOM 2660 N N . GLU A 1 337 ? 10.163 4.458 -13.291 1.00 87.88 337 GLU A N 1
ATOM 2661 C CA . GLU A 1 337 ? 8.844 4.496 -13.911 1.00 87.88 337 GLU A CA 1
ATOM 2662 C C . GLU A 1 337 ? 8.422 5.914 -14.276 1.00 87.88 337 GLU A C 1
ATOM 2664 O O . GLU A 1 337 ? 8.766 6.871 -13.582 1.00 87.88 337 GLU A O 1
ATOM 2669 N N . VAL A 1 338 ? 7.646 6.060 -15.351 1.00 85.88 338 VAL A N 1
ATOM 2670 C CA . VAL A 1 338 ? 7.125 7.361 -15.780 1.00 85.88 338 VAL A CA 1
ATOM 2671 C C . VAL A 1 338 ? 5.612 7.398 -15.617 1.00 85.88 338 VAL A C 1
ATOM 2673 O O . VAL A 1 338 ? 4.888 6.691 -16.309 1.00 85.88 338 VAL A O 1
ATOM 2676 N N . VAL A 1 339 ? 5.116 8.277 -14.746 1.00 84.06 339 VAL A N 1
ATOM 2677 C CA . VAL A 1 339 ? 3.678 8.459 -14.510 1.00 84.06 339 VAL A CA 1
ATOM 2678 C C . VAL A 1 339 ? 3.308 9.938 -14.608 1.00 84.06 339 VAL A C 1
ATOM 2680 O O . VAL A 1 339 ? 3.917 10.787 -13.967 1.00 84.06 339 VAL A O 1
ATOM 2683 N N . ASP A 1 340 ? 2.313 10.251 -15.443 1.00 80.88 340 ASP A N 1
ATOM 2684 C CA . ASP A 1 340 ? 1.710 11.584 -15.611 1.00 80.88 340 ASP A CA 1
ATOM 2685 C C . ASP A 1 340 ? 2.725 12.745 -15.731 1.00 80.88 340 ASP A C 1
ATOM 2687 O O . ASP A 1 340 ? 2.586 13.809 -15.129 1.00 80.88 340 ASP A O 1
ATOM 2691 N N . GLY A 1 341 ? 3.762 12.546 -16.555 1.00 83.44 341 GLY A N 1
ATOM 2692 C CA . GLY A 1 341 ? 4.781 13.566 -16.834 1.00 83.44 341 GLY A CA 1
ATOM 2693 C C . GLY A 1 341 ? 5.868 13.691 -15.763 1.00 83.44 341 GLY A C 1
ATOM 2694 O O . GLY A 1 341 ? 6.643 14.648 -15.799 1.00 83.44 341 GLY A O 1
ATOM 2695 N N . TRP A 1 342 ? 5.937 12.736 -14.837 1.00 87.31 342 TRP A N 1
ATOM 2696 C CA . TRP A 1 342 ? 6.974 12.620 -13.818 1.00 87.31 342 TRP A CA 1
ATOM 2697 C C . TRP A 1 342 ? 7.720 11.301 -13.959 1.00 87.31 342 TRP A C 1
ATOM 2699 O O . TRP A 1 342 ? 7.117 10.260 -14.207 1.00 87.31 342 TRP A O 1
ATOM 2709 N N . THR A 1 343 ? 9.031 11.353 -13.759 1.00 88.69 343 THR A N 1
ATOM 2710 C CA . THR A 1 343 ? 9.879 10.171 -13.632 1.00 88.69 343 THR A CA 1
ATOM 2711 C C . THR A 1 343 ? 10.079 9.892 -12.152 1.00 88.69 343 THR A C 1
ATOM 2713 O O . THR A 1 343 ? 10.538 10.765 -11.413 1.00 88.69 343 THR A O 1
ATOM 2716 N N . TYR A 1 344 ? 9.750 8.677 -11.736 1.00 88.94 344 TYR A N 1
ATOM 2717 C CA . TYR A 1 344 ? 9.930 8.147 -10.395 1.00 88.94 344 TYR A CA 1
ATOM 2718 C C . TYR A 1 344 ? 11.039 7.113 -10.416 1.00 88.94 344 TYR A C 1
ATOM 2720 O O . TYR A 1 344 ? 11.101 6.276 -11.312 1.00 88.94 344 TYR A O 1
ATOM 2728 N N . LYS A 1 345 ? 11.887 7.141 -9.397 1.00 89.25 345 LYS A N 1
ATOM 2729 C CA . LYS A 1 345 ? 12.877 6.105 -9.157 1.00 89.25 345 LYS A CA 1
ATOM 2730 C C . LYS A 1 345 ? 12.804 5.680 -7.706 1.00 89.25 345 LYS A C 1
ATOM 2732 O O . LYS A 1 345 ? 13.080 6.477 -6.810 1.00 89.25 345 LYS A O 1
ATOM 2737 N N . ILE A 1 346 ? 12.415 4.433 -7.480 1.00 89.44 346 ILE A N 1
ATOM 2738 C CA . ILE A 1 346 ? 12.354 3.841 -6.147 1.00 89.44 346 ILE A CA 1
ATOM 2739 C C . ILE A 1 346 ? 13.550 2.916 -5.960 1.00 89.44 346 ILE A C 1
ATOM 2741 O O . ILE A 1 346 ? 13.781 2.026 -6.772 1.00 89.44 346 ILE A O 1
ATOM 2745 N N . PHE A 1 347 ? 14.302 3.125 -4.883 1.00 87.88 347 PHE A N 1
ATOM 2746 C CA . PHE A 1 347 ? 15.318 2.199 -4.404 1.00 87.88 347 PHE A CA 1
ATOM 2747 C C . PHE A 1 347 ? 14.808 1.520 -3.146 1.00 87.88 347 PHE A C 1
ATOM 2749 O O . PHE A 1 347 ? 14.300 2.169 -2.228 1.00 87.88 347 PHE A O 1
ATOM 2756 N N . PHE A 1 348 ? 14.980 0.211 -3.096 1.00 85.81 348 PHE A N 1
ATOM 2757 C CA . PHE A 1 348 ? 14.509 -0.621 -2.007 1.00 85.81 348 PHE A CA 1
ATOM 2758 C C . PHE A 1 348 ? 15.500 -1.759 -1.756 1.00 85.81 348 PHE A C 1
ATOM 2760 O O . PHE A 1 348 ? 16.345 -2.083 -2.597 1.00 85.81 348 PHE A O 1
ATOM 2767 N N . GLY A 1 349 ? 15.436 -2.317 -0.547 1.00 76.81 349 GLY A N 1
ATOM 2768 C CA . GLY A 1 349 ? 16.206 -3.508 -0.192 1.00 76.81 349 GLY A CA 1
ATOM 2769 C C . GLY A 1 349 ? 15.698 -4.762 -0.915 1.00 76.81 349 GLY A C 1
ATOM 2770 O O . GLY A 1 349 ? 14.975 -4.675 -1.905 1.00 76.81 349 GLY A O 1
ATOM 2771 N N . ASP A 1 350 ? 16.038 -5.940 -0.398 1.00 74.69 350 ASP A N 1
ATOM 2772 C CA . ASP A 1 350 ? 15.449 -7.201 -0.865 1.00 74.69 350 ASP A CA 1
ATOM 2773 C C . ASP A 1 350 ? 13.990 -7.341 -0.381 1.00 74.69 350 ASP A C 1
ATOM 2775 O O . ASP A 1 350 ? 13.292 -6.348 -0.178 1.00 74.69 350 ASP A O 1
ATOM 2779 N N . LEU A 1 351 ? 13.508 -8.569 -0.180 1.00 70.31 351 LEU A N 1
ATOM 2780 C CA . LEU A 1 351 ? 12.103 -8.903 0.085 1.00 70.31 351 LEU A CA 1
ATOM 2781 C C . LEU A 1 351 ? 11.435 -8.111 1.234 1.00 70.31 351 LEU A C 1
ATOM 2783 O O . LEU A 1 351 ? 10.217 -7.947 1.246 1.00 70.31 351 LEU A O 1
ATOM 2787 N N . HIS A 1 352 ? 12.228 -7.580 2.170 1.00 71.00 352 HIS A N 1
ATOM 2788 C CA . HIS A 1 352 ? 11.765 -6.817 3.332 1.00 71.00 352 HIS A CA 1
ATOM 2789 C C . HIS A 1 352 ? 11.729 -5.296 3.126 1.00 71.00 352 HIS A C 1
ATOM 2791 O O . HIS A 1 352 ? 11.166 -4.589 3.956 1.00 71.00 352 HIS A O 1
ATOM 2797 N N . HIS A 1 353 ? 12.330 -4.779 2.050 1.00 77.06 353 HIS A N 1
ATOM 2798 C CA . HIS A 1 353 ? 12.516 -3.342 1.814 1.00 77.06 353 HIS A CA 1
ATOM 2799 C C . HIS A 1 353 ? 13.199 -2.597 2.965 1.00 77.06 353 HIS A C 1
ATOM 2801 O O . HIS A 1 353 ? 12.826 -1.474 3.259 1.00 77.06 353 HIS A O 1
ATOM 2807 N N . ILE A 1 354 ? 14.201 -3.176 3.627 1.00 82.12 354 ILE A N 1
ATOM 2808 C CA . ILE A 1 354 ? 14.920 -2.476 4.702 1.00 82.12 354 ILE A CA 1
ATOM 2809 C C . ILE A 1 354 ? 16.283 -2.024 4.182 1.00 82.12 354 ILE A C 1
ATOM 2811 O O . ILE A 1 354 ? 17.258 -2.778 4.162 1.00 82.12 354 ILE A O 1
ATOM 2815 N N . LEU A 1 355 ? 16.355 -0.768 3.744 1.00 82.44 355 LEU A N 1
ATOM 2816 C CA . LEU A 1 355 ? 17.631 -0.115 3.472 1.00 82.44 355 LEU A CA 1
ATOM 2817 C C . LEU A 1 355 ? 18.315 0.300 4.787 1.00 82.44 355 LEU A C 1
ATOM 2819 O O . LEU A 1 355 ? 17.685 0.831 5.698 1.00 82.44 355 LEU A O 1
ATOM 2823 N N . GLY A 1 356 ? 19.616 0.045 4.887 1.00 76.62 356 GLY A N 1
ATOM 2824 C CA . GLY A 1 356 ? 20.451 0.321 6.052 1.00 76.62 356 GLY A CA 1
ATOM 2825 C C . GLY A 1 356 ? 20.953 1.755 6.120 1.00 76.62 356 GLY A C 1
ATOM 2826 O O . GLY A 1 356 ? 20.219 2.708 5.874 1.00 76.62 356 GLY A O 1
ATOM 2827 N N . HIS A 1 357 ? 22.224 1.918 6.491 1.00 78.38 357 HIS A N 1
ATOM 2828 C CA . HIS A 1 357 ? 22.865 3.229 6.443 1.00 78.38 357 HIS A CA 1
ATOM 2829 C C . HIS A 1 357 ? 22.966 3.696 4.991 1.00 78.38 357 HIS A C 1
ATOM 2831 O O . HIS A 1 357 ? 23.416 2.943 4.123 1.00 78.38 357 HIS A O 1
ATOM 2837 N N . LEU A 1 358 ? 22.551 4.940 4.750 1.00 77.62 358 LEU A N 1
ATOM 2838 C CA . LEU A 1 358 ? 22.565 5.559 3.429 1.00 77.62 358 LEU A CA 1
ATOM 2839 C C . LEU A 1 358 ? 23.495 6.759 3.452 1.00 77.62 358 LEU A C 1
ATOM 2841 O O . LEU A 1 358 ? 23.439 7.565 4.381 1.00 77.62 358 LEU A O 1
ATOM 2845 N N . ASN A 1 359 ? 24.312 6.900 2.414 1.00 74.25 359 ASN A N 1
ATOM 2846 C CA . ASN A 1 359 ? 25.034 8.138 2.151 1.00 74.25 359 ASN A CA 1
ATOM 2847 C C . ASN A 1 359 ? 24.653 8.642 0.762 1.00 74.25 359 ASN A C 1
ATOM 2849 O O . ASN A 1 359 ? 24.862 7.960 -0.245 1.00 74.25 359 ASN A O 1
ATOM 2853 N N . ILE A 1 360 ? 24.025 9.811 0.742 1.00 73.50 360 ILE A N 1
ATOM 2854 C CA . ILE A 1 360 ? 23.381 10.401 -0.421 1.00 73.50 360 ILE A CA 1
ATOM 2855 C C . ILE A 1 360 ? 23.796 11.870 -0.488 1.00 73.50 360 ILE A C 1
ATOM 2857 O O . ILE A 1 360 ? 23.497 12.630 0.429 1.00 73.50 360 ILE A O 1
ATOM 2861 N N . ASN A 1 361 ? 24.470 12.279 -1.566 1.00 71.00 361 ASN A N 1
ATOM 2862 C CA . ASN A 1 361 ? 24.953 13.656 -1.765 1.00 71.00 361 ASN A CA 1
ATOM 2863 C C . ASN A 1 361 ? 25.739 14.209 -0.554 1.00 71.00 361 ASN A C 1
ATOM 2865 O O . ASN A 1 361 ? 25.628 15.379 -0.200 1.00 71.00 361 ASN A O 1
ATOM 2869 N N . GLY A 1 362 ? 26.506 13.350 0.129 1.00 70.06 362 GLY A N 1
ATOM 2870 C CA . GLY A 1 362 ? 27.256 13.704 1.340 1.00 70.06 362 GLY A CA 1
ATOM 2871 C C . GLY A 1 362 ? 26.418 13.787 2.624 1.00 70.06 362 GLY A C 1
ATOM 2872 O O . GLY A 1 362 ? 26.986 13.939 3.705 1.00 70.06 362 GLY A O 1
ATOM 2873 N N . ALA A 1 363 ? 25.091 13.650 2.544 1.00 76.00 363 ALA A N 1
ATOM 2874 C CA . ALA A 1 363 ? 24.213 13.509 3.698 1.00 76.00 363 ALA A CA 1
ATOM 2875 C C . ALA A 1 363 ? 24.117 12.038 4.121 1.00 76.00 363 ALA A C 1
ATOM 2877 O O . ALA A 1 363 ? 23.871 11.147 3.307 1.00 76.00 363 ALA A O 1
ATOM 2878 N N . SER A 1 364 ? 24.296 11.787 5.418 1.00 81.81 364 SER A N 1
ATOM 2879 C CA . SER A 1 364 ? 24.179 10.450 5.999 1.00 81.81 364 SER A CA 1
ATOM 2880 C C . SER A 1 364 ? 22.817 10.268 6.656 1.00 81.81 364 SER A C 1
ATOM 2882 O O . SER A 1 364 ? 22.442 11.043 7.533 1.00 81.81 364 SER A O 1
ATOM 2884 N N . PHE A 1 365 ? 22.113 9.212 6.263 1.00 82.75 365 PHE A N 1
ATOM 2885 C CA . PHE A 1 365 ? 20.865 8.776 6.877 1.00 82.75 365 PHE A CA 1
ATOM 2886 C C . PHE A 1 365 ? 21.145 7.480 7.628 1.00 82.75 365 PHE A C 1
ATOM 2888 O O . PHE A 1 365 ? 21.436 6.439 7.030 1.00 82.75 365 PHE A O 1
ATOM 2895 N N . ASN A 1 366 ? 21.080 7.539 8.955 1.00 81.44 366 ASN A N 1
ATOM 2896 C CA . ASN A 1 366 ? 21.384 6.390 9.801 1.00 81.44 366 ASN A CA 1
ATOM 2897 C C . ASN A 1 366 ? 20.325 5.308 9.646 1.00 81.44 366 ASN A C 1
ATOM 2899 O O . ASN A 1 366 ? 19.152 5.648 9.514 1.00 81.44 366 ASN A O 1
ATOM 2903 N N . SER A 1 367 ? 20.725 4.033 9.666 1.00 79.94 367 SER A N 1
ATOM 2904 C CA . SER A 1 367 ? 19.784 2.911 9.728 1.00 79.94 367 SER A CA 1
ATOM 2905 C C . SER A 1 367 ? 18.853 3.057 10.938 1.00 79.94 367 SER A C 1
ATOM 2907 O O . SER A 1 367 ? 19.199 3.708 11.926 1.00 79.94 367 SER A O 1
ATOM 2909 N N . SER A 1 368 ? 17.659 2.472 10.855 1.00 77.62 368 SER A N 1
ATOM 2910 C CA . SER A 1 368 ? 16.736 2.432 11.987 1.00 77.62 368 SER A CA 1
ATOM 2911 C C . SER A 1 368 ? 16.414 0.975 12.309 1.00 77.62 368 SER A C 1
ATOM 2913 O O . SER A 1 368 ? 15.764 0.318 11.496 1.00 77.62 368 SER A O 1
ATOM 2915 N N . PRO A 1 369 ? 16.856 0.447 13.464 1.00 71.25 369 PRO A N 1
ATOM 2916 C CA . PRO A 1 369 ? 16.649 -0.958 13.815 1.00 71.25 369 PRO A CA 1
ATOM 2917 C C . PRO A 1 369 ? 15.173 -1.297 14.064 1.00 71.25 369 PRO A C 1
ATOM 2919 O O . PRO A 1 369 ? 14.802 -2.462 14.052 1.00 71.25 369 PRO A O 1
ATOM 2922 N N . ALA A 1 370 ? 14.327 -0.284 14.271 1.00 76.25 370 ALA A N 1
ATOM 2923 C CA . ALA A 1 370 ? 12.885 -0.436 14.430 1.00 76.25 370 ALA A CA 1
ATOM 2924 C C . ALA A 1 370 ? 12.113 -0.320 13.100 1.00 76.25 370 ALA A C 1
ATOM 2926 O O . ALA A 1 370 ? 10.882 -0.282 13.109 1.00 76.25 370 ALA A O 1
ATOM 2927 N N . ALA A 1 371 ? 12.796 -0.147 11.961 1.00 80.12 371 ALA A N 1
ATOM 2928 C CA . ALA A 1 371 ? 12.132 0.027 10.671 1.00 80.12 371 ALA A CA 1
ATOM 2929 C C . ALA A 1 371 ? 11.491 -1.280 10.207 1.00 80.12 371 ALA A C 1
ATOM 2931 O O . ALA A 1 371 ? 12.140 -2.321 10.174 1.00 80.12 371 ALA A O 1
ATOM 2932 N N . VAL A 1 372 ? 10.230 -1.196 9.792 1.00 80.94 372 VAL A N 1
ATOM 2933 C CA . VAL A 1 372 ? 9.523 -2.308 9.138 1.00 80.94 372 VAL A CA 1
ATOM 2934 C C . VAL A 1 372 ? 9.547 -2.185 7.614 1.00 80.94 372 VAL A C 1
ATOM 2936 O O . VAL A 1 372 ? 9.252 -3.138 6.901 1.00 80.94 372 VAL A O 1
ATOM 2939 N N . ASP A 1 373 ? 9.877 -0.994 7.122 1.00 87.00 373 ASP A N 1
ATOM 2940 C CA . ASP A 1 373 ? 10.054 -0.668 5.715 1.00 87.00 373 ASP A CA 1
ATOM 2941 C C . ASP A 1 373 ? 10.945 0.573 5.625 1.00 87.00 373 ASP A C 1
ATOM 2943 O O . ASP A 1 373 ? 10.827 1.486 6.451 1.00 87.00 373 ASP A O 1
ATOM 2947 N N . ARG A 1 374 ? 11.843 0.619 4.648 1.00 87.69 374 ARG A N 1
ATOM 2948 C CA . ARG A 1 374 ? 12.697 1.765 4.381 1.00 87.69 374 ARG A CA 1
ATOM 2949 C C . ARG A 1 374 ? 13.144 1.816 2.928 1.00 87.69 374 ARG A C 1
ATOM 2951 O O . ARG A 1 374 ? 13.994 1.039 2.492 1.00 87.69 374 ARG A O 1
ATOM 2958 N N . VAL A 1 375 ? 12.647 2.819 2.217 1.00 89.62 375 VAL A N 1
ATOM 2959 C CA . VAL A 1 375 ? 12.911 3.037 0.791 1.00 89.62 375 VAL A CA 1
ATOM 2960 C C . VAL A 1 375 ? 13.467 4.431 0.540 1.00 89.62 375 VAL A C 1
ATOM 2962 O O . VAL A 1 375 ? 13.284 5.353 1.339 1.00 89.62 375 VAL A O 1
ATOM 2965 N N . VAL A 1 376 ? 14.125 4.595 -0.602 1.00 90.06 376 VAL A N 1
ATOM 2966 C CA . VAL A 1 376 ? 14.474 5.908 -1.147 1.00 90.06 376 VAL A CA 1
ATOM 2967 C C . VAL A 1 376 ? 13.627 6.141 -2.381 1.00 90.06 376 VAL A C 1
ATOM 2969 O O . VAL A 1 376 ? 13.589 5.296 -3.271 1.00 90.06 376 VAL A O 1
ATOM 2972 N N . ILE A 1 377 ? 12.969 7.292 -2.453 1.00 90.44 377 ILE A N 1
ATOM 2973 C CA . ILE A 1 377 ? 12.218 7.702 -3.637 1.00 90.44 377 ILE A CA 1
ATOM 2974 C C . ILE A 1 377 ? 12.846 8.979 -4.168 1.00 90.44 377 ILE A C 1
ATOM 2976 O O . ILE A 1 377 ? 12.937 9.980 -3.456 1.00 90.44 377 ILE A O 1
ATOM 2980 N N . LEU A 1 378 ? 13.260 8.934 -5.430 1.00 89.69 378 LEU A N 1
ATOM 2981 C CA . LEU A 1 378 ? 13.582 10.107 -6.223 1.00 89.69 378 LEU A CA 1
ATOM 2982 C C . LEU A 1 378 ? 12.472 10.369 -7.232 1.00 89.69 378 LEU A C 1
ATOM 2984 O O . LEU A 1 378 ? 11.866 9.440 -7.764 1.00 89.69 378 LEU A O 1
ATOM 2988 N N . TYR A 1 379 ? 12.232 11.638 -7.525 1.00 89.38 379 TYR A N 1
ATOM 2989 C CA . TYR A 1 379 ? 11.270 12.045 -8.532 1.00 89.38 379 TYR A CA 1
ATOM 2990 C C . TYR A 1 379 ? 11.687 13.358 -9.190 1.00 89.38 379 TYR A C 1
ATOM 2992 O O . TYR A 1 379 ? 12.236 14.260 -8.553 1.00 89.38 379 TYR A O 1
ATOM 3000 N N . ASN A 1 380 ? 11.414 13.474 -10.485 1.00 90.06 380 ASN A N 1
ATOM 3001 C CA . ASN A 1 380 ? 11.609 14.709 -11.232 1.00 90.06 380 ASN A CA 1
ATOM 3002 C C . ASN A 1 380 ? 10.534 14.862 -12.303 1.00 90.06 380 ASN A C 1
ATOM 3004 O O . ASN A 1 380 ? 9.997 13.875 -12.807 1.00 90.06 380 ASN A O 1
ATOM 3008 N N . LYS A 1 381 ? 10.230 16.106 -12.664 1.00 88.62 381 LYS A N 1
ATOM 3009 C CA . LYS A 1 381 ? 9.348 16.382 -13.791 1.00 88.62 381 LYS A CA 1
ATOM 3010 C C . LYS A 1 381 ? 10.082 16.018 -15.081 1.00 88.62 381 LYS A C 1
ATOM 3012 O O . LYS A 1 381 ? 11.264 16.333 -15.224 1.00 88.62 381 LYS A O 1
ATOM 3017 N N . ASN A 1 382 ? 9.391 15.370 -16.012 1.00 84.75 382 ASN A N 1
ATOM 3018 C CA . ASN A 1 382 ? 9.970 15.015 -17.305 1.00 84.75 382 ASN A CA 1
ATOM 3019 C C . ASN A 1 382 ? 10.471 16.273 -18.021 1.00 84.75 382 ASN A C 1
ATOM 3021 O O . ASN A 1 382 ? 9.862 17.341 -17.916 1.00 84.75 382 ASN A O 1
ATOM 3025 N N . ASP A 1 383 ? 11.604 16.138 -18.711 1.00 85.19 383 ASP A N 1
ATOM 3026 C CA . ASP A 1 383 ? 12.299 17.219 -19.421 1.00 85.19 383 ASP A CA 1
ATOM 3027 C C . ASP A 1 383 ? 12.775 18.387 -18.533 1.00 85.19 383 ASP A C 1
ATOM 3029 O O . ASP A 1 383 ? 13.263 19.403 -19.040 1.00 85.19 383 ASP A O 1
ATOM 3033 N N . SER A 1 384 ? 12.676 18.258 -17.204 1.00 83.31 384 SER A N 1
ATOM 3034 C CA . SER A 1 384 ? 13.237 19.236 -16.277 1.00 83.31 384 SER A CA 1
ATOM 3035 C C . SER A 1 384 ? 14.761 19.169 -16.267 1.00 83.31 384 SER A C 1
ATOM 3037 O O . SER A 1 384 ? 15.360 18.093 -16.254 1.00 83.31 384 SER A O 1
ATOM 3039 N N . LYS A 1 385 ? 15.392 20.346 -16.230 1.00 84.12 385 LYS A N 1
ATOM 3040 C CA . LYS A 1 385 ? 16.834 20.487 -15.981 1.00 84.12 385 LYS A CA 1
ATOM 3041 C C . LYS A 1 385 ? 17.162 20.573 -14.492 1.00 84.12 385 LYS A C 1
ATOM 3043 O O . LYS A 1 385 ? 18.339 20.558 -14.139 1.00 84.12 385 LYS A O 1
ATOM 3048 N N . ASP A 1 386 ? 16.144 20.695 -13.644 1.00 83.38 386 ASP A N 1
ATOM 3049 C CA . ASP A 1 386 ? 16.330 20.760 -12.202 1.00 83.38 386 ASP A CA 1
ATOM 3050 C C . ASP A 1 386 ? 16.837 19.410 -11.677 1.00 83.38 386 ASP A C 1
ATOM 3052 O O . ASP A 1 386 ? 16.466 18.360 -12.220 1.00 83.38 386 ASP A O 1
ATOM 3056 N N . PRO A 1 387 ? 17.672 19.407 -10.622 1.00 80.94 387 PRO A N 1
ATOM 3057 C CA . PRO A 1 387 ? 18.083 18.169 -9.979 1.00 80.94 387 PRO A CA 1
ATOM 3058 C C . PRO A 1 387 ? 16.856 17.410 -9.444 1.00 80.94 387 PRO A C 1
ATOM 3060 O O . PRO A 1 387 ? 15.890 18.039 -8.995 1.00 80.94 387 PRO A O 1
ATOM 3063 N N . PRO A 1 388 ? 16.874 16.063 -9.471 1.00 83.38 388 PRO A N 1
ATOM 3064 C CA . PRO A 1 388 ? 15.775 15.269 -8.945 1.00 83.38 388 PRO A CA 1
ATOM 3065 C C . PRO A 1 388 ? 15.557 15.572 -7.462 1.00 83.38 388 PRO A C 1
ATOM 3067 O O . PRO A 1 388 ? 16.502 15.695 -6.682 1.00 83.38 388 PRO A O 1
ATOM 3070 N N . GLN A 1 389 ? 14.291 15.666 -7.069 1.00 88.00 389 GLN A N 1
ATOM 3071 C CA . GLN A 1 389 ? 13.904 15.737 -5.667 1.00 88.00 389 GLN A CA 1
ATOM 3072 C C . GLN A 1 389 ? 13.834 14.326 -5.090 1.00 88.00 389 GLN A C 1
ATOM 3074 O O . GLN A 1 389 ? 13.697 13.349 -5.825 1.00 88.00 389 GLN A O 1
ATOM 3079 N N . GLY A 1 390 ? 13.896 14.198 -3.767 1.00 88.69 390 GLY A N 1
ATOM 3080 C CA . GLY A 1 390 ? 13.741 12.892 -3.149 1.00 88.69 390 GLY A CA 1
ATOM 3081 C C . GLY A 1 390 ? 13.609 12.917 -1.641 1.00 88.69 390 GLY A C 1
ATOM 3082 O O . GLY A 1 390 ? 13.770 13.952 -0.988 1.00 88.69 390 GLY A O 1
ATOM 3083 N N . PHE A 1 391 ? 13.307 11.750 -1.092 1.00 89.75 391 PHE A N 1
ATOM 3084 C CA . PHE A 1 391 ? 13.249 11.512 0.342 1.00 89.75 391 PHE A CA 1
ATOM 3085 C C . PHE A 1 391 ? 13.592 10.058 0.671 1.00 89.75 391 PHE A C 1
ATOM 3087 O O . PHE A 1 391 ? 13.395 9.148 -0.137 1.00 89.75 391 PHE A O 1
ATOM 3094 N N . VAL A 1 392 ? 14.084 9.855 1.889 1.00 89.38 392 VAL A N 1
ATOM 3095 C CA . VAL A 1 392 ? 14.117 8.554 2.553 1.00 89.38 392 VAL A CA 1
ATOM 3096 C C . VAL A 1 392 ? 12.811 8.421 3.324 1.00 89.38 392 VAL A C 1
ATOM 3098 O O . VAL A 1 392 ? 12.475 9.292 4.126 1.00 89.38 392 VAL A O 1
ATOM 3101 N N . CYS A 1 393 ? 12.055 7.359 3.064 1.00 90.06 393 CYS A N 1
ATOM 3102 C CA . CYS A 1 393 ? 10.851 7.048 3.823 1.00 90.06 393 CYS A CA 1
ATOM 3103 C C . CYS A 1 393 ? 11.129 5.847 4.716 1.00 90.06 393 CYS A C 1
ATOM 3105 O O . CYS A 1 393 ? 11.489 4.789 4.205 1.00 90.06 393 CYS A O 1
ATOM 3107 N N . THR A 1 394 ? 10.953 6.009 6.026 1.00 87.81 394 THR A N 1
ATOM 3108 C CA . THR A 1 394 ? 11.078 4.928 7.010 1.00 87.81 394 THR A CA 1
ATOM 3109 C C . THR A 1 394 ? 9.729 4.696 7.683 1.00 87.81 394 THR A C 1
ATOM 3111 O O . THR A 1 394 ? 9.152 5.622 8.249 1.00 87.81 394 THR A O 1
ATOM 3114 N N . LYS A 1 395 ? 9.229 3.461 7.645 1.00 86.75 395 LYS A N 1
ATOM 3115 C CA . LYS A 1 395 ? 7.989 3.046 8.308 1.00 86.75 395 LYS A CA 1
ATOM 3116 C C . LYS A 1 395 ? 8.299 2.376 9.649 1.00 86.75 395 LYS A C 1
ATOM 3118 O O . LYS A 1 395 ? 9.149 1.489 9.720 1.00 86.75 395 LYS A O 1
ATOM 3123 N N . HIS A 1 396 ? 7.554 2.760 10.683 1.00 80.50 396 HIS A N 1
ATOM 3124 C CA . HIS A 1 396 ? 7.577 2.227 12.047 1.00 80.50 396 HIS A CA 1
ATOM 3125 C C . HIS A 1 396 ? 6.145 1.995 12.532 1.00 80.50 396 HIS A C 1
ATOM 3127 O O . HIS A 1 396 ? 5.495 2.956 12.931 1.00 80.50 396 HIS A O 1
ATOM 3133 N N . ASP A 1 397 ? 5.642 0.758 12.486 1.00 70.75 397 ASP A N 1
ATOM 3134 C CA . ASP A 1 397 ? 4.321 0.377 13.028 1.00 70.75 397 ASP A CA 1
ATOM 3135 C C . ASP A 1 397 ? 3.214 1.424 12.796 1.00 70.75 397 ASP A C 1
ATOM 3137 O O . ASP A 1 397 ? 2.600 1.965 13.714 1.00 70.75 397 ASP A O 1
ATOM 3141 N N . GLY A 1 398 ? 3.018 1.751 11.516 1.00 65.69 398 GLY A N 1
ATOM 3142 C CA . GLY A 1 398 ? 2.024 2.708 11.027 1.00 65.69 398 GLY A CA 1
ATOM 3143 C C . GLY A 1 398 ? 2.458 4.178 11.018 1.00 65.69 398 GLY A C 1
ATOM 3144 O O . GLY A 1 398 ? 1.782 5.055 10.483 1.00 65.69 398 GLY A O 1
ATOM 3145 N N . ASN A 1 399 ? 3.618 4.498 11.579 1.00 76.62 399 ASN A N 1
ATOM 3146 C CA . ASN A 1 399 ? 4.222 5.822 11.472 1.00 76.62 399 ASN A CA 1
ATOM 3147 C C . ASN A 1 399 ? 5.166 5.872 10.275 1.00 76.62 399 ASN A C 1
ATOM 3149 O O . ASN A 1 399 ? 6.011 4.996 10.115 1.00 76.62 399 ASN A O 1
ATOM 3153 N N . TYR A 1 400 ? 5.050 6.919 9.466 1.00 83.38 400 TYR A N 1
ATOM 3154 C CA . TYR A 1 400 ? 5.931 7.159 8.329 1.00 83.38 400 TYR A CA 1
ATOM 3155 C C . TYR A 1 400 ? 6.784 8.385 8.633 1.00 83.38 400 TYR A C 1
ATOM 3157 O O . TYR A 1 400 ? 6.259 9.474 8.862 1.00 83.38 400 TYR A O 1
ATOM 3165 N N . LEU A 1 401 ? 8.099 8.203 8.645 1.00 86.50 401 LEU A N 1
ATOM 3166 C CA . LEU A 1 401 ? 9.074 9.276 8.757 1.00 86.50 401 LEU A CA 1
ATOM 3167 C C . LEU A 1 401 ? 9.627 9.581 7.367 1.00 86.50 401 LEU A C 1
ATOM 3169 O O . LEU A 1 401 ? 10.148 8.691 6.695 1.00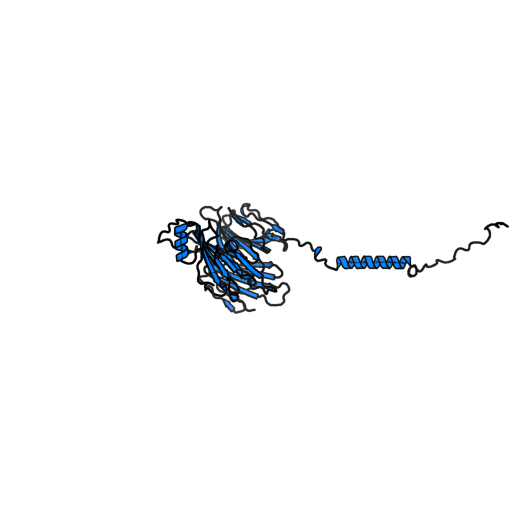 86.50 401 LEU A O 1
ATOM 3173 N N . TYR A 1 402 ? 9.527 10.842 6.957 1.00 87.38 402 TYR A N 1
ATOM 3174 C CA . TYR A 1 402 ? 10.024 11.323 5.673 1.00 87.38 402 TYR A CA 1
ATOM 3175 C C . TYR A 1 402 ? 11.217 12.251 5.899 1.00 87.38 402 TYR A C 1
ATOM 3177 O O . TYR A 1 402 ? 11.069 13.352 6.429 1.00 87.38 402 TYR A O 1
ATOM 3185 N N . GLU A 1 403 ? 12.400 11.827 5.467 1.00 89.25 403 GLU A N 1
ATOM 3186 C CA . GLU A 1 403 ? 13.623 12.625 5.536 1.00 89.25 403 GLU A CA 1
ATOM 3187 C C . GLU A 1 403 ? 13.988 13.116 4.132 1.00 89.25 403 GLU A C 1
ATOM 3189 O O . GLU A 1 403 ? 14.316 12.329 3.243 1.00 89.25 403 GLU A O 1
ATOM 3194 N N . LYS A 1 404 ? 13.906 14.430 3.900 1.00 88.88 404 LYS A N 1
ATOM 3195 C CA . LYS A 1 404 ? 14.153 15.019 2.577 1.00 88.88 404 LYS A CA 1
ATOM 3196 C C . LYS A 1 404 ? 15.622 14.878 2.171 1.00 88.88 404 LYS A C 1
ATOM 3198 O O . LYS A 1 404 ? 16.521 15.255 2.921 1.00 88.88 404 LYS A O 1
ATOM 3203 N N . ILE A 1 405 ? 15.853 14.440 0.937 1.00 84.31 405 ILE A N 1
ATOM 3204 C CA . ILE A 1 405 ? 17.167 14.474 0.297 1.00 84.31 405 ILE A CA 1
ATOM 3205 C C . ILE A 1 405 ? 17.357 15.878 -0.277 1.00 84.31 405 ILE A C 1
ATOM 3207 O O . ILE A 1 405 ? 16.548 16.350 -1.081 1.00 84.31 405 ILE A O 1
ATOM 3211 N N . LYS A 1 406 ? 18.391 16.581 0.191 1.00 73.25 406 LYS A N 1
ATOM 3212 C CA . LYS A 1 406 ? 18.748 17.894 -0.353 1.00 73.25 406 LYS A CA 1
ATOM 3213 C C . LYS A 1 406 ? 19.462 17.699 -1.702 1.00 73.25 406 LYS A C 1
ATOM 3215 O O . LYS A 1 406 ? 20.262 16.765 -1.797 1.00 73.25 406 LYS A O 1
ATOM 3220 N N . PRO A 1 407 ? 19.138 18.523 -2.715 1.00 61.56 407 PRO A N 1
ATOM 3221 C CA . PRO A 1 407 ? 19.795 18.466 -4.016 1.00 61.56 407 PRO A CA 1
ATOM 3222 C C . PRO A 1 407 ? 21.298 18.712 -3.905 1.00 61.56 407 PRO A C 1
ATOM 3224 O O . PRO A 1 407 ? 21.705 19.503 -3.019 1.00 61.56 407 PRO A O 1
#

Solvent-accessible surface area (backbone atoms only — not comparable to full-atom values): 23234 Å² total; per-residue (Å²): 137,82,88,80,91,78,78,94,76,88,75,84,82,74,73,80,91,61,87,76,78,74,62,56,87,74,37,68,67,50,49,52,49,51,50,51,50,47,51,53,51,50,50,52,48,46,63,73,70,45,82,54,73,89,71,57,76,79,75,68,69,47,66,47,62,47,45,56,63,75,74,57,76,61,89,61,49,38,75,48,77,44,75,75,56,98,55,35,34,37,37,38,39,38,49,72,47,95,62,41,24,48,34,36,43,29,43,66,78,44,71,48,72,62,59,91,73,48,70,42,36,39,39,40,35,32,32,46,75,90,44,92,64,53,56,47,32,42,37,40,36,38,33,39,93,41,32,40,33,37,44,33,32,39,42,37,90,92,42,72,47,42,62,44,67,52,39,34,43,64,48,78,40,87,66,94,74,94,68,77,42,80,41,73,48,42,51,65,49,67,75,69,55,89,54,86,64,54,44,68,26,39,33,43,20,74,79,70,31,33,42,38,36,33,40,52,32,80,50,34,41,56,49,38,42,34,42,38,75,46,75,46,71,48,55,88,84,47,59,33,53,33,41,40,33,37,34,25,68,94,74,42,37,32,42,38,38,48,24,32,63,93,47,95,51,48,75,76,77,56,42,35,32,32,42,74,93,41,66,63,48,52,25,56,39,73,67,25,46,52,50,50,33,58,75,70,68,54,87,76,60,94,83,60,72,76,70,76,76,42,74,70,79,71,91,83,67,63,65,37,59,41,54,44,91,89,52,66,35,91,74,42,40,75,50,76,48,79,56,97,64,28,40,38,35,43,37,32,23,57,102,58,25,28,41,28,47,32,42,48,92,88,44,75,45,77,53,58,96,72,51,67,29,22,37,38,41,37,37,37,55,62,95,54,86,66,76,58,43,36,30,40,40,38,29,40,97,91,43,75,47,77,46,74,50,74,119

Nearest PDB structures (foldseek):
  7w1m-assembly1_A  TM=4.579E-01  e=8.698E+00  Homo sapiens
  3slu-assembly1_A  TM=1.421E-01  e=6.318E-01  Neisseria meningitidis ATCC 13091
  2d73-assembly1_B  TM=1.653E-01  e=1.285E+00  Bacteroides thetaiotaomicron VPI-5482
  8usx-assembly1_B  TM=2.286E-01  e=8.236E+00  Homo sapiens
  9e9r-assembly1_A  TM=1.875E-01  e=9.187E+00  Homo sapiens

Foldseek 3Di:
DDDDDDDDDDDDDDDPPDDPPPPLVPDPVSVVVVVVVVVVVVVVCCVVVVPPPVPPPPLQQAEAEDELQVLDGDPQWDWDWADQDPFKIKIKTAGPDQSYAYAWYHFQPDIRGQQPQFQHKIKIFMPTPPDSRHTQKIWIWTDHDQKIKIFIWGADPVHRSDIDRAWIDMDGHQDDDPAAAEDEEEVCCLQDNRDHQKDWIKHAFPVRKMKIKIWGHLRYDYQWYHFQPDIDGQDPVLSIKIKIWIAQPVQQKIKIFIDRLVDPDTRVNWIWMDRNVGRNDIAIHPVRVVVVCVVVVPDDDPPDPRGDGHRDDDPPDDAAEAEEPVDGDSQKDWDWHDDPQKIKIKIAGPSQRHHAWYQYPNDIDHGDPQFSHWMKMWMDGHPDPDDIWIWIWTDHPNRIDTGTDDD

Organism: Babesia divergens (NCBI:txid32595)

pLDDT: mean 80.15, std 14.4, range [32.94, 96.56]

Secondary structure (DSSP, 8-state):
-----------------S-----GGG-HHHHHHHHHHHHHHHHHHHHHHS--GGGS---PPEEEEEEGGGS---TTEEEEEEE-SSSEEEEEEEESSTTEEEEEEEETTEEEPPPTT--EEEEEEEEETT-TTS-SEEEEEEEETTEEEEEEEEE-SS-TT-EEEEEEEEEE-----SSPEEEEEEHHHHHHS--TTEEEEEEE-TTS-EEEEEEE-TTEEEEEEEETTEEEEPPTT--SEEEEEEEETTTTEEEEEEEESSSSSBTTS--EEEETTEEEEEEEHHHHHHHHHHHTT----TT--SS---PPP-TT-PPEEEE-TTS--TT-EEEEEEETTEEEEEEE-STT-BEEEEEETTEEE---TT-SEEEEEEEEETT--SPPEEEEEEEETTEEEEEEEP-